Protein AF-0000000076755459 (afdb_homodimer)

InterPro domains:
  IPR001670 Alcohol dehydrogenase, iron-type/glycerol dehydrogenase GldA [PF00465] (11-149)
  IPR016205 Glycerol dehydrogenase [PIRSF000112] (6-354)
  IPR016205 Glycerol dehydrogenase [PTHR43616] (6-354)

pLDDT: mean 96.4, std 3.27, range [69.69, 98.94]

Secondary structure (DSSP, 8-state):
--GGGSEE-S-SEEEEETTGGGGHHHHHTT-SSEEEEE-HHHHHHHHHH-SS--TT--EEE--SS--HHHHHHHHHHTTT-SEEEEEESHHHHHHHHHHHHHHT-EEEEEESS-S-SGGGSSEEEEE-TTS-EEEEEE-S---SEEEEEHHHHTTS-HHHHHHHHHHHHHHHHHHHHHHTT--SPPPHHHHHHHHHHHHHHHHHHHHHHHHHHHHHHT---HHHHHHHHIIIIIHHHHHHHHGGGGS-SHHHHHHHHHTTSGGGGGS-HHHHHHHHHHHHHHHTT-HHHHHHHHHHHHHHT---SGGGGT--S-HHHHHHHHHHHHTSTTSSHHHHSTT--HHHHHHHHHHHHHHT-/--GGGSEE-S-SEEEEETTGGGGHHHHHTT-SSEEEEE-HHHHHHHHHH-SS--TT--EEE--SS--HHHHHHHHHHTTT-SEEEEEESHHHHHHHHHHHHHHT-EEEEEESS-S-SGGGSSEEEEE-TTS-EEEEEE-S---SEEEEEHHHHTTS-HHHHHHHHHHHHHHHHHHHHHHTT--SPPPHHHHHHHHHHHHHHHHHHHHHHHHHHHHHHT---HHHHHHHHIIIIIHHHHHHHHGGGGS-SHHHHHHHHHTTSGGGGGS-HHHHHHHHHHHHHHHTT-HHHHHHHHHHHHHHT---SGGGGT--S-HHHHHHHHHHHHTSTTSSHHHHSTT--HHHHHHHHHHHHHHH-

Foldseek 3Di:
DDLLPDFFAWAQAEAADALLLQCVLVVCVVFDAEEEEEADVQVVLVVVSRPDDPPPHHYHYFPQQLALVRLVVVLVVRLPGQEYEQGEAQSSLSSRLSNCLVNVHAYEYEYQELAAQNNTAQKHFHGDSVNATDDIDGGPDTHNYYRHHQLRHLPHDLLRLVNLLLQLLLQLVFLCLQCVPDDDDDDPLLVVLNVLSVVSNVLSLPQVQVLSVCSVVSHDDDSVSSNSCSSHHSSNSNCSRNRVSRDGAQLVLLLSLLSVFVLQSPRRSSLSSNCSSLLLCLLLVVLVVSLVSLVVCVSNVGDQAPVVSVRPPDPVVSLLSSLCRSQDPVHRHCSSPPPDHSVSSSVSNVSSNVSND/DDLLPDFFAWAQAEAADALLLQCVVVVCVVFDAEEEEEADVQVVLVVVSRPDDPPPHHYHYFPQQLAPVRLVVVLVVRLPGQEYEFGEAQSSLSSRLSNCLVNVHAYEYEYQELAAQNNTAQKHFHGDSVNATDDIDGGDDTHNYYRHHQLRHLPHDLLRLVNLLLQLLLQLVFLCLQCVPDDDDDDPLLVVLNVLSVVSNVLSLPQVQVLSVCSVVSHDDDSVSSNSCSSHHSSNSNCSRNRVSRDGAQLVLLLSLLSVFVLQSPRRSSLSSNCSSLLLCLLLVVLVVSLVSLVVCVSNVGDQAPVVSVRPPDPVVSLLSSLCRSQDPVHRHCSSPPPDHSVSSSVSNVSSNVSND

Organism: NCBI:txid592010

Radius of gyration: 25.79 Å; Cα contacts (8 Å, |Δi|>4): 1596; chains: 2; bounding box: 56×85×60 Å

Structure (mmCIF, N/CA/C/O backbone):
data_AF-0000000076755459-model_v1
#
loop_
_entity.id
_entity.type
_entity.pdbx_description
1 polymer '3-dehydroquinate synthase'
#
loop_
_atom_site.group_PDB
_atom_site.id
_atom_site.type_symbol
_atom_site.label_atom_id
_atom_site.label_alt_id
_atom_site.label_comp_id
_atom_site.label_asym_id
_atom_site.label_entity_id
_atom_site.label_seq_id
_atom_site.pdbx_PDB_ins_code
_atom_site.Cartn_x
_atom_site.Cartn_y
_atom_site.Cartn_z
_atom_site.occupancy
_atom_site.B_iso_or_equiv
_atom_site.auth_seq_id
_atom_site.auth_comp_id
_atom_site.auth_asym_id
_atom_site.auth_atom_id
_atom_site.pdbx_PDB_model_num
ATOM 1 N N . MET A 1 1 ? 14.492 6.688 -14.008 1 69.94 1 MET A N 1
ATOM 2 C CA . MET A 1 1 ? 13.297 7.07 -13.258 1 69.94 1 MET A CA 1
ATOM 3 C C . MET A 1 1 ? 13.656 7.973 -12.086 1 69.94 1 MET A C 1
ATOM 5 O O . MET A 1 1 ? 14.648 7.738 -11.391 1 69.94 1 MET A O 1
ATOM 9 N N . GLU A 1 2 ? 12.836 9.102 -11.945 1 77.31 2 GLU A N 1
ATOM 10 C CA . GLU A 1 2 ? 13.008 9.984 -10.797 1 77.31 2 GLU A CA 1
ATOM 11 C C . GLU A 1 2 ? 12.375 9.391 -9.539 1 77.31 2 GLU A C 1
ATOM 13 O O . GLU A 1 2 ? 11.344 8.719 -9.625 1 77.31 2 GLU A O 1
ATOM 18 N N . PHE A 1 3 ? 13.023 9.562 -8.492 1 79.12 3 PHE A N 1
ATOM 19 C CA . PHE A 1 3 ? 12.578 8.992 -7.227 1 79.12 3 PHE A CA 1
ATOM 20 C C . PHE A 1 3 ? 11.133 9.367 -6.938 1 79.12 3 PHE A C 1
ATOM 22 O O . PHE A 1 3 ? 10.383 8.578 -6.363 1 79.12 3 PHE A O 1
ATOM 29 N N . VAL A 1 4 ? 10.688 10.531 -7.41 1 80.81 4 VAL A N 1
ATOM 30 C CA . VAL A 1 4 ? 9.32 11.023 -7.23 1 80.81 4 VAL A CA 1
ATOM 31 C C . VAL A 1 4 ? 8.352 10.141 -8.008 1 80.81 4 VAL A C 1
ATOM 33 O O . VAL A 1 4 ? 7.16 10.086 -7.688 1 80.81 4 VAL A O 1
ATOM 36 N N . GLN A 1 5 ? 8.836 9.375 -8.945 1 88.62 5 GLN A N 1
ATOM 37 C CA . GLN A 1 5 ? 7.988 8.562 -9.812 1 88.62 5 GLN A CA 1
ATOM 38 C C . GLN A 1 5 ? 7.988 7.105 -9.375 1 88.62 5 GLN A C 1
ATOM 40 O O . GLN A 1 5 ? 7.27 6.277 -9.945 1 88.62 5 GLN A O 1
ATOM 45 N N . VAL A 1 6 ? 8.766 6.832 -8.375 1 94.38 6 VAL A N 1
ATOM 46 C CA . VAL A 1 6 ? 8.828 5.457 -7.887 1 94.38 6 VAL A CA 1
ATOM 47 C C . VAL A 1 6 ? 7.59 5.156 -7.047 1 94.38 6 VAL A C 1
ATOM 49 O O . VAL A 1 6 ? 7.266 5.895 -6.117 1 94.38 6 VAL A O 1
ATOM 52 N N . VAL A 1 7 ? 6.883 4.109 -7.469 1 97.5 7 VAL A N 1
ATOM 53 C CA . VAL A 1 7 ? 5.75 3.645 -6.676 1 97.5 7 VAL A CA 1
ATOM 54 C C . VAL A 1 7 ? 6.234 3.186 -5.301 1 97.5 7 VAL A C 1
ATOM 56 O O . VAL A 1 7 ? 7.207 2.434 -5.199 1 97.5 7 VAL A O 1
ATOM 59 N N . ARG A 1 8 ? 5.605 3.686 -4.25 1 96.38 8 ARG A N 1
ATOM 60 C CA . ARG A 1 8 ? 5.953 3.395 -2.863 1 96.38 8 ARG A CA 1
ATOM 61 C C . ARG A 1 8 ? 4.824 2.646 -2.16 1 96.38 8 ARG A C 1
ATOM 63 O O . ARG A 1 8 ? 3.871 2.205 -2.805 1 96.38 8 ARG A O 1
ATOM 70 N N . SER A 1 9 ? 5.051 2.49 -0.892 1 94.44 9 SER A N 1
ATOM 71 C CA . SER A 1 9 ? 4.051 1.759 -0.122 1 94.44 9 SER A CA 1
ATOM 72 C C . SER A 1 9 ? 3.783 2.434 1.22 1 94.44 9 SER A C 1
ATOM 74 O O . SER A 1 9 ? 4.434 3.424 1.562 1 94.44 9 SER A O 1
ATOM 76 N N . THR A 1 10 ? 2.75 1.978 1.862 1 97.69 10 THR A N 1
ATOM 77 C CA . THR A 1 10 ? 2.484 2.34 3.25 1 97.69 10 THR A CA 1
ATOM 78 C C . THR A 1 10 ? 3.393 1.559 4.195 1 97.69 10 THR A C 1
ATOM 80 O O . THR A 1 10 ? 4.305 0.856 3.752 1 97.69 10 THR A O 1
ATOM 83 N N . PRO A 1 11 ? 3.189 1.701 5.555 1 97.88 11 PRO A N 1
ATOM 84 C CA . PRO A 1 11 ? 4.117 1.044 6.477 1 97.88 11 PRO A CA 1
ATOM 85 C C . PRO A 1 11 ? 4.113 -0.477 6.336 1 97.88 11 PRO A C 1
ATOM 87 O O . PRO A 1 11 ? 3.07 -1.07 6.047 1 97.88 11 PRO A O 1
ATOM 90 N N . GLY A 1 12 ? 5.262 -1.08 6.594 1 97.25 12 GLY A N 1
ATOM 91 C CA . GLY A 1 12 ? 5.352 -2.531 6.562 1 97.25 12 GLY A CA 1
ATOM 92 C C . GLY A 1 12 ? 4.32 -3.209 7.445 1 97.25 12 GLY A C 1
ATOM 93 O O . GLY A 1 12 ? 3.783 -4.258 7.09 1 97.25 12 GLY A O 1
ATOM 94 N N . GLN A 1 13 ? 4.117 -2.654 8.625 1 97.69 13 GLN A N 1
ATOM 95 C CA . GLN A 1 13 ? 3.094 -3.092 9.57 1 97.69 13 GLN A CA 1
ATOM 96 C C . GLN A 1 13 ? 2.26 -1.914 10.062 1 97.69 13 GLN A C 1
ATOM 98 O O . GLN A 1 13 ? 2.805 -0.93 10.57 1 97.69 13 GLN A O 1
ATOM 103 N N . TYR A 1 14 ? 0.991 -1.943 9.867 1 98.5 14 TYR A N 1
ATOM 104 C CA . TYR A 1 14 ? 0.056 -0.949 10.383 1 98.5 14 TYR A CA 1
ATOM 105 C C . TYR A 1 14 ? -0.833 -1.548 11.461 1 98.5 14 TYR A C 1
ATOM 107 O O . TYR A 1 14 ? -1.738 -2.332 11.164 1 98.5 14 TYR A O 1
ATOM 115 N N . ILE A 1 15 ? -0.56 -1.157 12.68 1 98.25 15 ILE A N 1
ATOM 116 C CA . ILE A 1 15 ? -1.25 -1.706 13.844 1 98.25 15 ILE A CA 1
ATOM 117 C C . ILE A 1 15 ? -2.16 -0.641 14.453 1 98.25 15 ILE A C 1
ATOM 119 O O . ILE A 1 15 ? -1.685 0.284 15.117 1 98.25 15 ILE A O 1
ATOM 123 N N . SER A 1 16 ? -3.418 -0.777 14.266 1 98.25 16 SER A N 1
ATOM 124 C CA . SER A 1 16 ? -4.41 0.193 14.719 1 98.25 16 SER A CA 1
ATOM 125 C C . SER A 1 16 ? -5.473 -0.469 15.586 1 98.25 16 SER A C 1
ATOM 127 O O . SER A 1 16 ? -6.324 -1.207 15.086 1 98.25 16 SER A O 1
ATOM 129 N N . GLU A 1 17 ? -5.402 -0.276 16.844 1 97.5 17 GLU A N 1
ATOM 130 C CA . GLU A 1 17 ? -6.359 -0.838 17.797 1 97.5 17 GLU A CA 1
ATOM 131 C C . GLU A 1 17 ? -6.285 -0.12 19.141 1 97.5 17 GLU A C 1
ATOM 133 O O . GLU A 1 17 ? -5.387 0.692 19.375 1 97.5 17 GLU A O 1
ATOM 138 N N . LYS A 1 18 ? -7.332 -0.384 20.047 1 97.81 18 LYS A N 1
ATOM 139 C CA . LYS A 1 18 ? -7.25 0.067 21.438 1 97.81 18 LYS A CA 1
ATOM 140 C C . LYS A 1 18 ? -6.043 -0.541 22.141 1 97.81 18 LYS A C 1
ATOM 142 O O . LYS A 1 18 ? -5.824 -1.753 22.078 1 97.81 18 LYS A O 1
ATOM 147 N N . GLY A 1 19 ? -5.184 0.281 22.703 1 97.75 19 GLY A N 1
ATOM 148 C CA . GLY A 1 19 ? -4.031 -0.208 23.438 1 97.75 19 GLY A CA 1
ATOM 149 C C . GLY A 1 19 ? -2.916 -0.714 22.547 1 97.75 19 GLY A C 1
ATOM 150 O O . GLY A 1 19 ? -2.123 -1.564 22.953 1 97.75 19 GLY A O 1
ATOM 151 N N . ALA A 1 20 ? -2.852 -0.203 21.344 1 98.06 20 ALA A N 1
ATOM 152 C CA . ALA A 1 20 ? -1.893 -0.685 20.359 1 98.06 20 ALA A CA 1
ATOM 153 C C . ALA A 1 20 ? -0.459 -0.49 20.844 1 98.06 20 ALA A C 1
ATOM 155 O O . ALA A 1 20 ? 0.454 -1.19 20.391 1 98.06 20 ALA A O 1
ATOM 156 N N . LEU A 1 21 ? -0.168 0.386 21.75 1 98.25 21 LEU A N 1
ATOM 157 C CA . LEU A 1 21 ? 1.178 0.676 22.234 1 98.25 21 LEU A CA 1
ATOM 158 C C . LEU A 1 21 ? 1.783 -0.544 22.922 1 98.25 21 LEU A C 1
ATOM 160 O O . LEU A 1 21 ? 3.002 -0.623 23.094 1 98.25 21 LEU A O 1
ATOM 164 N N . ALA A 1 22 ? 0.957 -1.478 23.328 1 96.88 22 ALA A N 1
ATOM 165 C CA . ALA A 1 22 ? 1.434 -2.711 23.953 1 96.88 22 ALA A CA 1
ATOM 166 C C . ALA A 1 22 ? 2.328 -3.494 23 1 96.88 22 ALA A C 1
ATOM 168 O O . ALA A 1 22 ? 3.152 -4.305 23.438 1 96.88 22 ALA A O 1
ATOM 169 N N . SER A 1 23 ? 2.207 -3.254 21.688 1 96 23 SER A N 1
ATOM 170 C CA . SER A 1 23 ? 2.977 -3.998 20.688 1 96 23 SER A CA 1
ATOM 171 C C . SER A 1 23 ? 4.375 -3.41 20.516 1 96 23 SER A C 1
ATOM 173 O O . SER A 1 23 ? 5.254 -4.051 19.938 1 96 23 SER A O 1
ATOM 175 N N . LEU A 1 24 ? 4.617 -2.223 20.969 1 97.38 24 LEU A N 1
ATOM 176 C CA . LEU A 1 24 ? 5.824 -1.467 20.656 1 97.38 24 LEU A CA 1
ATOM 177 C C . LEU A 1 24 ? 7.062 -2.18 21.188 1 97.38 24 LEU A C 1
ATOM 179 O O . LEU A 1 24 ? 8.078 -2.268 20.5 1 97.38 24 LEU A O 1
ATOM 183 N N . ALA A 1 25 ? 7 -2.666 22.453 1 96 25 ALA A N 1
ATOM 184 C CA . ALA A 1 25 ? 8.141 -3.367 23.047 1 96 25 ALA A CA 1
ATOM 185 C C . ALA A 1 25 ? 8.531 -4.578 22.203 1 96 25 ALA A C 1
ATOM 187 O O . ALA A 1 25 ? 9.719 -4.832 21.984 1 96 25 ALA A O 1
ATOM 188 N N . GLY A 1 26 ? 7.52 -5.352 21.766 1 94.44 26 GLY A N 1
ATOM 189 C CA . GLY A 1 26 ? 7.773 -6.5 20.906 1 94.44 26 GLY A CA 1
ATOM 190 C C . GLY A 1 26 ? 8.406 -6.129 19.594 1 94.44 26 GLY A C 1
ATOM 191 O O . GLY A 1 26 ? 9.312 -6.82 19.109 1 94.44 26 GLY A O 1
ATOM 192 N N . ILE A 1 27 ? 7.973 -5.031 18.969 1 95.94 27 ILE A N 1
ATOM 193 C CA . ILE A 1 27 ? 8.516 -4.539 17.703 1 95.94 27 ILE A CA 1
ATOM 194 C C . ILE A 1 27 ? 9.984 -4.164 17.891 1 95.94 27 ILE A C 1
ATOM 196 O O . ILE A 1 27 ? 10.836 -4.535 17.078 1 95.94 27 ILE A O 1
ATOM 200 N N . LEU A 1 28 ? 10.32 -3.512 18.984 1 96.62 28 LEU A N 1
ATOM 201 C CA . LEU A 1 28 ? 11.648 -2.945 19.203 1 96.62 28 LEU A CA 1
ATOM 202 C C . LEU A 1 28 ? 12.656 -4.035 19.562 1 96.62 28 LEU A C 1
ATOM 204 O O . LEU A 1 28 ? 13.867 -3.811 19.484 1 96.62 28 LEU A O 1
ATOM 208 N N . LYS A 1 29 ? 12.203 -5.266 19.953 1 94.31 29 LYS A N 1
ATOM 209 C CA . LYS A 1 29 ? 13.094 -6.387 20.234 1 94.31 29 LYS A CA 1
ATOM 210 C C . LYS A 1 29 ? 13.867 -6.793 18.984 1 94.31 29 LYS A C 1
ATOM 212 O O . LYS A 1 29 ? 14.906 -7.457 19.078 1 94.31 29 LYS A O 1
ATOM 217 N N . ASN A 1 30 ? 13.375 -6.406 17.844 1 93.38 30 ASN A N 1
ATOM 218 C CA . ASN A 1 30 ? 14.016 -6.754 16.594 1 93.38 30 ASN A CA 1
ATOM 219 C C . ASN A 1 30 ? 15.203 -5.836 16.297 1 93.38 30 ASN A C 1
ATOM 221 O O . ASN A 1 30 ? 15.898 -6.023 15.297 1 93.38 30 ASN A O 1
ATOM 225 N N . PHE A 1 31 ? 15.469 -4.84 17.109 1 95.25 31 PHE A N 1
ATOM 226 C CA . PHE A 1 31 ? 16.516 -3.844 16.906 1 95.25 31 PHE A CA 1
ATOM 227 C C . PHE A 1 31 ? 17.438 -3.762 18.109 1 95.25 31 PHE A C 1
ATOM 229 O O . PHE A 1 31 ? 17.062 -4.164 19.219 1 95.25 31 PHE A O 1
ATOM 236 N N . GLU A 1 32 ? 18.625 -3.244 17.984 1 95.44 32 GLU A N 1
ATOM 237 C CA . GLU A 1 32 ? 19.641 -3.213 19.047 1 95.44 32 GLU A CA 1
ATOM 238 C C . GLU A 1 32 ? 19.75 -1.819 19.656 1 95.44 32 GLU A C 1
ATOM 240 O O . GLU A 1 32 ? 20.016 -1.679 20.844 1 95.44 32 GLU A O 1
ATOM 245 N N . ARG A 1 33 ? 19.578 -0.727 18.922 1 97.5 33 ARG A N 1
ATOM 246 C CA . ARG A 1 33 ? 19.891 0.637 19.344 1 97.5 33 ARG A CA 1
ATOM 247 C C . ARG A 1 33 ? 18.75 1.589 18.969 1 97.5 33 ARG A C 1
ATOM 249 O O . ARG A 1 33 ? 18.938 2.467 18.109 1 97.5 33 ARG A O 1
ATOM 256 N N . PRO A 1 34 ? 17.578 1.45 19.562 1 98.5 34 PRO A N 1
ATOM 257 C CA . PRO A 1 34 ? 16.453 2.357 19.312 1 98.5 34 PRO A CA 1
ATOM 258 C C . PRO A 1 34 ? 16.656 3.736 19.922 1 98.5 34 PRO A C 1
ATOM 260 O O . PRO A 1 34 ? 17.25 3.854 21 1 98.5 34 PRO A O 1
ATOM 263 N N . TYR A 1 35 ? 16.25 4.754 19.25 1 98.81 35 TYR A N 1
ATOM 264 C CA . TYR A 1 35 ? 16.125 6.125 19.75 1 98.81 35 TYR A CA 1
ATOM 265 C C . TYR A 1 35 ? 14.703 6.645 19.547 1 98.81 35 TYR A C 1
ATOM 267 O O . TYR A 1 35 ? 14.078 6.395 18.516 1 98.81 35 TYR A O 1
ATOM 275 N N . ILE A 1 36 ? 14.211 7.371 20.531 1 98.81 36 ILE A N 1
ATOM 276 C CA . ILE A 1 36 ? 12.922 8.039 20.406 1 98.81 36 ILE A CA 1
ATOM 277 C C . ILE A 1 36 ? 13.133 9.5 20.016 1 98.81 36 ILE A C 1
ATOM 279 O O . ILE A 1 36 ? 13.977 10.188 20.609 1 98.81 36 ILE A O 1
ATOM 283 N N . ILE A 1 37 ? 12.523 9.953 19.031 1 98.94 37 ILE A N 1
ATOM 284 C CA . ILE A 1 37 ? 12.398 11.375 18.719 1 98.94 37 ILE A CA 1
ATOM 285 C C . ILE A 1 37 ? 10.961 11.836 18.984 1 98.94 37 ILE A C 1
ATOM 287 O O . ILE A 1 37 ? 10.016 11.234 18.469 1 98.94 37 ILE A O 1
ATOM 291 N N . THR A 1 38 ? 10.797 12.875 19.781 1 98.81 38 THR A N 1
ATOM 292 C CA . THR A 1 38 ? 9.461 13.273 20.219 1 98.81 38 THR A CA 1
ATOM 293 C C . THR A 1 38 ? 9.445 14.742 20.641 1 98.81 38 THR A C 1
ATOM 295 O O . THR A 1 38 ? 10.469 15.422 20.594 1 98.81 38 THR A O 1
ATOM 298 N N . GLY A 1 39 ? 8.258 15.297 20.797 1 98.12 39 GLY A N 1
ATOM 299 C CA . GLY A 1 39 ? 8.031 16.562 21.469 1 98.12 39 GLY A CA 1
ATOM 300 C C . GLY A 1 39 ? 7.617 16.406 22.906 1 98.12 39 GLY A C 1
ATOM 301 O O . GLY A 1 39 ? 7.496 15.289 23.406 1 98.12 39 GLY A O 1
ATOM 302 N N . GLU A 1 40 ? 7.395 17.516 23.625 1 97.5 40 GLU A N 1
ATOM 303 C CA . GLU A 1 40 ? 7.023 17.469 25.031 1 97.5 40 GLU A CA 1
ATOM 304 C C . GLU A 1 40 ? 5.609 16.938 25.219 1 97.5 40 GLU A C 1
ATOM 306 O O . GLU A 1 40 ? 5.398 15.969 25.953 1 97.5 40 GLU A O 1
ATOM 311 N N . LYS A 1 41 ? 4.656 17.516 24.578 1 97 41 LYS A N 1
ATOM 312 C CA . LYS A 1 41 ? 3.26 17.141 24.734 1 97 41 LYS A CA 1
ATOM 313 C C . LYS A 1 41 ? 3.023 15.719 24.219 1 97 41 LYS A C 1
ATOM 315 O O . LYS A 1 41 ? 2.297 14.938 24.828 1 97 41 LYS A O 1
ATOM 320 N N . SER A 1 42 ? 3.623 15.43 23.062 1 97.88 42 SER A N 1
ATOM 321 C CA . SER A 1 42 ? 3.479 14.109 22.484 1 97.88 42 SER A CA 1
ATOM 322 C C . SER A 1 42 ? 4.062 13.031 23.391 1 97.88 42 SER A C 1
ATOM 324 O O . SER A 1 42 ? 3.477 11.961 23.547 1 97.88 42 SER A O 1
ATOM 326 N N . TYR A 1 43 ? 5.172 13.32 23.953 1 98.06 43 TYR A N 1
ATOM 327 C CA . TYR A 1 43 ? 5.812 12.344 24.844 1 98.06 43 TYR A CA 1
ATOM 328 C C . TYR A 1 43 ? 4.969 12.094 26.078 1 98.06 43 TYR A C 1
ATOM 330 O O . TYR A 1 43 ? 4.852 10.953 26.547 1 98.06 43 TYR A O 1
ATOM 338 N N . ALA A 1 44 ? 4.434 13.125 26.641 1 97.75 44 ALA A N 1
ATOM 339 C CA . ALA A 1 44 ? 3.568 12.984 27.797 1 97.75 44 ALA A CA 1
ATOM 340 C C . ALA A 1 44 ? 2.363 12.102 27.484 1 97.75 44 ALA A C 1
ATOM 342 O O . ALA A 1 44 ? 1.997 11.234 28.281 1 97.75 44 ALA A O 1
ATOM 343 N N . ALA A 1 45 ? 1.743 12.359 26.375 1 98 45 ALA A N 1
ATOM 344 C CA . ALA A 1 45 ? 0.6 11.555 25.938 1 98 45 ALA A CA 1
ATOM 345 C C . ALA A 1 45 ? 0.998 10.094 25.75 1 98 45 ALA A C 1
ATOM 347 O O . ALA A 1 45 ? 0.246 9.188 26.109 1 98 45 ALA A O 1
ATOM 348 N N . PHE A 1 46 ? 2.156 9.945 25.156 1 98.38 46 PHE A N 1
ATOM 349 C CA . PHE A 1 46 ? 2.725 8.625 24.906 1 98.38 46 PHE A CA 1
ATOM 350 C C . PHE A 1 46 ? 2.941 7.867 26.203 1 98.38 46 PHE A C 1
ATOM 352 O O . PHE A 1 46 ? 2.49 6.73 26.359 1 98.38 46 PHE A O 1
ATOM 359 N N . LEU A 1 47 ? 3.508 8.492 27.172 1 97.75 47 LEU A N 1
ATOM 360 C CA . LEU A 1 47 ? 3.814 7.859 28.453 1 97.75 47 LEU A CA 1
ATOM 361 C C . LEU A 1 47 ? 2.537 7.516 29.203 1 97.75 47 LEU A C 1
ATOM 363 O O . LEU A 1 47 ? 2.479 6.504 29.906 1 97.75 47 LEU A O 1
ATOM 367 N N . LYS A 1 48 ? 1.596 8.336 29.078 1 97.5 48 LYS A N 1
ATOM 368 C CA . LYS A 1 48 ? 0.318 8.125 29.75 1 97.5 48 LYS A CA 1
ATOM 369 C C . LYS A 1 48 ? -0.314 6.801 29.328 1 97.5 48 LYS A C 1
ATOM 371 O O . LYS A 1 48 ? -0.979 6.137 30.125 1 97.5 48 LYS A O 1
ATOM 376 N N . HIS A 1 49 ? -0.093 6.371 28.062 1 97.94 49 HIS A N 1
ATOM 377 C CA . HIS A 1 49 ? -0.8 5.215 27.531 1 97.94 49 HIS A CA 1
ATOM 378 C C . HIS A 1 49 ? 0.132 4.016 27.375 1 97.94 49 HIS A C 1
ATOM 380 O O . HIS A 1 49 ? -0.322 2.9 27.109 1 97.94 49 HIS A O 1
ATOM 386 N N . LEU A 1 50 ? 1.428 4.254 27.516 1 97.5 50 LEU A N 1
ATOM 387 C CA . LEU A 1 50 ?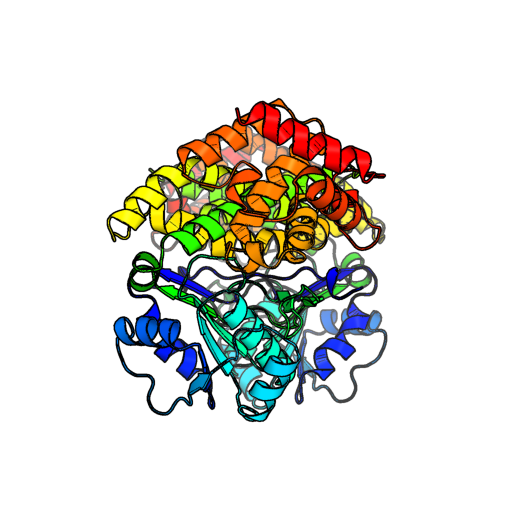 2.396 3.17 27.406 1 97.5 50 LEU A CA 1
ATOM 388 C C . LEU A 1 50 ? 2.246 2.18 28.547 1 97.5 50 LEU A C 1
ATOM 390 O O . LEU A 1 50 ? 2.361 2.557 29.719 1 97.5 50 LEU A O 1
ATOM 394 N N . PRO A 1 51 ? 1.993 0.957 28.25 1 95.56 51 PRO A N 1
ATOM 395 C CA . PRO A 1 51 ? 1.75 0.006 29.328 1 95.56 51 PRO A CA 1
ATOM 396 C C . PRO A 1 51 ? 3 -0.271 30.172 1 95.56 51 PRO A C 1
ATOM 398 O O . PRO A 1 51 ? 2.9 -0.515 31.375 1 95.56 51 PRO A O 1
ATOM 401 N N . GLN A 1 52 ? 4.18 -0.339 29.484 1 92.38 52 GLN A N 1
ATOM 402 C CA . GLN A 1 52 ? 5.457 -0.545 30.172 1 92.38 52 GLN A CA 1
ATOM 403 C C . GLN A 1 52 ? 6.527 0.395 29.625 1 92.38 52 GLN A C 1
ATOM 405 O O . GLN A 1 52 ? 6.602 0.625 28.422 1 92.38 52 GLN A O 1
ATOM 410 N N . PRO A 1 53 ? 7.25 0.847 30.578 1 90.88 53 PRO A N 1
ATOM 411 C CA . PRO A 1 53 ? 8.305 1.75 30.109 1 90.88 53 PRO A CA 1
ATOM 412 C C . PRO A 1 53 ? 9.305 1.064 29.188 1 90.88 53 PRO A C 1
ATOM 414 O O . PRO A 1 53 ? 9.578 -0.128 29.344 1 90.88 53 PRO A O 1
ATOM 417 N N . LEU A 1 54 ? 9.711 1.867 28.156 1 93.56 54 LEU A N 1
ATOM 418 C CA . LEU A 1 54 ? 10.812 1.416 27.312 1 93.56 54 LEU A CA 1
ATOM 419 C C . LEU A 1 54 ? 12.156 1.723 27.969 1 93.56 54 LEU A C 1
ATOM 421 O O . LEU A 1 54 ? 12.719 2.797 27.766 1 93.56 54 LEU A O 1
ATOM 425 N N . GLU A 1 55 ? 12.648 0.834 28.75 1 90.19 55 GLU A N 1
ATOM 426 C CA . GLU A 1 55 ? 13.844 1.057 29.547 1 90.19 55 GLU A CA 1
ATOM 427 C C . GLU A 1 55 ? 15.078 1.214 28.656 1 90.19 55 GLU A C 1
ATOM 429 O O . GLU A 1 55 ? 15.273 0.452 27.719 1 90.19 55 GLU A O 1
ATOM 434 N N . GLY A 1 56 ? 15.797 2.264 28.953 1 92.56 56 GLY A N 1
ATOM 435 C CA . GLY A 1 56 ? 17.109 2.414 28.359 1 92.56 56 GLY A CA 1
ATOM 436 C C . GLY A 1 56 ? 17.062 3.006 26.969 1 92.56 56 GLY A C 1
ATOM 437 O O . GLY A 1 56 ? 18.094 3.098 26.281 1 92.56 56 GLY A O 1
ATOM 438 N N . VAL A 1 57 ? 15.93 3.428 26.438 1 97 57 VAL A N 1
ATOM 439 C CA . VAL A 1 57 ? 15.844 4.02 25.109 1 97 57 VAL A CA 1
ATOM 440 C C . VAL A 1 57 ? 16.062 5.531 25.203 1 97 57 VAL A C 1
ATOM 442 O O . VAL A 1 57 ? 15.289 6.23 25.859 1 97 57 VAL A O 1
ATOM 445 N N . PRO A 1 58 ? 17.109 6.043 24.578 1 98.38 58 PRO A N 1
ATOM 446 C CA . PRO A 1 58 ? 17.344 7.492 24.609 1 98.38 58 PRO A CA 1
ATOM 447 C C . PRO A 1 58 ? 16.203 8.273 23.953 1 98.38 58 PRO A C 1
ATOM 449 O O . PRO A 1 58 ? 15.641 7.832 22.953 1 98.38 58 PRO A O 1
ATOM 452 N N . VAL A 1 59 ? 15.938 9.477 24.547 1 98.56 59 VAL A N 1
ATOM 453 C CA . VAL A 1 59 ? 14.867 10.336 24.062 1 98.56 59 VAL A CA 1
ATOM 454 C C . VAL A 1 59 ? 15.445 11.664 23.578 1 98.56 59 VAL A C 1
ATOM 456 O O . VAL A 1 59 ? 16.141 12.352 24.344 1 98.56 59 VAL A O 1
ATOM 459 N N . LEU A 1 60 ? 15.188 11.961 22.312 1 98.81 60 LEU A N 1
ATOM 460 C CA . LEU A 1 60 ? 15.609 13.227 21.719 1 98.81 60 LEU A CA 1
ATOM 461 C C . LEU A 1 60 ? 14.406 14.102 21.391 1 98.81 60 LEU A C 1
ATOM 463 O O . LEU A 1 60 ? 13.32 13.586 21.094 1 98.81 60 LEU A O 1
ATOM 467 N N . ARG A 1 61 ? 14.648 15.438 21.375 1 98.75 61 ARG A N 1
ATOM 468 C CA . ARG A 1 61 ? 13.586 16.406 21.094 1 98.75 61 ARG A CA 1
ATOM 469 C C . ARG A 1 61 ? 13.82 17.094 19.75 1 98.75 61 ARG A C 1
ATOM 471 O O . ARG A 1 61 ? 14.93 17.562 19.484 1 98.75 61 ARG A O 1
ATOM 478 N N . TYR A 1 62 ? 12.758 17.062 18.906 1 98.19 62 TYR A N 1
ATOM 479 C CA . TYR A 1 62 ? 12.875 17.828 17.672 1 98.19 62 TYR A CA 1
ATOM 480 C C . TYR A 1 62 ? 12.625 19.312 17.922 1 98.19 62 TYR A C 1
ATOM 482 O O . TYR A 1 62 ? 12.156 19.703 19 1 98.19 62 TYR A O 1
ATOM 490 N N . ASP A 1 63 ? 12.844 20.219 17 1 97.31 63 ASP A N 1
ATOM 491 C CA . ASP A 1 63 ? 12.758 21.656 17.234 1 97.31 63 ASP A CA 1
ATOM 492 C C . ASP A 1 63 ? 11.484 22.25 16.641 1 97.31 63 ASP A C 1
ATOM 494 O O . ASP A 1 63 ? 11.359 23.453 16.484 1 97.31 63 ASP A O 1
ATOM 498 N N . HIS A 1 64 ? 10.617 21.438 16.062 1 95.19 64 HIS A N 1
ATOM 499 C CA . HIS A 1 64 ? 9.273 21.781 15.602 1 95.19 64 HIS A CA 1
ATOM 500 C C . HIS A 1 64 ? 9.305 22.375 14.195 1 95.19 64 HIS A C 1
ATOM 502 O O . HIS A 1 64 ? 8.273 22.766 13.656 1 95.19 64 HIS A O 1
ATOM 508 N N . THR A 1 65 ? 10.43 22.328 13.523 1 94.56 65 THR A N 1
ATOM 509 C CA . THR A 1 65 ? 10.516 23.031 12.25 1 94.56 65 THR A CA 1
ATOM 510 C C . THR A 1 65 ? 10.273 22.078 11.086 1 94.56 65 THR A C 1
ATOM 512 O O . THR A 1 65 ? 9.914 22.5 9.992 1 94.56 65 THR A O 1
ATOM 515 N N . ALA A 1 66 ? 10.555 20.766 11.336 1 96.38 66 ALA A N 1
ATOM 516 C CA . ALA A 1 66 ? 10.594 19.797 10.242 1 96.38 66 ALA A CA 1
ATOM 517 C C . ALA A 1 66 ? 11.508 20.266 9.117 1 96.38 66 ALA A C 1
ATOM 519 O O . ALA A 1 66 ? 11.125 20.266 7.945 1 96.38 66 ALA A O 1
ATOM 520 N N . SER A 1 67 ? 12.68 20.688 9.422 1 98.06 67 SER A N 1
ATOM 521 C CA . SER A 1 67 ? 13.68 21.219 8.5 1 98.06 67 SER A CA 1
ATOM 522 C C . SER A 1 67 ? 14.828 20.234 8.305 1 98.06 67 SER A C 1
ATOM 524 O O . SER A 1 67 ? 15.055 19.359 9.148 1 98.06 67 SER A O 1
ATOM 526 N N . TYR A 1 68 ? 15.508 20.422 7.184 1 98.44 68 TYR A N 1
ATOM 527 C CA . TYR A 1 68 ? 16.703 19.609 6.949 1 98.44 68 TYR A CA 1
ATOM 528 C C . TYR A 1 68 ? 17.734 19.844 8.039 1 98.44 68 TYR A C 1
ATOM 530 O O . TYR A 1 68 ? 18.453 18.922 8.438 1 98.44 68 TYR A O 1
ATOM 538 N N . GLU A 1 69 ? 17.781 21.062 8.539 1 98.5 69 GLU A N 1
ATOM 539 C CA . GLU A 1 69 ? 18.719 21.422 9.602 1 98.5 69 GLU A CA 1
ATOM 540 C C . GLU A 1 69 ? 18.469 20.578 10.859 1 98.5 69 GLU A C 1
ATOM 542 O O . GLU A 1 69 ? 19.406 20.062 11.453 1 98.5 69 GLU A O 1
ATOM 547 N N . ASP A 1 70 ? 17.281 20.438 11.227 1 98.69 70 ASP A N 1
ATOM 548 C CA . ASP A 1 70 ? 16.953 19.672 12.422 1 98.69 70 ASP A CA 1
ATOM 549 C C . ASP A 1 70 ? 17.172 18.172 12.188 1 98.69 70 ASP A C 1
ATOM 551 O O . ASP A 1 70 ? 17.594 17.453 13.086 1 98.69 70 ASP A O 1
ATOM 555 N N . MET A 1 71 ? 16.828 17.672 11.023 1 98.81 71 MET A N 1
ATOM 556 C CA . MET A 1 71 ? 17.078 16.266 10.68 1 98.81 71 MET A CA 1
ATOM 557 C C . MET A 1 71 ? 18.562 15.93 10.82 1 98.81 71 MET A C 1
ATOM 559 O O . MET A 1 71 ? 18.906 14.898 11.391 1 98.81 71 MET A O 1
ATOM 563 N N . ASP A 1 72 ? 19.375 16.828 10.297 1 98.75 72 ASP A N 1
ATOM 564 C CA . ASP A 1 72 ? 20.812 16.641 10.375 1 98.75 72 ASP A CA 1
ATOM 565 C C . ASP A 1 72 ? 21.281 16.656 11.828 1 98.75 72 ASP A C 1
ATOM 567 O O . ASP A 1 72 ? 22.094 15.812 12.234 1 98.75 72 ASP A O 1
ATOM 571 N N . ARG A 1 73 ? 20.797 17.578 12.57 1 98.75 73 ARG A N 1
ATOM 572 C CA . ARG A 1 73 ? 21.156 17.703 13.984 1 98.75 73 ARG A CA 1
ATOM 573 C C . ARG A 1 73 ? 20.812 16.422 14.742 1 98.75 73 ARG A C 1
ATOM 575 O O . ARG A 1 73 ? 21.641 15.898 15.484 1 98.75 73 ARG A O 1
ATOM 582 N N . LEU A 1 74 ? 19.672 15.922 14.57 1 98.88 74 LEU A N 1
ATOM 583 C CA . LEU A 1 74 ? 19.203 14.734 15.266 1 98.88 74 LEU A CA 1
ATOM 584 C C . LEU A 1 74 ? 19.969 13.492 14.805 1 98.88 74 LEU A C 1
ATOM 586 O O . LEU A 1 74 ? 20.234 12.586 15.602 1 98.88 74 LEU A O 1
ATOM 590 N N . ALA A 1 75 ? 20.266 13.414 13.523 1 98.81 75 ALA A N 1
ATOM 591 C CA . ALA A 1 75 ? 21.047 12.305 13.008 1 98.81 75 ALA A CA 1
ATOM 592 C C . ALA A 1 75 ? 22.422 12.242 13.68 1 98.81 75 ALA A C 1
ATOM 594 O O . ALA A 1 75 ? 22.922 11.156 13.984 1 98.81 75 ALA A O 1
ATOM 595 N N . ASP A 1 76 ? 23 13.43 13.914 1 98.75 76 ASP A N 1
ATOM 596 C CA . ASP A 1 76 ? 24.297 13.492 14.602 1 98.75 76 ASP A CA 1
ATOM 597 C C . ASP A 1 76 ? 24.172 12.977 16.031 1 98.75 76 ASP A C 1
ATOM 599 O O . ASP A 1 76 ? 25.062 12.266 16.516 1 98.75 76 ASP A O 1
ATOM 603 N N . LEU A 1 77 ? 23.125 13.273 16.703 1 98.75 77 LEU A N 1
ATOM 604 C CA . LEU A 1 77 ? 22.906 12.898 18.094 1 98.75 77 LEU A CA 1
ATOM 605 C C . LEU A 1 77 ? 22.609 11.414 18.219 1 98.75 77 LEU A C 1
ATOM 607 O O . LEU A 1 77 ? 22.891 10.797 19.234 1 98.75 77 LEU A O 1
ATOM 611 N N . ALA A 1 78 ? 22.016 10.797 17.156 1 98.69 78 ALA A N 1
ATOM 612 C CA . ALA A 1 78 ? 21.594 9.391 17.172 1 98.69 78 ALA A CA 1
ATOM 613 C C . ALA A 1 78 ? 22.406 8.57 16.172 1 98.69 78 ALA A C 1
ATOM 615 O O . ALA A 1 78 ? 21.859 7.668 15.523 1 98.69 78 ALA A O 1
ATOM 616 N N . ALA A 1 79 ? 23.625 8.805 16.031 1 98.25 79 ALA A N 1
ATOM 617 C CA . ALA A 1 79 ? 24.469 8.328 14.945 1 98.25 79 ALA A CA 1
ATOM 618 C C . ALA A 1 79 ? 24.547 6.805 14.922 1 98.25 79 ALA A C 1
ATOM 620 O O . ALA A 1 79 ? 24.75 6.203 13.867 1 98.25 79 ALA A O 1
ATOM 621 N N . ASP A 1 80 ? 24.312 6.199 16.016 1 97.56 80 ASP A N 1
ATOM 622 C CA . ASP A 1 80 ? 24.453 4.75 16.062 1 97.56 80 ASP A CA 1
ATOM 623 C C . ASP A 1 80 ? 23.094 4.055 16.031 1 97.56 80 ASP A C 1
ATOM 625 O O . ASP A 1 80 ? 23.016 2.836 16.188 1 97.56 80 ASP A O 1
ATOM 629 N N . ALA A 1 81 ? 22.016 4.793 15.828 1 98.25 81 ALA A N 1
ATOM 630 C CA . ALA A 1 81 ? 20.672 4.23 15.852 1 98.25 81 ALA A CA 1
ATOM 631 C C . ALA A 1 81 ? 20.469 3.238 14.711 1 98.25 81 ALA A C 1
ATOM 633 O O . ALA A 1 81 ? 20.922 3.475 13.594 1 98.25 81 ALA A O 1
ATOM 634 N N . ASP A 1 82 ? 19.812 2.111 15.031 1 96.81 82 ASP A N 1
ATOM 635 C CA . ASP A 1 82 ? 19.406 1.208 13.961 1 96.81 82 ASP A CA 1
ATOM 636 C C . ASP A 1 82 ? 17.891 1.289 13.711 1 96.81 82 ASP A C 1
ATOM 638 O O . ASP A 1 82 ? 17.391 0.701 12.758 1 96.81 82 ASP A O 1
ATOM 642 N N . VAL A 1 83 ? 17.234 2.045 14.625 1 98.19 83 VAL A N 1
ATOM 643 C CA . VAL A 1 83 ? 15.82 2.359 14.398 1 98.19 83 VAL A CA 1
ATOM 644 C C . VAL A 1 83 ? 15.461 3.656 15.125 1 98.19 83 VAL A C 1
ATOM 646 O O . VAL A 1 83 ? 15.938 3.908 16.234 1 98.19 83 VAL A O 1
ATOM 649 N N . ILE A 1 84 ? 14.719 4.492 14.508 1 98.88 84 ILE A N 1
ATOM 650 C CA . ILE A 1 84 ? 14.164 5.703 15.102 1 98.88 84 ILE A CA 1
ATOM 651 C C . ILE A 1 84 ? 12.672 5.504 15.398 1 98.88 84 ILE A C 1
ATOM 653 O O . ILE A 1 84 ? 11.922 5.027 14.539 1 98.88 84 ILE A O 1
ATOM 657 N N . VAL A 1 85 ? 12.273 5.766 16.578 1 98.88 85 VAL A N 1
ATOM 658 C CA . VAL A 1 85 ? 10.867 5.738 16.969 1 98.88 85 VAL A CA 1
ATOM 659 C C . VAL A 1 85 ? 10.312 7.164 17 1 98.88 85 VAL A C 1
ATOM 661 O O . VAL A 1 85 ? 10.672 7.949 17.875 1 98.88 85 VAL A O 1
ATOM 664 N N . ALA A 1 86 ? 9.484 7.477 16.062 1 98.94 86 ALA A N 1
ATOM 665 C CA . ALA A 1 86 ? 8.859 8.797 15.969 1 98.94 86 ALA A CA 1
ATOM 666 C C . ALA A 1 86 ? 7.559 8.852 16.766 1 98.94 86 ALA A C 1
ATOM 668 O O . ALA A 1 86 ? 6.574 8.203 16.406 1 98.94 86 ALA A O 1
ATOM 669 N N . VAL A 1 87 ? 7.52 9.609 17.812 1 98.81 87 VAL A N 1
ATOM 670 C CA . VAL A 1 87 ? 6.332 9.758 18.641 1 98.81 87 VAL A CA 1
ATOM 671 C C . VAL A 1 87 ? 5.801 11.188 18.547 1 98.81 87 VAL A C 1
ATOM 673 O O . VAL A 1 87 ? 6.305 12.094 19.219 1 98.81 87 VAL A O 1
ATOM 676 N N . GLY A 1 88 ? 4.789 11.359 17.766 1 98.56 88 GLY A N 1
ATOM 677 C CA . GLY A 1 88 ? 4.266 12.711 17.641 1 98.56 88 GLY A CA 1
ATOM 678 C C . GLY A 1 88 ? 3.426 12.914 16.391 1 98.56 88 GLY A C 1
ATOM 679 O O . GLY A 1 88 ? 2.863 11.961 15.852 1 98.56 88 GLY A O 1
ATOM 680 N N . GLY A 1 89 ? 3.24 14.203 16.016 1 97.31 89 GLY A N 1
ATOM 681 C CA . GLY A 1 89 ? 2.406 14.562 14.883 1 97.31 89 GLY A CA 1
ATOM 682 C C . GLY A 1 89 ? 3.166 14.586 13.57 1 97.31 89 GLY A C 1
ATOM 683 O O . GLY A 1 89 ? 4.203 13.93 13.438 1 97.31 89 GLY A O 1
ATOM 684 N N . GLY A 1 90 ? 2.65 15.266 12.586 1 96.69 90 GLY A N 1
ATOM 685 C CA . GLY A 1 90 ? 3.166 15.273 11.227 1 96.69 90 GLY A CA 1
ATOM 686 C C . GLY A 1 90 ? 4.59 15.789 11.125 1 96.69 90 GLY A C 1
ATOM 687 O O . GLY A 1 90 ? 5.469 15.109 10.594 1 96.69 90 GLY A O 1
ATOM 688 N N . LYS A 1 91 ? 4.793 16.953 11.672 1 96.06 91 LYS A N 1
ATOM 689 C CA . LYS A 1 91 ? 6.117 17.562 11.586 1 96.06 91 LYS A CA 1
ATOM 690 C C . LYS A 1 91 ? 7.16 16.703 12.297 1 96.06 91 LYS A C 1
ATOM 692 O O . LYS A 1 91 ? 8.305 16.609 11.859 1 96.06 91 LYS A O 1
ATOM 697 N N . LEU A 1 92 ? 6.73 16.188 13.398 1 98.25 92 LEU A N 1
ATOM 698 C CA . LEU A 1 92 ? 7.621 15.297 14.141 1 98.25 92 LEU A CA 1
ATOM 699 C C . LEU A 1 92 ? 7.949 14.055 13.328 1 98.25 92 LEU A C 1
ATOM 701 O O . LEU A 1 92 ? 9.117 13.656 13.242 1 98.25 92 LEU A O 1
ATOM 705 N N . CYS A 1 93 ? 6.965 13.398 12.742 1 98.56 93 CYS A N 1
ATOM 706 C CA . CYS A 1 93 ? 7.176 12.211 11.93 1 98.56 93 CYS A CA 1
ATOM 707 C C . CYS A 1 93 ? 8.062 12.523 10.727 1 98.56 93 CYS A C 1
ATOM 709 O O . CYS A 1 93 ? 8.969 11.742 10.398 1 98.56 93 CYS A O 1
ATOM 711 N N . ASP A 1 94 ? 7.801 13.648 10.086 1 98.44 94 ASP A N 1
ATOM 712 C CA . ASP A 1 94 ? 8.617 14.055 8.953 1 98.44 94 ASP A CA 1
ATOM 713 C C . ASP A 1 94 ? 10.086 14.211 9.359 1 98.44 94 ASP A C 1
ATOM 715 O O . ASP A 1 94 ? 10.984 13.734 8.664 1 98.44 94 ASP A O 1
ATOM 719 N N . THR A 1 95 ? 10.289 14.836 10.484 1 98.81 95 THR A N 1
ATOM 720 C CA . THR A 1 95 ? 11.641 15.031 11 1 98.81 95 THR A CA 1
ATOM 721 C C . THR A 1 95 ? 12.312 13.695 11.289 1 98.81 95 THR A C 1
ATOM 723 O O . THR A 1 95 ? 13.469 13.477 10.922 1 98.81 95 THR A O 1
ATOM 726 N N . ALA A 1 96 ? 11.57 12.852 11.938 1 98.88 96 ALA A N 1
ATOM 727 C CA . ALA A 1 96 ? 12.109 11.547 12.328 1 98.88 96 ALA A CA 1
ATOM 728 C C . ALA A 1 96 ? 12.422 10.695 11.102 1 98.88 96 ALA A C 1
ATOM 730 O O . ALA A 1 96 ? 13.445 10.016 11.055 1 98.88 96 ALA A O 1
ATOM 731 N N . LYS A 1 97 ? 11.578 10.664 10.148 1 98.69 97 LYS A N 1
ATOM 732 C CA . LYS A 1 97 ? 11.812 9.914 8.914 1 98.69 97 LYS A CA 1
ATOM 733 C C . LYS A 1 97 ? 13.047 10.445 8.18 1 98.69 97 LYS A C 1
ATOM 735 O O . LYS A 1 97 ? 13.844 9.664 7.664 1 98.69 97 LYS A O 1
ATOM 740 N N . GLY A 1 98 ? 13.117 11.773 8.086 1 98.75 98 GLY A N 1
ATOM 741 C CA . GLY A 1 98 ? 14.305 12.367 7.492 1 98.75 98 GLY A CA 1
ATOM 742 C C . GLY A 1 98 ? 15.586 12 8.227 1 98.75 98 GLY A C 1
ATOM 743 O O . GLY A 1 98 ? 16.625 11.766 7.605 1 98.75 98 GLY A O 1
ATOM 744 N N . THR A 1 99 ? 15.492 11.984 9.57 1 98.88 99 THR A N 1
ATOM 745 C CA . THR A 1 99 ? 16.625 11.57 10.398 1 98.88 99 THR A CA 1
ATOM 746 C C . THR A 1 99 ? 17.016 10.125 10.102 1 98.88 99 THR A C 1
ATOM 748 O O . THR A 1 99 ? 18.188 9.828 9.891 1 98.88 99 THR A O 1
ATOM 751 N N . ALA A 1 100 ? 16.047 9.234 10.07 1 98.56 100 ALA A N 1
ATOM 752 C CA . ALA A 1 100 ? 16.281 7.824 9.781 1 98.56 100 ALA A CA 1
ATOM 753 C C . ALA A 1 100 ? 16.891 7.645 8.398 1 98.56 100 ALA A C 1
ATOM 755 O O . ALA A 1 100 ? 17.75 6.781 8.195 1 98.56 100 ALA A O 1
ATOM 756 N N . ASP A 1 101 ? 16.422 8.406 7.465 1 97.75 101 ASP A N 1
ATOM 757 C CA . ASP A 1 101 ? 16.938 8.336 6.102 1 97.75 101 ASP A CA 1
ATOM 758 C C . ASP A 1 101 ? 18.438 8.664 6.062 1 97.75 101 ASP A C 1
ATOM 760 O O . ASP A 1 101 ? 19.203 8.008 5.355 1 97.75 101 ASP A O 1
ATOM 764 N N . ARG A 1 102 ? 18.844 9.695 6.816 1 97.5 102 ARG A N 1
ATOM 765 C CA . ARG A 1 102 ? 20.25 10.094 6.91 1 97.5 102 ARG A CA 1
ATOM 766 C C . ARG A 1 102 ? 21.094 8.977 7.52 1 97.5 102 ARG A C 1
ATOM 768 O O . ARG A 1 102 ? 22.25 8.797 7.145 1 97.5 102 ARG A O 1
ATOM 775 N N . LEU A 1 103 ? 20.484 8.25 8.398 1 97.12 103 LEU A N 1
ATOM 776 C CA . LEU A 1 103 ? 21.203 7.215 9.141 1 97.12 103 LEU A CA 1
ATOM 777 C C . LEU A 1 103 ? 21.094 5.863 8.438 1 97.12 103 LEU A C 1
ATOM 779 O O . LEU A 1 103 ? 21.688 4.879 8.883 1 97.12 103 LEU A O 1
ATOM 783 N N . HIS A 1 104 ? 20.297 5.77 7.406 1 94.44 104 HIS A N 1
ATOM 784 C CA . HIS A 1 104 ? 20.047 4.531 6.684 1 94.44 104 HIS A CA 1
ATOM 785 C C . HIS A 1 104 ? 19.516 3.447 7.617 1 94.44 104 HIS A C 1
ATOM 787 O O . HIS A 1 104 ? 20 2.311 7.59 1 94.44 104 HIS A O 1
ATOM 793 N N . CYS A 1 105 ? 18.578 3.879 8.5 1 96 105 CYS A N 1
ATOM 794 C CA . CYS A 1 105 ? 18.016 2.92 9.445 1 96 105 CYS A CA 1
ATOM 795 C C . CYS A 1 105 ? 16.5 2.924 9.383 1 96 105 CYS A C 1
ATOM 797 O O . CYS A 1 105 ? 15.898 3.711 8.641 1 96 105 CYS A O 1
ATOM 799 N N . GLU A 1 106 ? 15.836 1.979 10.078 1 97.25 106 GLU A N 1
ATOM 800 C CA . GLU A 1 106 ? 14.391 1.833 10.086 1 97.25 106 GLU A CA 1
ATOM 801 C C . GLU A 1 106 ? 13.727 2.934 10.906 1 97.25 106 GLU A C 1
ATOM 803 O O . GLU A 1 106 ? 14.375 3.578 11.734 1 97.25 106 GLU A O 1
ATOM 808 N N . VAL A 1 107 ? 12.508 3.182 10.68 1 98.5 107 VAL A N 1
ATOM 809 C CA . VAL A 1 107 ? 11.719 4.117 11.469 1 98.5 107 VAL A CA 1
ATOM 810 C C . VAL A 1 107 ? 10.391 3.467 11.867 1 98.5 107 VAL A C 1
ATOM 812 O O . VAL A 1 107 ? 9.781 2.752 11.062 1 98.5 107 VAL A O 1
ATOM 815 N N . VAL A 1 108 ? 10.023 3.529 13.094 1 98.81 108 VAL A N 1
ATOM 816 C CA . VAL A 1 108 ? 8.711 3.178 13.633 1 98.81 108 VAL A CA 1
ATOM 817 C C . VAL A 1 108 ? 7.969 4.445 14.047 1 98.81 108 VAL A C 1
ATOM 819 O O . VAL A 1 108 ? 8.523 5.309 14.727 1 98.81 108 VAL A O 1
ATOM 822 N N . THR A 1 109 ? 6.75 4.59 13.625 1 98.88 109 THR A N 1
ATOM 823 C CA . THR A 1 109 ? 6.004 5.801 13.945 1 98.88 109 THR A CA 1
ATOM 824 C C . THR A 1 109 ? 4.875 5.496 14.93 1 98.88 109 THR A C 1
ATOM 826 O O . THR A 1 109 ? 4.238 4.445 14.844 1 98.88 109 THR A O 1
ATOM 829 N N . VAL A 1 110 ? 4.672 6.371 15.859 1 98.88 110 VAL A N 1
ATOM 830 C CA . VAL A 1 110 ? 3.59 6.379 16.844 1 98.88 110 VAL A CA 1
ATOM 831 C C . VAL A 1 110 ? 2.893 7.738 16.828 1 98.88 110 VAL A C 1
ATOM 833 O O . VAL A 1 110 ? 3.215 8.617 17.625 1 98.88 110 VAL A O 1
ATOM 836 N N . PRO A 1 111 ? 1.891 7.852 15.977 1 98.88 111 PRO A N 1
ATOM 837 C CA . PRO A 1 111 ? 1.219 9.148 15.914 1 98.88 111 PRO A CA 1
ATOM 838 C C . PRO A 1 111 ? 0.438 9.477 17.188 1 98.88 111 PRO A C 1
ATOM 840 O O . PRO A 1 111 ? -0.183 8.586 17.781 1 98.88 111 PRO A O 1
ATOM 843 N N . THR A 1 112 ? 0.504 10.742 17.578 1 98.69 112 THR A N 1
ATOM 844 C CA . THR A 1 112 ? -0.183 11.164 18.797 1 98.69 112 THR A CA 1
ATOM 845 C C . THR A 1 112 ? -1.3 12.148 18.469 1 98.69 112 THR A C 1
ATOM 847 O O . THR A 1 112 ? -2.064 12.539 19.359 1 98.69 112 THR A O 1
ATOM 850 N N . ILE A 1 113 ? -1.391 12.594 17.25 1 97.94 113 ILE A N 1
ATOM 851 C CA . ILE A 1 113 ? -2.504 13.406 16.75 1 97.94 113 ILE A CA 1
ATOM 852 C C . ILE A 1 113 ? -2.914 12.922 15.367 1 97.94 113 ILE A C 1
ATOM 854 O O . ILE A 1 113 ? -2.104 12.344 14.641 1 97.94 113 ILE A O 1
ATOM 858 N N . VAL A 1 114 ? -4.16 13.086 15.016 1 97.31 114 VAL A N 1
ATOM 859 C CA . VAL A 1 114 ? -4.688 12.641 13.727 1 97.31 114 VAL A CA 1
ATOM 860 C C . VAL A 1 114 ? -4.707 13.805 12.742 1 97.31 114 VAL A C 1
ATOM 862 O O . VAL A 1 114 ? -5.777 14.25 12.32 1 97.31 114 VAL A O 1
ATOM 865 N N . GLY A 1 115 ? -3.549 14.203 12.32 1 95.94 115 GLY A N 1
ATOM 866 C CA . GLY A 1 115 ? -3.494 15.453 11.578 1 95.94 115 GLY A CA 1
ATOM 867 C C . GLY A 1 115 ? -3.145 15.273 10.117 1 95.94 115 GLY A C 1
ATOM 868 O O . GLY A 1 115 ? -3.471 16.125 9.281 1 95.94 115 GLY A O 1
ATOM 869 N N . THR A 1 116 ? -2.404 14.242 9.812 1 94.88 116 THR A N 1
ATOM 870 C CA . THR A 1 116 ? -1.934 13.992 8.453 1 94.88 116 THR A CA 1
ATOM 871 C C . THR A 1 116 ? -1.547 12.523 8.281 1 94.88 116 THR A C 1
ATOM 873 O O . THR A 1 116 ? -1.451 11.781 9.258 1 94.88 116 THR A O 1
ATOM 876 N N . CYS A 1 117 ? -1.286 12.156 7.059 1 97.62 117 CYS A N 1
ATOM 877 C CA . CYS A 1 117 ? -0.852 10.789 6.797 1 97.62 117 CYS A CA 1
ATOM 878 C C . CYS A 1 117 ? 0.663 10.672 6.91 1 97.62 117 CYS A C 1
ATOM 880 O O . CYS A 1 117 ? 1.234 9.633 6.559 1 97.62 117 CYS A O 1
ATOM 882 N N . ALA A 1 118 ? 1.321 11.648 7.414 1 97.31 118 ALA A N 1
ATOM 883 C CA . ALA A 1 118 ? 2.779 11.703 7.5 1 97.31 118 ALA A CA 1
ATOM 884 C C . ALA A 1 118 ? 3.34 10.461 8.18 1 97.31 118 ALA A C 1
ATOM 886 O O . ALA A 1 118 ? 4.387 9.945 7.777 1 97.31 118 ALA A O 1
ATOM 887 N N . PRO A 1 119 ? 2.672 9.922 9.211 1 98.56 119 PRO A N 1
ATOM 888 C CA . PRO A 1 119 ? 3.254 8.781 9.914 1 98.56 119 PRO A CA 1
ATOM 889 C C . PRO A 1 119 ? 3.291 7.52 9.055 1 98.56 119 PRO A C 1
ATOM 891 O O . PRO A 1 119 ? 3.953 6.539 9.414 1 98.56 119 PRO A O 1
ATOM 894 N N . THR A 1 120 ? 2.566 7.512 7.926 1 98.5 120 THR A N 1
ATOM 895 C CA . THR A 1 120 ? 2.402 6.262 7.195 1 98.5 120 THR A CA 1
ATOM 896 C C . THR A 1 120 ? 2.943 6.391 5.773 1 98.5 120 THR A C 1
ATOM 898 O O . THR A 1 120 ? 2.643 5.562 4.91 1 98.5 120 THR A O 1
ATOM 901 N N . THR A 1 121 ? 3.719 7.371 5.465 1 97.12 121 THR A N 1
ATOM 902 C CA . THR A 1 121 ? 4.301 7.57 4.141 1 97.12 121 THR A CA 1
ATOM 903 C C . THR A 1 121 ? 5.812 7.746 4.238 1 97.12 121 THR A C 1
ATOM 905 O O . THR A 1 121 ? 6.336 8.117 5.293 1 97.12 121 THR A O 1
ATOM 908 N N . PRO A 1 122 ? 6.566 7.461 3.184 1 96.88 122 PRO A N 1
ATOM 909 C CA . PRO A 1 122 ? 7.992 7.801 3.148 1 96.88 122 PRO A CA 1
ATOM 910 C C . PRO A 1 122 ? 8.25 9.203 2.594 1 96.88 122 PRO A C 1
ATOM 912 O O . PRO A 1 122 ? 9.281 9.445 1.967 1 96.88 122 PRO A O 1
ATOM 915 N N . VAL A 1 123 ? 7.262 10.07 2.66 1 95.69 123 VAL A N 1
ATOM 916 C CA . VAL A 1 123 ? 7.305 11.43 2.123 1 95.69 123 VAL A CA 1
ATOM 917 C C . VAL A 1 123 ? 7.234 12.438 3.266 1 95.69 123 VAL A C 1
ATOM 919 O O . VAL A 1 123 ? 6.699 12.141 4.336 1 95.69 123 VAL A O 1
ATOM 922 N N . ALA A 1 124 ? 7.816 13.57 3.049 1 96.25 124 ALA A N 1
ATOM 923 C CA . ALA A 1 124 ? 7.805 14.602 4.082 1 96.25 124 ALA A CA 1
ATOM 924 C C . ALA A 1 124 ? 7.602 15.984 3.471 1 96.25 124 ALA A C 1
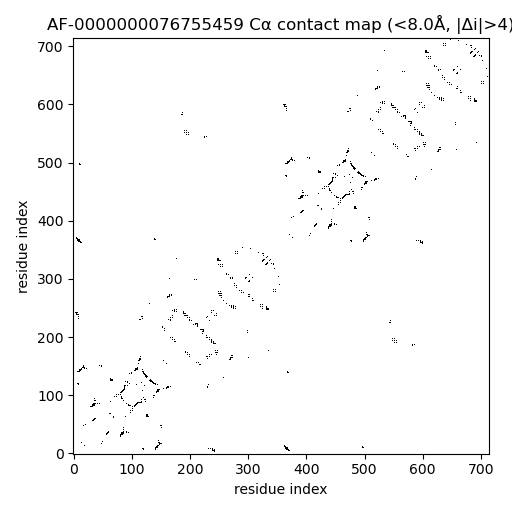ATOM 926 O O . ALA A 1 124 ? 8.125 16.281 2.395 1 96.25 124 ALA A O 1
ATOM 927 N N . ALA A 1 125 ? 6.781 16.75 4.105 1 92.88 125 ALA A N 1
ATOM 928 C CA . ALA A 1 125 ? 6.805 18.203 3.859 1 92.88 125 ALA A CA 1
ATOM 929 C C . ALA A 1 125 ? 7.926 18.875 4.648 1 92.88 125 ALA A C 1
ATOM 931 O O . ALA A 1 125 ? 7.926 18.844 5.883 1 92.88 125 ALA A O 1
ATOM 932 N N . VAL A 1 126 ? 8.805 19.453 3.977 1 95.81 126 VAL A N 1
ATOM 933 C CA . VAL A 1 126 ? 9.961 20.078 4.617 1 95.81 126 VAL A CA 1
ATOM 934 C C . VAL A 1 126 ? 9.828 21.594 4.562 1 95.81 126 VAL A C 1
ATOM 936 O O . VAL A 1 126 ? 9.422 22.156 3.543 1 95.81 126 VAL A O 1
ATOM 939 N N . TYR A 1 127 ? 10.172 22.172 5.641 1 93.31 127 TYR A N 1
ATOM 940 C CA . TYR A 1 127 ? 10.102 23.625 5.77 1 93.31 127 TYR A CA 1
ATOM 941 C C . TYR A 1 127 ? 11.469 24.203 6.066 1 93.31 127 TYR A C 1
ATOM 943 O O . TYR A 1 127 ? 12.367 23.5 6.535 1 93.31 127 TYR A O 1
ATOM 951 N N . HIS A 1 128 ? 11.531 25.516 5.73 1 94 128 HIS A N 1
ATOM 952 C CA . HIS A 1 128 ? 12.648 26.266 6.285 1 94 128 HIS A CA 1
ATOM 953 C C . HIS A 1 128 ? 12.461 26.516 7.781 1 94 128 HIS A C 1
ATOM 955 O O . HIS A 1 128 ? 11.336 26.469 8.281 1 94 128 HIS A O 1
ATOM 961 N N . PRO A 1 129 ? 13.539 26.781 8.43 1 93.69 129 PRO A N 1
ATOM 962 C CA . PRO A 1 129 ? 13.414 27.047 9.867 1 93.69 129 PRO A CA 1
ATOM 963 C C . PRO A 1 129 ? 12.453 28.188 10.188 1 93.69 129 PRO A C 1
ATOM 965 O O . PRO A 1 129 ? 11.859 28.219 11.266 1 93.69 129 PRO A O 1
ATOM 968 N N . ASN A 1 130 ? 12.148 29.062 9.211 1 90.81 130 ASN A N 1
ATOM 969 C CA . ASN A 1 130 ? 11.25 30.188 9.453 1 90.81 130 ASN A CA 1
ATOM 970 C C . ASN A 1 130 ? 9.797 29.812 9.188 1 90.81 130 ASN A C 1
ATOM 972 O O . ASN A 1 130 ? 8.898 30.656 9.289 1 90.81 130 ASN A O 1
ATOM 976 N N . GLY A 1 131 ? 9.578 28.609 8.734 1 88.19 131 GLY A N 1
ATOM 977 C CA . GLY A 1 131 ? 8.219 28.109 8.625 1 88.19 131 GLY A CA 1
ATOM 978 C C . GLY A 1 131 ? 7.68 28.172 7.203 1 88.19 131 GLY A C 1
ATOM 979 O O . GLY A 1 131 ? 6.59 27.656 6.93 1 88.19 131 GLY A O 1
ATOM 980 N N . VAL A 1 132 ? 8.391 28.719 6.344 1 88.06 132 VAL A N 1
ATOM 981 C CA . VAL A 1 132 ? 7.965 28.781 4.949 1 88.06 132 VAL A CA 1
ATOM 982 C C . VAL A 1 132 ? 8.211 27.422 4.281 1 88.06 132 VAL A C 1
ATOM 984 O O . VAL A 1 132 ? 9.258 26.797 4.492 1 88.06 132 VAL A O 1
ATOM 987 N N . PHE A 1 133 ? 7.281 26.984 3.564 1 89.38 133 PHE A N 1
ATOM 988 C CA . PHE A 1 133 ? 7.402 25.719 2.871 1 89.38 133 PHE A CA 1
ATOM 989 C C . PHE A 1 133 ? 8.648 25.688 1.992 1 89.38 133 PHE A C 1
ATOM 991 O O . PHE A 1 133 ? 8.953 26.672 1.315 1 89.38 133 PHE A O 1
ATOM 998 N N . ASN A 1 134 ? 9.422 24.562 2.062 1 92.62 134 ASN A N 1
ATOM 999 C CA . ASN A 1 134 ? 10.641 24.375 1.276 1 92.62 134 ASN A CA 1
ATOM 1000 C C . ASN A 1 134 ? 10.406 23.422 0.108 1 92.62 134 ASN A C 1
ATOM 1002 O O . ASN A 1 134 ? 10.336 23.844 -1.045 1 92.62 134 ASN A O 1
ATOM 1006 N N . ASP A 1 135 ? 10.125 22.156 0.466 1 92 135 ASP A N 1
ATOM 1007 C CA . ASP A 1 135 ? 9.891 21.172 -0.586 1 92 135 ASP A CA 1
ATOM 1008 C C . ASP A 1 135 ? 9.305 19.875 -0.013 1 92 135 ASP A C 1
ATOM 1010 O O . ASP A 1 135 ? 9.086 19.781 1.196 1 92 135 ASP A O 1
ATOM 1014 N N . VAL A 1 136 ? 8.93 19.047 -0.936 1 91.38 136 VAL A N 1
ATOM 1015 C CA . VAL A 1 136 ? 8.523 17.688 -0.583 1 91.38 136 VAL A CA 1
ATOM 1016 C C . VAL A 1 136 ? 9.727 16.75 -0.676 1 91.38 136 VAL A C 1
ATOM 1018 O O . VAL A 1 136 ? 10.383 16.688 -1.716 1 91.38 136 VAL A O 1
ATOM 1021 N N . ALA A 1 137 ? 10.039 16.062 0.402 1 95.06 137 ALA A N 1
ATOM 1022 C CA . ALA A 1 137 ? 11.125 15.086 0.4 1 95.06 137 ALA A CA 1
ATOM 1023 C C . ALA A 1 137 ? 10.586 13.664 0.233 1 95.06 137 ALA A C 1
ATOM 1025 O O . ALA A 1 137 ? 9.516 13.336 0.75 1 95.06 137 ALA A O 1
ATOM 1026 N N . TYR A 1 138 ? 11.32 12.859 -0.486 1 94.56 138 TYR A N 1
ATOM 1027 C CA . TYR A 1 138 ? 11.039 11.445 -0.678 1 94.56 138 TYR A CA 1
ATOM 1028 C C . TYR A 1 138 ? 12.156 10.586 -0.086 1 94.56 138 TYR A C 1
ATOM 1030 O O . TYR A 1 138 ? 13.312 10.688 -0.501 1 94.56 138 TYR A O 1
ATOM 1038 N N . PHE A 1 139 ? 11.789 9.766 0.846 1 95.69 139 PHE A N 1
ATOM 1039 C CA . PHE A 1 139 ? 12.781 8.953 1.538 1 95.69 139 PHE A CA 1
ATOM 1040 C C . PHE A 1 139 ? 12.781 7.523 1.014 1 95.69 139 PHE A C 1
ATOM 1042 O O . PHE A 1 139 ? 11.82 7.094 0.373 1 95.69 139 PHE A O 1
ATOM 1049 N N . LYS A 1 140 ? 13.844 6.781 1.246 1 93.31 140 LYS A N 1
ATOM 1050 C CA . LYS A 1 140 ? 14.062 5.453 0.672 1 93.31 140 LYS A CA 1
ATOM 1051 C C . LYS A 1 140 ? 13.188 4.41 1.354 1 93.31 140 LYS A C 1
ATOM 1053 O O . LYS A 1 140 ? 12.773 3.432 0.727 1 93.31 140 LYS A O 1
ATOM 1058 N N . ARG A 1 141 ? 12.945 4.652 2.648 1 94.44 141 ARG A N 1
ATOM 1059 C CA . ARG A 1 141 ? 12.242 3.633 3.418 1 94.44 141 ARG A CA 1
ATOM 1060 C C . ARG A 1 141 ? 10.852 4.117 3.832 1 94.44 141 ARG A C 1
ATOM 1062 O O . ARG A 1 141 ? 10.688 5.277 4.211 1 94.44 141 ARG A O 1
ATOM 1069 N N . THR A 1 142 ? 9.891 3.193 3.611 1 96.12 142 THR A N 1
ATOM 1070 C CA . THR A 1 142 ? 8.633 3.387 4.332 1 96.12 142 THR A CA 1
ATOM 1071 C C . THR A 1 142 ? 8.773 2.939 5.785 1 96.12 142 THR A C 1
ATOM 1073 O O . THR A 1 142 ? 9.68 2.174 6.121 1 96.12 142 THR A O 1
ATOM 1076 N N . PRO A 1 143 ? 7.902 3.457 6.645 1 98.06 143 PRO A N 1
ATOM 1077 C CA . PRO A 1 143 ? 8.039 3.039 8.039 1 98.06 143 PRO A CA 1
ATOM 1078 C C . PRO A 1 143 ? 7.973 1.524 8.211 1 98.06 143 PRO A C 1
ATOM 1080 O O . PRO A 1 143 ? 7.168 0.86 7.555 1 98.06 143 PRO A O 1
ATOM 1083 N N . TYR A 1 144 ? 8.859 0.998 9.078 1 97.62 144 TYR A N 1
ATOM 1084 C CA . TYR A 1 144 ? 8.852 -0.414 9.445 1 97.62 144 TYR A CA 1
ATOM 1085 C C . TYR A 1 144 ? 7.512 -0.818 10.039 1 97.62 144 TYR A C 1
ATOM 1087 O O . TYR A 1 144 ? 6.977 -1.882 9.719 1 97.62 144 TYR A O 1
ATOM 1095 N N . ALA A 1 145 ? 7.012 0.039 10.852 1 98.31 145 ALA A N 1
ATOM 1096 C CA . ALA A 1 145 ? 5.703 -0.13 11.477 1 98.31 145 ALA A CA 1
ATOM 1097 C C . ALA A 1 145 ? 5.102 1.219 11.867 1 98.31 145 ALA A C 1
ATOM 1099 O O . ALA A 1 145 ? 5.832 2.178 12.125 1 98.31 145 ALA A O 1
ATOM 1100 N N . CYS A 1 146 ? 3.842 1.319 11.828 1 98.81 146 CYS A N 1
ATOM 1101 C CA . CYS A 1 146 ? 3.062 2.412 12.398 1 98.81 146 CYS A CA 1
ATOM 1102 C C . CYS A 1 146 ? 2.104 1.896 13.461 1 98.81 146 CYS A C 1
ATOM 1104 O O . CYS A 1 146 ? 1.225 1.083 13.172 1 98.81 146 CYS A O 1
ATOM 1106 N N . VAL A 1 147 ? 2.314 2.348 14.703 1 98.75 147 VAL A N 1
ATOM 1107 C CA . VAL A 1 147 ? 1.51 1.905 15.836 1 98.75 147 VAL A CA 1
ATOM 1108 C C . VAL A 1 147 ? 0.477 2.977 16.188 1 98.75 147 VAL A C 1
ATOM 1110 O O . VAL A 1 147 ? 0.817 4.008 16.766 1 98.75 147 VAL A O 1
ATOM 1113 N N . VAL A 1 148 ? -0.733 2.705 15.883 1 98.75 148 VAL A N 1
ATOM 1114 C CA . VAL A 1 148 ? -1.843 3.641 16.031 1 98.75 148 VAL A CA 1
ATOM 1115 C C . VAL A 1 148 ? -2.688 3.244 17.25 1 98.75 148 VAL A C 1
ATOM 1117 O O . VAL A 1 148 ? -3.592 2.416 17.141 1 98.75 148 VAL A O 1
ATOM 1120 N N . ASP A 1 149 ? -2.387 3.865 18.359 1 98.81 149 ASP A N 1
ATOM 1121 C CA . ASP A 1 149 ? -3.135 3.59 19.578 1 98.81 149 ASP A CA 1
ATOM 1122 C C . ASP A 1 149 ? -4.383 4.465 19.672 1 98.81 149 ASP A C 1
ATOM 1124 O O . ASP A 1 149 ? -4.289 5.66 19.953 1 98.81 149 ASP A O 1
ATOM 1128 N N . LEU A 1 150 ? -5.535 3.854 19.562 1 98.75 150 LEU A N 1
ATOM 1129 C CA . LEU A 1 150 ? -6.789 4.594 19.469 1 98.75 150 LEU A CA 1
ATOM 1130 C C . LEU A 1 150 ? -7.152 5.227 20.812 1 98.75 150 LEU A C 1
ATOM 1132 O O . LEU A 1 150 ? -7.801 6.273 20.844 1 98.75 150 LEU A O 1
ATOM 1136 N N . ASP A 1 151 ? -6.723 4.586 21.922 1 98.5 151 ASP A N 1
ATOM 1137 C CA . ASP A 1 151 ? -6.961 5.172 23.234 1 98.5 151 ASP A CA 1
ATOM 1138 C C . ASP A 1 151 ? -6.18 6.473 23.406 1 98.5 151 ASP A C 1
ATOM 1140 O O . ASP A 1 151 ? -6.656 7.41 24.047 1 98.5 151 ASP A O 1
ATOM 1144 N N . LEU A 1 152 ? -5.047 6.512 22.859 1 98.5 152 LEU A N 1
ATOM 1145 C CA . LEU A 1 152 ? -4.227 7.719 22.875 1 98.5 152 LEU A CA 1
ATOM 1146 C C . LEU A 1 152 ? -4.805 8.781 21.953 1 98.5 152 LEU A C 1
ATOM 1148 O O . LEU A 1 152 ? -4.938 9.945 22.344 1 98.5 152 LEU A O 1
ATOM 1152 N N . LEU A 1 153 ? -5.223 8.438 20.781 1 98.69 153 LEU A N 1
ATOM 1153 C CA . LEU A 1 153 ? -5.605 9.375 19.734 1 98.69 153 LEU A CA 1
ATOM 1154 C C . LEU A 1 153 ? -6.965 10 20.031 1 98.69 153 LEU A C 1
ATOM 1156 O O . LEU A 1 153 ? -7.242 11.133 19.625 1 98.69 153 LEU A O 1
ATOM 1160 N N . VAL A 1 154 ? -7.789 9.273 20.766 1 98.31 154 VAL A N 1
ATOM 1161 C CA . VAL A 1 154 ? -9.117 9.805 21.047 1 98.31 154 VAL A CA 1
ATOM 1162 C C . VAL A 1 154 ? -9.008 10.992 22 1 98.31 154 VAL A C 1
ATOM 1164 O O . VAL A 1 154 ? -9.922 11.812 22.094 1 98.31 154 VAL A O 1
ATOM 1167 N N . GLU A 1 155 ? -7.84 11.117 22.656 1 97.5 155 GLU A N 1
ATOM 1168 C CA . GLU A 1 155 ? -7.602 12.227 23.578 1 97.5 155 GLU A CA 1
ATOM 1169 C C . GLU A 1 155 ? -6.938 13.406 22.875 1 97.5 155 GLU A C 1
ATOM 1171 O O . GLU A 1 155 ? -6.801 14.484 23.453 1 97.5 155 GLU A O 1
ATOM 1176 N N . SER A 1 156 ? -6.555 13.188 21.656 1 95.31 156 SER A N 1
ATOM 1177 C CA . SER A 1 156 ? -5.863 14.242 20.922 1 95.31 156 SER A CA 1
ATOM 1178 C C . SER A 1 156 ? -6.781 15.438 20.672 1 95.31 156 SER A C 1
ATOM 1180 O O . SER A 1 156 ? -8 15.273 20.578 1 95.31 156 SER A O 1
ATOM 1182 N N . PRO A 1 157 ? -6.191 16.656 20.578 1 95.69 157 PRO A N 1
ATOM 1183 C CA . PRO A 1 157 ? -7.02 17.844 20.344 1 95.69 157 PRO A CA 1
ATOM 1184 C C . PRO A 1 157 ? -7.84 17.719 19.062 1 95.69 157 PRO A C 1
ATOM 1186 O O . PRO A 1 157 ? -7.34 17.25 18.031 1 95.69 157 PRO A O 1
ATOM 1189 N N . LYS A 1 158 ? -9.039 18.219 19.156 1 96.06 158 LYS A N 1
ATOM 1190 C CA . LYS A 1 158 ? -10.016 18.125 18.078 1 96.06 158 LYS A CA 1
ATOM 1191 C C . LYS A 1 158 ? -9.508 18.812 16.812 1 96.06 158 LYS A C 1
ATOM 1193 O O . LYS A 1 158 ? -9.758 18.328 15.711 1 96.06 158 LYS A O 1
ATOM 1198 N N . ARG A 1 159 ? -8.797 19.891 17 1 95.19 159 ARG A N 1
ATOM 1199 C CA . ARG A 1 159 ? -8.359 20.688 15.852 1 95.19 159 ARG A CA 1
ATOM 1200 C C . ARG A 1 159 ? -7.477 19.875 14.922 1 95.19 159 ARG A C 1
ATOM 1202 O O . ARG A 1 159 ? -7.535 20.031 13.695 1 95.19 159 ARG A O 1
ATOM 1209 N N . TYR A 1 160 ? -6.684 18.938 15.43 1 96.31 160 TYR A N 1
ATOM 1210 C CA . TYR A 1 160 ? -5.82 18.125 14.594 1 96.31 160 TYR A CA 1
ATOM 1211 C C . TYR A 1 160 ? -6.633 17.062 13.852 1 96.31 160 TYR A C 1
ATOM 1213 O O . TYR A 1 160 ? -6.332 16.719 12.703 1 96.31 160 TYR A O 1
ATOM 1221 N N . PHE A 1 161 ? -7.625 16.562 14.594 1 97.75 161 PHE A N 1
ATOM 1222 C CA . PHE A 1 161 ? -8.508 15.578 13.969 1 97.75 161 PHE A CA 1
ATOM 1223 C C . PHE A 1 161 ? -9.266 16.203 12.797 1 97.75 161 PHE A C 1
ATOM 1225 O O . PHE A 1 161 ? -9.328 15.617 11.719 1 97.75 161 PHE A O 1
ATOM 1232 N N . GLU A 1 162 ? -9.719 17.406 13 1 96.56 162 GLU A N 1
ATOM 1233 C CA . GLU A 1 162 ? -10.383 18.156 11.93 1 96.56 162 GLU A CA 1
ATOM 1234 C C . GLU A 1 162 ? -9.43 18.422 10.766 1 96.56 162 GLU A C 1
ATOM 1236 O O . GLU A 1 162 ? -9.797 18.25 9.609 1 96.56 162 GLU A O 1
ATOM 1241 N N . GLY A 1 163 ? -8.242 18.812 11.109 1 96 163 GLY A N 1
ATOM 1242 C CA . GLY A 1 163 ? -7.238 19.047 10.086 1 96 163 GLY A CA 1
ATOM 1243 C C . GLY A 1 163 ?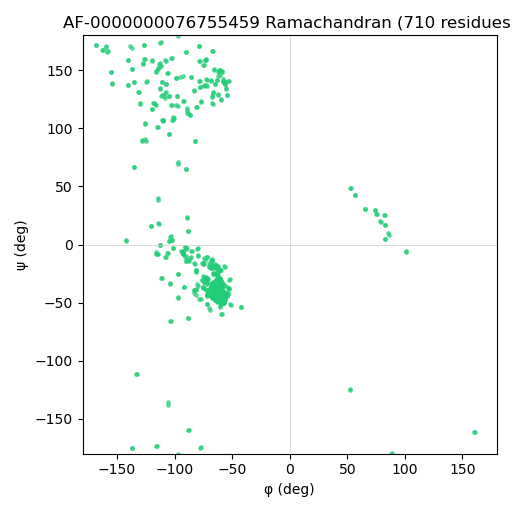 -6.938 17.812 9.258 1 96 163 GLY A C 1
ATOM 1244 O O . GLY A 1 163 ? -6.812 17.891 8.031 1 96 163 GLY A O 1
ATOM 1245 N N . GLY A 1 164 ? -6.781 16.672 9.922 1 97.81 164 GLY A N 1
ATOM 1246 C CA . GLY A 1 164 ? -6.527 15.422 9.227 1 97.81 164 GLY A CA 1
ATOM 1247 C C . GLY A 1 164 ? -7.629 15.039 8.258 1 97.81 164 GLY A C 1
ATOM 1248 O O . GLY A 1 164 ? -7.355 14.641 7.125 1 97.81 164 GLY A O 1
ATOM 1249 N N . ILE A 1 165 ? -8.859 15.172 8.703 1 98.31 165 ILE A N 1
ATOM 1250 C CA . ILE A 1 165 ? -10.016 14.867 7.867 1 98.31 165 ILE A CA 1
ATOM 1251 C C . ILE A 1 165 ? -10.023 15.789 6.648 1 98.31 165 ILE A C 1
ATOM 1253 O O . ILE A 1 165 ? -10.172 15.32 5.516 1 98.31 165 ILE A O 1
ATOM 1257 N N . CYS A 1 166 ? -9.758 17.047 6.891 1 97.12 166 CYS A N 1
ATOM 1258 C CA . CYS A 1 166 ? -9.797 18.062 5.844 1 97.12 166 CYS A CA 1
ATOM 1259 C C . CYS A 1 166 ? -8.711 17.812 4.801 1 97.12 166 CYS A C 1
ATOM 1261 O O . CYS A 1 166 ? -8.977 17.859 3.6 1 97.12 166 CYS A O 1
ATOM 1263 N N . ASP A 1 167 ? -7.59 17.5 5.23 1 96.56 167 ASP A N 1
ATOM 1264 C CA . ASP A 1 167 ? -6.484 17.203 4.324 1 96.56 167 ASP A CA 1
ATOM 1265 C C . ASP A 1 167 ? -6.785 15.969 3.48 1 96.56 167 ASP A C 1
ATOM 1267 O O . ASP A 1 167 ? -6.48 15.945 2.285 1 96.56 167 ASP A O 1
ATOM 1271 N N . THR A 1 168 ? -7.367 15.008 4.07 1 98 168 THR A N 1
ATOM 1272 C CA . THR A 1 168 ? -7.562 13.703 3.436 1 98 168 THR A CA 1
ATOM 1273 C C . THR A 1 168 ? -8.688 13.773 2.404 1 98 168 THR A C 1
ATOM 1275 O O . THR A 1 168 ? -8.609 13.125 1.357 1 98 168 THR A O 1
ATOM 1278 N N . VAL A 1 169 ? -9.719 14.547 2.691 1 97.12 169 VAL A N 1
ATOM 1279 C CA . VAL A 1 169 ? -10.828 14.656 1.754 1 97.12 169 VAL A CA 1
ATOM 1280 C C . VAL A 1 169 ? -10.328 15.219 0.425 1 97.12 169 VAL A C 1
ATOM 1282 O O . VAL A 1 169 ? -10.82 14.836 -0.641 1 97.12 169 VAL A O 1
ATOM 1285 N N . ALA A 1 170 ? -9.32 16 0.464 1 97 170 ALA A N 1
ATOM 1286 C CA . ALA A 1 170 ? -8.805 16.672 -0.725 1 97 170 ALA A CA 1
ATOM 1287 C C . ALA A 1 170 ? -8.172 15.68 -1.689 1 97 170 ALA A C 1
ATOM 1289 O O . ALA A 1 170 ? -8.023 15.969 -2.881 1 97 170 ALA A O 1
ATOM 1290 N N . LYS A 1 171 ? -7.805 14.508 -1.181 1 97.5 171 LYS A N 1
ATOM 1291 C CA . LY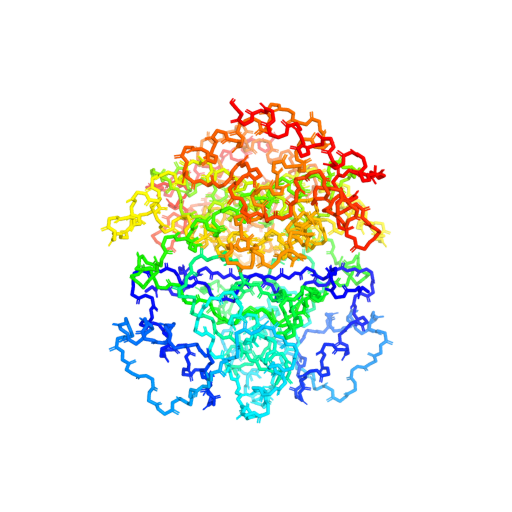S A 1 171 ? -7 13.57 -1.953 1 97.5 171 LYS A CA 1
ATOM 1292 C C . LYS A 1 171 ? -7.734 13.125 -3.217 1 97.5 171 LYS A C 1
ATOM 1294 O O . LYS A 1 171 ? -7.137 13.039 -4.289 1 97.5 171 LYS A O 1
ATOM 1299 N N . TRP A 1 172 ? -9 12.82 -3.111 1 97.94 172 TRP A N 1
ATOM 1300 C CA . TRP A 1 172 ? -9.766 12.398 -4.281 1 97.94 172 TRP A CA 1
ATOM 1301 C C . TRP A 1 172 ? -9.836 13.516 -5.32 1 97.94 172 TRP A C 1
ATOM 1303 O O . TRP A 1 172 ? -9.539 13.289 -6.496 1 97.94 172 TRP A O 1
ATOM 1313 N N . TYR A 1 173 ? -10.18 14.672 -4.871 1 97.94 173 TYR A N 1
ATOM 1314 C CA . TYR A 1 173 ? -10.43 15.781 -5.785 1 97.94 173 TYR A CA 1
ATOM 1315 C C . TYR A 1 173 ? -9.148 16.234 -6.465 1 97.94 173 TYR A C 1
ATOM 1317 O O . TYR A 1 173 ? -9.156 16.609 -7.637 1 97.94 173 TYR A O 1
ATOM 1325 N N . GLU A 1 174 ? -8.094 16.188 -5.719 1 98.06 174 GLU A N 1
ATOM 1326 C CA . GLU A 1 174 ? -6.824 16.578 -6.328 1 98.06 174 GLU A CA 1
ATOM 1327 C C . GLU A 1 174 ? -6.34 15.531 -7.32 1 98.06 174 GLU A C 1
ATOM 1329 O O . GLU A 1 174 ? -5.883 15.867 -8.414 1 98.06 174 GLU A O 1
ATOM 1334 N N . ALA A 1 175 ? -6.438 14.289 -6.957 1 97.56 175 ALA A N 1
ATOM 1335 C CA . ALA A 1 175 ? -6.02 13.227 -7.867 1 97.56 175 ALA A CA 1
ATOM 1336 C C . ALA A 1 175 ? -6.867 13.227 -9.141 1 97.56 175 ALA A C 1
ATOM 1338 O O . ALA A 1 175 ? -6.336 13.125 -10.242 1 97.56 175 ALA A O 1
ATOM 1339 N N . GLU A 1 176 ? -8.18 13.344 -8.984 1 96.94 176 GLU A N 1
ATOM 1340 C CA . GLU A 1 176 ? -9.102 13.367 -10.109 1 96.94 176 GLU A CA 1
ATOM 1341 C C . GLU A 1 176 ? -8.844 14.578 -11.008 1 96.94 176 GLU A C 1
ATOM 1343 O O . GLU A 1 176 ? -8.914 14.477 -12.234 1 96.94 176 GLU A O 1
ATOM 1348 N N . SER A 1 177 ? -8.539 15.703 -10.398 1 97.31 177 SER A N 1
ATOM 1349 C CA . SER A 1 177 ? -8.305 16.922 -11.156 1 97.31 177 SER A CA 1
ATOM 1350 C C . SER A 1 177 ? -7.086 16.781 -12.062 1 97.31 177 SER A C 1
ATOM 1352 O O . SER A 1 177 ? -7.008 17.422 -13.109 1 97.31 177 SER A O 1
ATOM 1354 N N . ILE A 1 178 ? -6.137 15.984 -11.664 1 96.62 178 ILE A N 1
ATOM 1355 C CA . ILE A 1 178 ? -4.945 15.734 -12.469 1 96.62 178 ILE A CA 1
ATOM 1356 C C . ILE A 1 178 ? -5.27 14.742 -13.578 1 96.62 178 ILE A C 1
ATOM 1358 O O . ILE A 1 178 ? -4.996 14.992 -14.75 1 96.62 178 ILE A O 1
ATOM 1362 N N . THR A 1 179 ? -5.941 13.648 -13.258 1 95.88 179 THR A N 1
ATOM 1363 C CA . THR A 1 179 ? -6.055 12.492 -14.141 1 95.88 179 THR A CA 1
ATOM 1364 C C . THR A 1 179 ? -7.152 12.711 -15.18 1 95.88 179 THR A C 1
ATOM 1366 O O . THR A 1 179 ? -7.148 12.07 -16.234 1 95.88 179 THR A O 1
ATOM 1369 N N . ARG A 1 180 ? -8.086 13.594 -14.883 1 94.5 180 ARG A N 1
ATOM 1370 C CA . ARG A 1 180 ? -9.172 13.844 -15.828 1 94.5 180 ARG A CA 1
ATOM 1371 C C . ARG A 1 180 ? -8.641 14.43 -17.125 1 94.5 180 ARG A C 1
ATOM 1373 O O . ARG A 1 180 ? -9.328 14.406 -18.156 1 94.5 180 ARG A O 1
ATOM 1380 N N . HIS A 1 181 ? -7.445 14.961 -17.125 1 91.81 181 HIS A N 1
ATOM 1381 C CA . HIS A 1 181 ? -6.852 15.586 -18.297 1 91.81 181 HIS A CA 1
ATOM 1382 C C . HIS A 1 181 ? -6.023 14.586 -19.094 1 91.81 181 HIS A C 1
ATOM 1384 O O . HIS A 1 181 ? -5.512 14.914 -20.172 1 91.81 181 HIS A O 1
ATOM 1390 N N . LEU A 1 182 ? -5.883 13.422 -18.562 1 90.56 182 LEU A N 1
ATOM 1391 C CA . LEU A 1 182 ? -5.062 12.414 -19.219 1 90.56 182 LEU A CA 1
ATOM 1392 C C . LEU A 1 182 ? -5.883 11.641 -20.25 1 90.56 182 LEU A C 1
ATOM 1394 O O . LEU A 1 182 ? -7.082 11.43 -20.062 1 90.56 182 LEU A O 1
ATOM 1398 N N . THR A 1 183 ? -5.168 11.328 -21.312 1 89.81 183 THR A N 1
ATOM 1399 C CA . THR A 1 183 ? -5.77 10.5 -22.359 1 89.81 183 THR A CA 1
ATOM 1400 C C . THR A 1 183 ? -5.207 9.078 -22.297 1 89.81 183 THR A C 1
ATOM 1402 O O . THR A 1 183 ? -4.062 8.875 -21.891 1 89.81 183 THR A O 1
ATOM 1405 N N . GLY A 1 184 ? -6.02 8.047 -22.656 1 88.44 184 GLY A N 1
ATOM 1406 C CA . GLY A 1 184 ? -5.566 6.66 -22.703 1 88.44 184 GLY A CA 1
ATOM 1407 C C . GLY A 1 184 ? -5.719 5.938 -21.375 1 88.44 184 GLY A C 1
ATOM 1408 O O . GLY A 1 184 ? -6.223 6.508 -20.406 1 88.44 184 GLY A O 1
ATOM 1409 N N . ALA A 1 185 ? -5.332 4.656 -21.297 1 91.06 185 ALA A N 1
ATOM 1410 C CA . ALA A 1 185 ? -5.441 3.854 -20.078 1 91.06 185 ALA A CA 1
ATOM 1411 C C . ALA A 1 185 ? -4.375 4.246 -19.062 1 91.06 185 ALA A C 1
ATOM 1413 O O . ALA A 1 185 ? -3.232 4.531 -19.438 1 91.06 185 ALA A O 1
ATOM 1414 N N . LEU A 1 186 ? -4.719 4.359 -17.875 1 95.25 186 LEU A N 1
ATOM 1415 C CA . LEU A 1 186 ? -3.811 4.688 -16.781 1 95.25 186 LEU A CA 1
ATOM 1416 C C . LEU A 1 186 ? -2.934 3.49 -16.422 1 95.25 186 LEU A C 1
ATOM 1418 O O . LEU A 1 186 ? -3.287 2.346 -16.719 1 95.25 186 LEU A O 1
ATOM 1422 N N . GLU A 1 187 ? -1.783 3.736 -15.875 1 96.69 187 GLU A N 1
ATOM 1423 C CA . GLU A 1 187 ? -0.97 2.67 -15.297 1 96.69 187 GLU A CA 1
ATOM 1424 C C . GLU A 1 187 ? -1.706 1.97 -14.156 1 96.69 187 GLU A C 1
ATOM 1426 O O . GLU A 1 187 ? -2.514 2.586 -13.461 1 96.69 187 GLU A O 1
ATOM 1431 N N . ALA A 1 188 ? -1.398 0.687 -13.977 1 98.5 188 ALA A N 1
ATOM 1432 C CA . ALA A 1 188 ? -2.113 -0.14 -13.008 1 98.5 188 ALA A CA 1
ATOM 1433 C C . ALA A 1 188 ? -2.035 0.461 -11.609 1 98.5 188 ALA A C 1
ATOM 1435 O O . ALA A 1 188 ? -3.045 0.554 -10.906 1 98.5 188 ALA A O 1
ATOM 1436 N N . ASN A 1 189 ? -0.819 0.874 -11.211 1 98.38 189 ASN A N 1
ATOM 1437 C CA . ASN A 1 189 ? -0.646 1.421 -9.867 1 98.38 189 ASN A CA 1
ATOM 1438 C C . ASN A 1 189 ? -1.358 2.762 -9.711 1 98.38 189 ASN A C 1
ATOM 1440 O O . ASN A 1 189 ? -1.837 3.094 -8.625 1 98.38 189 ASN A O 1
ATOM 1444 N N . VAL A 1 190 ? -1.431 3.557 -10.758 1 97.81 190 VAL A N 1
ATOM 1445 C CA . VAL A 1 190 ? -2.172 4.812 -10.734 1 97.81 190 VAL A CA 1
ATOM 1446 C C . VAL A 1 190 ? -3.658 4.531 -10.523 1 97.81 190 VAL A C 1
ATOM 1448 O O . VAL A 1 190 ? -4.32 5.207 -9.734 1 97.81 190 VAL A O 1
ATOM 1451 N N . GLU A 1 191 ? -4.219 3.486 -11.203 1 98.25 191 GLU A N 1
ATOM 1452 C CA . GLU A 1 191 ? -5.613 3.102 -11 1 98.25 191 GLU A CA 1
ATOM 1453 C C . GLU A 1 191 ? -5.867 2.707 -9.547 1 98.25 191 GLU A C 1
ATOM 1455 O O . GLU A 1 191 ? -6.91 3.039 -8.977 1 98.25 191 GLU A O 1
ATOM 1460 N N . LEU A 1 192 ? -4.914 2.021 -8.969 1 98.5 192 LEU A N 1
ATOM 1461 C CA . LEU A 1 192 ? -5.031 1.635 -7.566 1 98.5 192 LEU A CA 1
ATOM 1462 C C . LEU A 1 192 ? -5.027 2.863 -6.664 1 98.5 192 LEU A C 1
ATOM 1464 O O . LEU A 1 192 ? -5.824 2.955 -5.727 1 98.5 192 LEU A O 1
ATOM 1468 N N . GLY A 1 193 ? -4.066 3.789 -6.898 1 98.38 193 GLY A N 1
ATOM 1469 C CA . GLY A 1 193 ? -4.031 5.02 -6.125 1 98.38 193 GLY A CA 1
ATOM 1470 C C . GLY A 1 193 ? -5.316 5.816 -6.219 1 98.38 193 GLY A C 1
ATOM 1471 O O . GLY A 1 193 ? -5.789 6.363 -5.219 1 98.38 193 GLY A O 1
ATOM 1472 N N . LEU A 1 194 ? -5.895 5.883 -7.402 1 98.31 194 LEU A N 1
ATOM 1473 C CA . LEU A 1 194 ? -7.156 6.59 -7.602 1 98.31 194 LEU A CA 1
ATOM 1474 C C . LEU A 1 194 ? -8.297 5.887 -6.871 1 98.31 194 LEU A C 1
ATOM 1476 O O . LEU A 1 194 ? -9.188 6.539 -6.332 1 98.31 194 LEU A O 1
ATOM 1480 N N . ALA A 1 195 ? -8.281 4.566 -6.883 1 98.56 195 ALA A N 1
ATOM 1481 C CA . ALA A 1 195 ? -9.273 3.816 -6.113 1 98.56 195 ALA A CA 1
ATOM 1482 C C . ALA A 1 195 ? -9.148 4.121 -4.621 1 98.56 195 ALA A C 1
ATOM 1484 O O . ALA A 1 195 ? -10.164 4.25 -3.928 1 98.56 195 ALA A O 1
ATOM 1485 N N . ALA A 1 196 ? -7.934 4.203 -4.137 1 98.69 196 ALA A N 1
ATOM 1486 C CA . ALA A 1 196 ? -7.703 4.574 -2.744 1 98.69 196 ALA A CA 1
ATOM 1487 C C . ALA A 1 196 ? -8.258 5.965 -2.447 1 98.69 196 ALA A C 1
ATOM 1489 O O . ALA A 1 196 ? -8.867 6.188 -1.398 1 98.69 196 ALA A O 1
ATOM 1490 N N . ALA A 1 197 ? -8.008 6.906 -3.365 1 98.62 197 ALA A N 1
ATOM 1491 C CA . ALA A 1 197 ? -8.531 8.266 -3.205 1 98.62 197 ALA A CA 1
ATOM 1492 C C . ALA A 1 197 ? -10.055 8.258 -3.105 1 98.62 197 ALA A C 1
ATOM 1494 O O . ALA A 1 197 ? -10.633 8.969 -2.285 1 98.62 197 ALA A O 1
ATOM 1495 N N . LYS A 1 198 ? -10.68 7.492 -3.904 1 98.56 198 LYS A N 1
ATOM 1496 C CA . LYS A 1 198 ? -12.133 7.391 -3.871 1 98.56 198 LYS A CA 1
ATOM 1497 C C . LYS A 1 198 ? -12.609 6.809 -2.545 1 98.56 198 LYS A C 1
ATOM 1499 O O . LYS A 1 198 ? -13.633 7.242 -2.006 1 98.56 198 LYS A O 1
ATOM 1504 N N . VAL A 1 199 ? -11.945 5.797 -2.037 1 98.75 199 VAL A N 1
ATOM 1505 C CA . VAL A 1 199 ? -12.281 5.199 -0.747 1 98.75 199 VAL A CA 1
ATOM 1506 C C . VAL A 1 199 ? -12.203 6.262 0.348 1 98.75 199 VAL A C 1
ATOM 1508 O O . VAL A 1 199 ? -13.062 6.316 1.229 1 98.75 199 VAL A O 1
ATOM 1511 N N . THR A 1 200 ? -11.164 7.133 0.309 1 98.56 200 THR A N 1
ATOM 1512 C CA . THR A 1 200 ? -11.055 8.203 1.297 1 98.56 200 THR A CA 1
ATOM 1513 C C . THR A 1 200 ? -12.289 9.102 1.262 1 98.56 200 THR A C 1
ATOM 1515 O O . THR A 1 200 ? -12.891 9.375 2.301 1 98.56 200 THR A O 1
ATOM 1518 N N . LYS A 1 201 ? -12.641 9.555 0.078 1 98.25 201 LYS A N 1
ATOM 1519 C CA . LYS A 1 201 ? -13.805 10.43 -0.087 1 98.25 201 LYS A CA 1
ATOM 1520 C C . LYS A 1 201 ? -15.07 9.766 0.45 1 98.25 201 LYS A C 1
ATOM 1522 O O . LYS A 1 201 ? -15.812 10.375 1.225 1 98.25 201 LYS A O 1
ATOM 1527 N N . ASP A 1 202 ? -15.32 8.516 0.053 1 98.31 202 ASP A N 1
ATOM 1528 C CA . ASP A 1 202 ? -16.547 7.816 0.416 1 98.31 202 ASP A CA 1
ATOM 1529 C C . ASP A 1 202 ? -16.656 7.648 1.93 1 98.31 202 ASP A C 1
ATOM 1531 O O . ASP A 1 202 ? -17.719 7.914 2.516 1 98.31 202 ASP A O 1
ATOM 1535 N N . ILE A 1 203 ? -15.602 7.254 2.582 1 98.62 203 ILE A N 1
ATOM 1536 C CA . ILE A 1 203 ? -15.617 7.031 4.023 1 98.62 203 ILE A CA 1
ATOM 1537 C C . ILE A 1 203 ? -15.805 8.359 4.75 1 98.62 203 ILE A C 1
ATOM 1539 O O . ILE A 1 203 ? -16.625 8.469 5.66 1 98.62 203 ILE A O 1
ATOM 1543 N N . LEU A 1 204 ? -15.062 9.398 4.336 1 98.44 204 LEU A N 1
ATOM 1544 C CA . LEU A 1 204 ? -15.07 10.648 5.082 1 98.44 204 LEU A CA 1
ATOM 1545 C C . LEU A 1 204 ? -16.391 11.375 4.906 1 98.44 204 LEU A C 1
ATOM 1547 O O . LEU A 1 204 ? -16.922 11.961 5.859 1 98.44 204 LEU A O 1
ATOM 1551 N N . LEU A 1 205 ? -16.922 11.414 3.703 1 97.5 205 LEU A N 1
ATOM 1552 C CA . LEU A 1 205 ? -18.219 12.055 3.512 1 97.5 205 LEU A CA 1
ATOM 1553 C C . LEU A 1 205 ? -19.297 11.328 4.297 1 97.5 205 LEU A C 1
ATOM 1555 O O . LEU A 1 205 ? -20.25 11.945 4.77 1 97.5 205 LEU A O 1
ATOM 1559 N N . ARG A 1 206 ? -19.125 9.984 4.512 1 97.06 206 ARG A N 1
ATOM 1560 C CA . ARG A 1 206 ? -20.109 9.164 5.211 1 97.06 206 ARG A CA 1
ATOM 1561 C C . ARG A 1 206 ? -19.938 9.281 6.723 1 97.06 206 ARG A C 1
ATOM 1563 O O . ARG A 1 206 ? -20.922 9.359 7.453 1 97.06 206 ARG A O 1
ATOM 1570 N N . ASP A 1 207 ? -18.719 9.328 7.219 1 98.06 207 ASP A N 1
ATOM 1571 C CA . ASP A 1 207 ? -18.484 8.977 8.617 1 98.06 207 ASP A CA 1
ATOM 1572 C C . ASP A 1 207 ? -17.984 10.188 9.406 1 98.06 207 ASP A C 1
ATOM 1574 O O . ASP A 1 207 ? -17.922 10.141 10.641 1 98.06 207 ASP A O 1
ATOM 1578 N N . THR A 1 208 ? -17.656 11.344 8.773 1 98.25 208 THR A N 1
ATOM 1579 C CA . THR A 1 208 ? -16.969 12.453 9.438 1 98.25 208 THR A CA 1
ATOM 1580 C C . THR A 1 208 ? -17.797 12.961 10.617 1 98.25 208 THR A C 1
ATOM 1582 O O . THR A 1 208 ? -17.266 13.078 11.734 1 98.25 208 THR A O 1
ATOM 1585 N N . HIS A 1 209 ? -19.062 13.242 10.438 1 97.75 209 HIS A N 1
ATOM 1586 C CA . HIS A 1 209 ? -19.906 13.812 11.477 1 97.75 209 HIS A CA 1
ATOM 1587 C C . HIS A 1 209 ? -19.953 12.914 12.711 1 97.75 209 HIS A C 1
ATOM 1589 O O . HIS A 1 209 ? -19.75 13.375 13.828 1 97.75 209 HIS A O 1
ATOM 1595 N N . ALA A 1 210 ? -20.188 11.656 12.5 1 97.69 210 ALA A N 1
ATOM 1596 C CA . ALA A 1 210 ? -20.281 10.695 13.594 1 97.69 210 ALA A CA 1
ATOM 1597 C C . ALA A 1 210 ? -18.922 10.516 14.281 1 97.69 210 ALA A C 1
ATOM 1599 O O . ALA A 1 210 ? -18.859 10.336 15.492 1 97.69 210 ALA A O 1
ATOM 1600 N N . ALA A 1 211 ? -17.859 10.516 13.516 1 98.19 211 ALA A N 1
ATOM 1601 C CA . ALA A 1 211 ? -16.531 10.336 14.07 1 98.19 211 ALA A CA 1
ATOM 1602 C C . ALA A 1 211 ? -16.156 11.508 14.977 1 98.19 211 ALA A C 1
ATOM 1604 O O . ALA A 1 211 ? -15.547 11.312 16.031 1 98.19 211 ALA A O 1
ATOM 1605 N N . LEU A 1 212 ? -16.484 12.719 14.508 1 97.81 212 LEU A N 1
ATOM 1606 C CA . LEU A 1 212 ? -16.219 13.898 15.312 1 97.81 212 LEU A CA 1
ATOM 1607 C C . LEU A 1 212 ? -17.016 13.875 16.609 1 97.81 212 LEU A C 1
ATOM 1609 O O . LEU A 1 212 ? -16.516 14.25 17.672 1 97.81 212 LEU A O 1
ATOM 1613 N N . ALA A 1 213 ? -18.234 13.43 16.547 1 96.94 213 ALA A N 1
ATOM 1614 C CA . ALA A 1 213 ? -19.078 13.312 17.734 1 96.94 213 ALA A CA 1
ATOM 1615 C C . ALA A 1 213 ? -18.5 12.297 18.719 1 96.94 213 ALA A C 1
ATOM 1617 O O . ALA A 1 213 ? -18.484 12.523 19.922 1 96.94 213 ALA A O 1
ATOM 1618 N N . THR A 1 214 ? -18.078 11.203 18.188 1 96.38 214 THR A N 1
ATOM 1619 C CA . THR A 1 214 ? -17.453 10.164 19 1 96.38 214 THR A CA 1
ATOM 1620 C C . THR A 1 214 ? -16.188 10.672 19.672 1 96.38 214 THR A C 1
ATOM 1622 O O . THR A 1 214 ? -15.945 10.422 20.844 1 96.38 214 THR A O 1
ATOM 1625 N N . HIS A 1 215 ? -15.375 11.328 18.953 1 97.56 215 HIS A N 1
ATOM 1626 C CA . HIS A 1 215 ? -14.141 11.922 19.453 1 97.56 215 HIS A CA 1
ATOM 1627 C C . HIS A 1 215 ? -14.438 12.906 20.594 1 97.56 215 HIS A C 1
ATOM 1629 O O . HIS A 1 215 ? -13.742 12.922 21.609 1 97.56 215 HIS A O 1
ATOM 1635 N N . ALA A 1 216 ? -15.461 13.688 20.391 1 96.75 216 ALA A N 1
ATOM 1636 C CA . ALA A 1 216 ? -15.852 14.68 21.375 1 96.75 216 ALA A CA 1
ATOM 1637 C C . ALA A 1 216 ? -16.25 14.008 22.688 1 96.75 216 ALA A C 1
ATOM 1639 O O . ALA A 1 216 ? -16.047 14.57 23.766 1 96.75 216 ALA A O 1
ATOM 1640 N N . LEU A 1 217 ? -16.734 12.789 22.641 1 96.94 217 LEU A N 1
ATOM 1641 C CA . LEU A 1 217 ? -17.172 12.047 23.812 1 96.94 217 LEU A CA 1
ATOM 1642 C C . LEU A 1 217 ? -15.992 11.305 24.453 1 96.94 217 LEU A C 1
ATOM 1644 O O . LEU A 1 217 ? -16.125 10.766 25.547 1 96.94 217 LEU A O 1
ATOM 1648 N N . GLY A 1 218 ? -14.898 11.25 23.766 1 96.75 218 GLY A N 1
ATOM 1649 C CA . GLY A 1 218 ? -13.719 10.57 24.281 1 96.75 218 GLY A CA 1
ATOM 1650 C C . GLY A 1 218 ? -13.844 9.062 24.25 1 96.75 218 GLY A C 1
ATOM 1651 O O . GLY A 1 218 ? -13.305 8.367 25.125 1 96.75 218 GLY A O 1
ATOM 1652 N N . VAL A 1 219 ? -14.609 8.594 23.281 1 96.25 219 VAL A N 1
ATOM 1653 C CA . VAL A 1 219 ? -14.828 7.152 23.188 1 96.25 219 VAL A CA 1
ATOM 1654 C C . VAL A 1 219 ? -14.242 6.613 21.891 1 96.25 219 VAL A C 1
ATOM 1656 O O . VAL A 1 219 ? -14.141 7.34 20.906 1 96.25 219 VAL A O 1
ATOM 1659 N N . VAL A 1 220 ? -13.797 5.352 21.953 1 97.69 220 VAL A N 1
ATOM 1660 C CA . VAL A 1 220 ? -13.289 4.66 20.781 1 97.69 220 VAL A CA 1
ATOM 1661 C C . VAL A 1 220 ? -14.336 3.676 20.266 1 97.69 220 VAL A C 1
ATOM 1663 O O . VAL A 1 220 ? -14.797 2.809 21 1 97.69 220 VAL A O 1
ATOM 1666 N N . ASN A 1 221 ? -14.773 3.873 19.016 1 97.25 221 ASN A N 1
ATOM 1667 C CA . ASN A 1 221 ? -15.656 2.918 18.359 1 97.25 221 ASN A CA 1
ATOM 1668 C C . ASN A 1 221 ? -15.234 2.686 16.906 1 97.25 221 ASN A C 1
ATOM 1670 O O . ASN A 1 221 ? -14.195 3.184 16.469 1 97.25 221 ASN A O 1
ATOM 1674 N N . ASP A 1 222 ? -16.016 1.921 16.188 1 96.88 222 ASP A N 1
ATOM 1675 C CA . ASP A 1 222 ? -15.641 1.505 14.836 1 96.88 222 ASP A CA 1
ATOM 1676 C C . ASP A 1 222 ? -15.609 2.697 13.883 1 96.88 222 ASP A C 1
ATOM 1678 O O . ASP A 1 222 ? -14.789 2.742 12.961 1 96.88 222 ASP A O 1
ATOM 1682 N N . THR A 1 223 ? -16.516 3.594 14.055 1 97.81 223 THR A N 1
ATOM 1683 C CA . THR A 1 223 ? -16.578 4.77 13.195 1 97.81 223 THR A CA 1
ATOM 1684 C C . THR A 1 223 ? -15.344 5.645 13.375 1 97.81 223 THR A C 1
ATOM 1686 O O . THR A 1 223 ? -14.75 6.105 12.398 1 97.81 223 THR A O 1
ATOM 1689 N N . PHE A 1 224 ? -14.969 5.863 14.688 1 98.44 224 PHE A N 1
ATOM 1690 C CA . PHE A 1 224 ? -13.758 6.621 14.984 1 98.44 224 PHE A CA 1
ATOM 1691 C C . PHE A 1 224 ? -12.531 5.945 14.383 1 98.44 224 PHE A C 1
ATOM 1693 O O . PHE A 1 224 ? -11.734 6.59 13.695 1 98.44 224 PHE A O 1
ATOM 1700 N N . LYS A 1 225 ? -12.398 4.664 14.602 1 98.56 225 LYS A N 1
ATOM 1701 C CA . LYS A 1 225 ? -11.273 3.904 14.055 1 98.56 225 LYS A CA 1
ATOM 1702 C C . LYS A 1 225 ? -11.219 4.031 12.539 1 98.56 225 LYS A C 1
ATOM 1704 O O . LYS A 1 225 ? -10.133 4.184 11.969 1 98.56 225 LYS A O 1
ATOM 1709 N N . ARG A 1 226 ? -12.312 3.9 11.852 1 98.62 226 ARG A N 1
ATOM 1710 C CA . ARG A 1 226 ? -12.391 3.941 10.398 1 98.62 226 ARG A CA 1
ATOM 1711 C C . ARG A 1 226 ? -11.883 5.273 9.859 1 98.62 226 ARG A C 1
ATOM 1713 O O . ARG A 1 226 ? -11.125 5.312 8.883 1 98.62 226 ARG A O 1
ATOM 1720 N N . VAL A 1 227 ? -12.289 6.332 10.484 1 98.75 227 VAL A N 1
ATOM 1721 C CA . VAL A 1 227 ? -11.867 7.652 10.023 1 98.75 227 VAL A CA 1
ATOM 1722 C C . VAL A 1 227 ? -10.391 7.859 10.32 1 98.75 227 VAL A C 1
ATOM 1724 O O . VAL A 1 227 ? -9.648 8.383 9.484 1 98.75 227 VAL A O 1
ATOM 1727 N N . VAL A 1 228 ? -9.906 7.402 11.492 1 98.81 228 VAL A N 1
ATOM 1728 C CA . VAL A 1 228 ? -8.492 7.504 11.852 1 98.81 228 VAL A CA 1
ATOM 1729 C C . VAL A 1 228 ? -7.645 6.738 10.836 1 98.81 228 VAL A C 1
ATOM 1731 O O . VAL A 1 228 ? -6.668 7.27 10.305 1 98.81 228 VAL A O 1
ATOM 1734 N N . ASP A 1 229 ? -8.07 5.539 10.531 1 98.88 229 ASP A N 1
ATOM 1735 C CA . ASP A 1 229 ? -7.336 4.695 9.594 1 98.88 229 ASP A CA 1
ATOM 1736 C C . ASP A 1 229 ? -7.367 5.285 8.188 1 98.88 229 ASP A C 1
ATOM 1738 O O . ASP A 1 229 ? -6.406 5.137 7.43 1 98.88 229 ASP A O 1
ATOM 1742 N N . THR A 1 230 ? -8.461 5.945 7.848 1 98.81 230 THR A N 1
ATOM 1743 C CA . THR A 1 230 ? -8.562 6.617 6.559 1 98.81 230 THR A CA 1
ATOM 1744 C C . THR A 1 230 ? -7.559 7.762 6.465 1 98.81 230 THR A C 1
ATOM 1746 O O . THR A 1 230 ? -6.859 7.898 5.461 1 98.81 230 THR A O 1
ATOM 1749 N N . VAL A 1 231 ? -7.434 8.547 7.516 1 98.69 231 VAL A N 1
ATOM 1750 C CA . VAL A 1 231 ? -6.543 9.703 7.551 1 98.69 231 VAL A CA 1
ATOM 1751 C C . VAL A 1 231 ? -5.09 9.242 7.465 1 98.69 231 VAL A C 1
ATOM 1753 O O . VAL A 1 231 ? -4.266 9.891 6.809 1 98.69 231 VAL A O 1
ATOM 1756 N N . PHE A 1 232 ? -4.793 8.156 8.102 1 98.69 232 PHE A N 1
ATOM 1757 C CA . PHE A 1 232 ? -3.404 7.719 8.164 1 98.69 232 PHE A CA 1
ATOM 1758 C C . PHE A 1 232 ? -3.066 6.828 6.973 1 98.69 232 PHE A C 1
ATOM 1760 O O . PHE A 1 232 ? -2.346 7.246 6.062 1 98.69 232 PHE A O 1
ATOM 1767 N N . ASN A 1 233 ? -3.664 5.727 6.848 1 98.75 233 ASN A N 1
ATOM 1768 C CA . ASN A 1 233 ? -3.119 4.676 5.996 1 98.75 233 ASN A CA 1
ATOM 1769 C C . ASN A 1 233 ? -3.768 4.684 4.613 1 98.75 233 ASN A C 1
ATOM 1771 O O . ASN A 1 233 ? -3.086 4.496 3.604 1 98.75 233 ASN A O 1
ATOM 1775 N N . VAL A 1 234 ? -5.152 4.809 4.512 1 98.69 234 VAL A N 1
ATOM 1776 C CA . VAL A 1 234 ? -5.805 4.84 3.209 1 98.69 234 VAL A CA 1
ATOM 1777 C C . VAL A 1 234 ? -5.324 6.055 2.42 1 98.69 234 VAL A C 1
ATOM 1779 O O . VAL A 1 234 ? -5.004 5.945 1.234 1 98.69 234 VAL A O 1
ATOM 1782 N N . ALA A 1 235 ? -5.234 7.16 3.127 1 98.25 235 ALA A N 1
ATOM 1783 C CA . ALA A 1 235 ? -4.754 8.391 2.5 1 98.25 235 ALA A CA 1
ATOM 1784 C C . ALA A 1 235 ? -3.33 8.211 1.977 1 98.25 235 ALA A C 1
ATOM 1786 O O . ALA A 1 235 ? -2.998 8.695 0.893 1 98.25 235 ALA A O 1
ATOM 1787 N N . ALA A 1 236 ? -2.496 7.59 2.752 1 97.94 236 ALA A N 1
ATOM 1788 C CA . ALA A 1 236 ? -1.107 7.367 2.359 1 97.94 236 ALA A CA 1
ATOM 1789 C C . ALA A 1 236 ? -1.025 6.57 1.06 1 97.94 236 ALA A C 1
ATOM 1791 O O . ALA A 1 236 ? -0.15 6.82 0.227 1 97.94 236 ALA A O 1
ATOM 1792 N N . ALA A 1 237 ? -1.918 5.621 0.874 1 98.25 237 ALA A N 1
ATOM 1793 C CA . ALA A 1 237 ? -1.916 4.762 -0.304 1 98.25 237 ALA A CA 1
ATOM 1794 C C . ALA A 1 237 ? -2.135 5.57 -1.578 1 98.25 237 ALA A C 1
ATOM 1796 O O . ALA A 1 237 ? -1.608 5.227 -2.639 1 98.25 237 ALA A O 1
ATOM 1797 N N . VAL A 1 238 ? -2.834 6.656 -1.522 1 98.06 238 VAL A N 1
ATOM 1798 C CA . VAL A 1 238 ? -3.131 7.473 -2.695 1 98.06 238 VAL A CA 1
ATOM 1799 C C . VAL A 1 238 ? -1.83 7.945 -3.34 1 98.06 238 VAL A C 1
ATOM 1801 O O . VAL A 1 238 ? -1.52 7.57 -4.473 1 98.06 238 VAL A O 1
ATOM 1804 N N . GLY A 1 239 ? -1.063 8.656 -2.586 1 96.19 239 GLY A N 1
ATOM 1805 C CA . GLY A 1 239 ? 0.171 9.203 -3.131 1 96.19 239 GLY A CA 1
ATOM 1806 C C . GLY A 1 239 ? 1.242 8.148 -3.346 1 96.19 239 GLY A C 1
ATOM 1807 O O . GLY A 1 239 ? 2.055 8.266 -4.266 1 96.19 239 GLY A O 1
ATOM 1808 N N . CYS A 1 240 ? 1.235 7.113 -2.504 1 97.31 240 CYS A N 1
ATOM 1809 C CA . CYS A 1 240 ? 2.248 6.066 -2.621 1 97.31 240 CYS A CA 1
ATOM 1810 C C . CYS A 1 240 ? 2.074 5.281 -3.914 1 97.31 240 CYS A C 1
ATOM 1812 O O . CYS A 1 240 ? 3.049 5.012 -4.617 1 97.31 240 CYS A O 1
ATOM 1814 N N . PHE A 1 241 ? 0.864 5.012 -4.32 1 98 241 PHE A N 1
ATOM 1815 C CA . PHE A 1 241 ? 0.639 4.188 -5.5 1 98 241 PHE A CA 1
ATOM 1816 C C . PHE A 1 241 ? 0.52 5.051 -6.75 1 98 241 PHE A C 1
ATOM 1818 O O . PHE A 1 241 ? 1.028 4.688 -7.812 1 98 241 PHE A O 1
ATOM 1825 N N . ALA A 1 242 ? -0.07 6.188 -6.652 1 97.38 242 ALA A N 1
ATOM 1826 C CA . ALA A 1 242 ? -0.349 6.984 -7.844 1 97.38 242 ALA A CA 1
ATOM 1827 C C . ALA A 1 242 ? 0.8 7.945 -8.141 1 97.38 242 ALA A C 1
ATOM 1829 O O . ALA A 1 242 ? 0.821 8.586 -9.195 1 97.38 242 ALA A O 1
ATOM 1830 N N . CYS A 1 243 ? 1.759 8.102 -7.223 1 95.25 243 CYS A N 1
ATOM 1831 C CA . CYS A 1 243 ? 2.895 9 -7.391 1 95.25 243 CYS A CA 1
ATOM 1832 C C . CYS A 1 243 ? 2.43 10.398 -7.758 1 95.25 243 CYS A C 1
ATOM 1834 O O . CYS A 1 243 ? 1.57 10.977 -7.086 1 95.25 243 CYS A O 1
ATOM 1836 N N . GLU A 1 244 ? 2.885 10.953 -8.82 1 91.94 244 GLU A N 1
ATOM 1837 C CA . GLU A 1 244 ? 2.596 12.336 -9.188 1 91.94 244 GLU A CA 1
ATOM 1838 C C . GLU A 1 244 ? 1.107 12.539 -9.461 1 91.94 244 GLU A C 1
ATOM 1840 O O . GLU A 1 244 ? 0.593 13.648 -9.352 1 91.94 244 GLU A O 1
ATOM 1845 N N . TYR A 1 245 ? 0.335 11.469 -9.688 1 94.19 245 TYR A N 1
ATOM 1846 C CA . TYR A 1 245 ? -1.079 11.578 -10.023 1 94.19 245 TYR A CA 1
ATOM 1847 C C . TYR A 1 245 ? -1.947 11.555 -8.773 1 94.19 245 TYR A C 1
ATOM 1849 O O . TYR A 1 245 ? -3.146 11.836 -8.836 1 94.19 245 TYR A O 1
ATOM 1857 N N . GLY A 1 246 ? -1.342 11.164 -7.684 1 92.94 246 GLY A N 1
ATOM 1858 C CA . GLY A 1 246 ? -2.076 11.102 -6.43 1 92.94 246 GLY A CA 1
ATOM 1859 C C . GLY A 1 246 ? -1.572 12.086 -5.395 1 92.94 246 GLY A C 1
ATOM 1860 O O . GLY A 1 246 ? -1.804 11.914 -4.195 1 92.94 246 GLY A O 1
ATOM 1861 N N . ARG A 1 247 ? -0.854 13.055 -5.875 1 88.44 247 ARG A N 1
ATOM 1862 C CA . ARG A 1 247 ? -0.288 14.023 -4.941 1 88.44 247 ARG A CA 1
ATOM 1863 C C . ARG A 1 247 ? -1.044 15.344 -5 1 88.44 247 ARG A C 1
ATOM 1865 O O . ARG A 1 247 ? -2.27 15.359 -5.129 1 88.44 247 ARG A O 1
ATOM 1872 N N . MET A 1 248 ? -0.384 16.375 -5.023 1 92.31 248 MET A N 1
ATOM 1873 C CA . MET A 1 248 ? -0.964 17.688 -4.82 1 92.31 248 MET A CA 1
ATOM 1874 C C . MET A 1 248 ? -1.29 18.359 -6.156 1 92.31 248 MET A C 1
ATOM 1876 O O . MET A 1 248 ? -0.66 18.062 -7.172 1 92.31 248 MET A O 1
ATOM 1880 N N . SER A 1 249 ? -2.342 19.094 -6.207 1 96.62 249 SER A N 1
ATOM 1881 C CA . SER A 1 249 ? -2.68 19.953 -7.336 1 96.62 249 SER A CA 1
ATOM 1882 C C . SER A 1 249 ? -3.082 21.344 -6.863 1 96.62 249 SER A C 1
ATOM 1884 O O . SER A 1 249 ? -2.24 22.125 -6.41 1 96.62 249 SER A O 1
ATOM 1886 N N . GLY A 1 250 ? -4.34 21.688 -7.016 1 97.62 250 GLY A N 1
ATOM 1887 C CA . GLY A 1 250 ? -4.727 23.062 -6.754 1 97.62 250 GLY A CA 1
ATOM 1888 C C . GLY A 1 250 ? -4.934 23.359 -5.281 1 97.62 250 GLY A C 1
ATOM 1889 O O . GLY A 1 250 ? -4.605 24.453 -4.805 1 97.62 250 GLY A O 1
ATOM 1890 N N . ALA A 1 251 ? -5.5 22.453 -4.52 1 97.94 251 ALA A N 1
ATOM 1891 C CA . ALA A 1 251 ? -5.781 22.672 -3.105 1 97.94 251 ALA A CA 1
ATOM 1892 C C . ALA A 1 251 ? -4.496 22.938 -2.324 1 97.94 251 ALA A C 1
ATOM 1894 O O . ALA A 1 251 ? -4.422 23.891 -1.55 1 97.94 251 ALA A O 1
ATOM 1895 N N . HIS A 1 252 ? -3.488 22.156 -2.578 1 96.56 252 HIS A N 1
ATOM 1896 C CA . HIS A 1 252 ? -2.225 22.312 -1.868 1 96.56 252 HIS A CA 1
ATOM 1897 C C . HIS A 1 252 ? -1.477 23.562 -2.344 1 96.56 252 HIS A C 1
ATOM 1899 O O . HIS A 1 252 ? -0.755 24.188 -1.568 1 96.56 252 HIS A O 1
ATOM 1905 N N . ALA A 1 253 ? -1.666 23.859 -3.623 1 96.94 253 ALA A N 1
ATOM 1906 C CA . ALA A 1 253 ? -1.082 25.109 -4.109 1 96.94 253 ALA A CA 1
ATOM 1907 C C . ALA A 1 253 ? -1.608 26.297 -3.318 1 96.94 253 ALA A C 1
ATOM 1909 O O . ALA A 1 253 ? -0.851 27.219 -2.988 1 96.94 253 ALA A O 1
ATOM 1910 N N . VAL A 1 254 ? -2.875 26.297 -3.021 1 97.56 254 VAL A N 1
ATOM 1911 C CA . VAL A 1 254 ? -3.486 27.359 -2.234 1 97.56 254 VAL A CA 1
ATOM 1912 C C . VAL A 1 254 ? -2.973 27.297 -0.798 1 97.56 254 VAL A C 1
ATOM 1914 O O . VAL A 1 254 ? -2.658 28.328 -0.203 1 97.56 254 VAL A O 1
ATOM 1917 N N . HIS A 1 255 ? -2.902 26.109 -0.227 1 94.62 255 HIS A N 1
ATOM 1918 C CA . HIS A 1 255 ? -2.297 25.938 1.089 1 94.62 255 HIS A CA 1
ATOM 1919 C C . HIS A 1 255 ? -0.908 26.578 1.142 1 94.62 255 HIS A C 1
ATOM 1921 O O . HIS A 1 255 ? -0.599 27.328 2.064 1 94.62 255 HIS A O 1
ATOM 1927 N N . ASN A 1 256 ? -0.076 26.219 0.173 1 94.44 256 ASN A N 1
ATOM 1928 C CA . ASN A 1 256 ? 1.287 26.75 0.137 1 94.44 256 ASN A CA 1
ATOM 1929 C C . ASN A 1 256 ? 1.304 28.266 0.035 1 94.44 256 ASN A C 1
ATOM 1931 O O . ASN A 1 256 ? 2.133 28.922 0.663 1 94.44 256 ASN A O 1
ATOM 1935 N N . ALA A 1 257 ? 0.401 28.781 -0.739 1 95.44 257 ALA A N 1
ATOM 1936 C CA . ALA A 1 257 ? 0.289 30.219 -0.885 1 95.44 257 ALA A CA 1
ATOM 1937 C C . ALA A 1 257 ? -0.114 30.875 0.433 1 95.44 257 ALA A C 1
ATOM 1939 O O . ALA A 1 257 ? 0.363 31.969 0.765 1 95.44 257 ALA A O 1
ATOM 1940 N N . LEU A 1 258 ? -0.962 30.25 1.171 1 95.44 258 LEU A N 1
ATOM 1941 C CA . LEU A 1 258 ? -1.446 30.766 2.443 1 95.44 258 LEU A CA 1
ATOM 1942 C C . LEU A 1 258 ? -0.321 30.828 3.471 1 95.44 258 LEU A C 1
ATOM 1944 O O . LEU A 1 258 ? -0.375 31.625 4.41 1 95.44 258 LEU A O 1
ATOM 1948 N N . SER A 1 259 ? 0.708 30 3.291 1 90.5 259 SER A N 1
ATOM 1949 C CA . SER A 1 259 ? 1.8 29.953 4.258 1 90.5 259 SER A CA 1
ATOM 1950 C C . SER A 1 259 ? 2.607 31.234 4.254 1 90.5 259 SER A C 1
ATOM 1952 O O . SER A 1 259 ? 3.393 31.484 5.172 1 90.5 259 SER A O 1
ATOM 1954 N N . GLN A 1 260 ? 2.383 32.125 3.193 1 91.44 260 GLN A N 1
ATOM 1955 C CA . GLN A 1 260 ? 3.07 33.406 3.121 1 91.44 260 GLN A CA 1
ATOM 1956 C C . GLN A 1 260 ? 2.551 34.344 4.188 1 91.44 260 GLN A C 1
ATOM 1958 O O . GLN A 1 260 ? 3.182 35.375 4.469 1 91.44 260 GLN A O 1
ATOM 1963 N N . PHE A 1 261 ? 1.376 34.031 4.691 1 94.12 261 PHE A N 1
ATOM 1964 C CA . PHE A 1 261 ? 0.755 34.844 5.711 1 94.12 261 PHE A CA 1
ATOM 1965 C C . PHE A 1 261 ? 1.011 34.281 7.105 1 94.12 261 PHE A C 1
ATOM 1967 O O . PHE A 1 261 ? 0.522 33.219 7.441 1 94.12 261 PHE A O 1
ATOM 1974 N N . ALA A 1 262 ? 1.627 35.031 7.898 1 91 262 ALA A N 1
ATOM 1975 C CA . ALA A 1 262 ? 2.053 34.562 9.219 1 91 262 ALA A CA 1
ATOM 1976 C C . ALA A 1 262 ? 0.856 34.156 10.07 1 91 262 ALA A C 1
ATOM 1978 O O . ALA A 1 262 ? 0.947 33.219 10.867 1 91 262 ALA A O 1
ATOM 1979 N N . GLU A 1 263 ? -0.275 34.844 9.867 1 92.25 263 GLU A N 1
ATOM 1980 C CA . GLU A 1 263 ? -1.475 34.594 10.656 1 92.25 263 GLU A CA 1
ATOM 1981 C C . GLU A 1 263 ? -1.98 33.156 10.43 1 92.25 263 GLU A C 1
ATOM 1983 O O . GLU A 1 263 ? -2.623 32.594 11.305 1 92.25 263 GLU A O 1
ATOM 1988 N N . THR A 1 264 ? -1.67 32.625 9.289 1 91.5 264 THR A N 1
ATOM 1989 C CA . THR A 1 264 ? -2.223 31.328 8.945 1 91.5 264 THR A CA 1
ATOM 1990 C C . THR A 1 264 ? -1.356 30.203 9.516 1 91.5 264 THR A C 1
ATOM 1992 O O . THR A 1 264 ? -1.73 29.031 9.453 1 91.5 264 THR A O 1
ATOM 1995 N N . HIS A 1 265 ? -0.251 30.5 10.102 1 86.56 265 HIS A N 1
ATOM 1996 C CA . HIS A 1 265 ? 0.658 29.484 10.625 1 86.56 265 HIS A CA 1
ATOM 1997 C C . HIS A 1 265 ? 0.035 28.734 11.797 1 86.56 265 HIS A C 1
ATOM 1999 O O . HIS A 1 265 ? 0.446 27.609 12.117 1 86.56 265 HIS A O 1
ATOM 2005 N N . THR A 1 266 ? -0.952 29.312 12.414 1 86.62 266 THR A N 1
ATOM 2006 C CA . THR A 1 266 ? -1.616 28.688 13.547 1 86.62 266 THR A CA 1
ATOM 2007 C C . THR A 1 266 ? -2.752 27.781 13.078 1 86.62 266 THR A C 1
ATOM 2009 O O . THR A 1 266 ? -3.309 27.016 13.867 1 86.62 266 THR A O 1
ATOM 2012 N N . ILE A 1 267 ? -3.105 27.938 11.844 1 90.38 267 ILE A N 1
ATOM 2013 C CA . ILE A 1 267 ? -4.148 27.094 11.258 1 90.38 267 ILE A CA 1
ATOM 2014 C C . ILE A 1 267 ? -3.547 25.766 10.797 1 90.38 267 ILE A C 1
ATOM 2016 O O . ILE A 1 267 ? -2.488 25.75 10.164 1 90.38 267 ILE A O 1
ATOM 2020 N N . GLU A 1 268 ? -4.207 24.688 11.148 1 90.81 268 GLU A N 1
ATOM 2021 C CA . GLU A 1 268 ? -3.713 23.359 10.789 1 90.81 268 GLU A CA 1
ATOM 2022 C C . GLU A 1 268 ? -3.566 23.219 9.281 1 90.81 268 GLU A C 1
ATOM 2024 O O . GLU A 1 268 ? -4.383 23.734 8.516 1 90.81 268 GLU A O 1
ATOM 2029 N N . HIS A 1 269 ? -2.527 22.562 8.844 1 89.5 269 HIS A N 1
ATOM 2030 C CA . HIS A 1 269 ? -2.246 22.281 7.441 1 89.5 269 HIS A CA 1
ATOM 2031 C C . HIS A 1 269 ? -3.506 21.859 6.699 1 89.5 269 HIS A C 1
ATOM 2033 O O . HIS A 1 269 ? -3.879 22.469 5.695 1 89.5 269 HIS A O 1
ATOM 2039 N N . GLY A 1 270 ? -4.211 20.859 7.191 1 93.31 270 GLY A N 1
ATOM 2040 C CA . GLY A 1 270 ? -5.363 20.266 6.527 1 93.31 270 GLY A CA 1
ATOM 2041 C C . GLY A 1 270 ? -6.52 21.234 6.371 1 93.31 270 GLY A C 1
ATOM 2042 O O . GLY A 1 270 ? -7.262 21.172 5.391 1 93.31 270 GLY A O 1
ATOM 2043 N N . VAL A 1 271 ? -6.684 22.078 7.352 1 92.81 271 VAL A N 1
ATOM 2044 C CA . VAL A 1 271 ? -7.746 23.078 7.312 1 92.81 271 VAL A CA 1
ATOM 2045 C C . VAL A 1 271 ? -7.488 24.062 6.18 1 92.81 271 VAL A C 1
ATOM 2047 O O . VAL A 1 271 ? -8.406 24.453 5.457 1 92.81 271 VAL A O 1
ATOM 2050 N N . LYS A 1 272 ? -6.285 24.469 6.016 1 94.38 272 LYS A N 1
ATOM 2051 C CA . LYS A 1 272 ? -5.93 25.328 4.891 1 94.38 272 LYS A CA 1
ATOM 2052 C C . LYS A 1 272 ? -6.137 24.609 3.562 1 94.38 272 LYS A C 1
ATOM 2054 O O . LYS A 1 272 ? -6.57 25.219 2.582 1 94.38 272 LYS A O 1
ATOM 2059 N N . VAL A 1 273 ? -5.82 23.359 3.541 1 95.38 273 VAL A N 1
ATOM 2060 C CA . VAL A 1 273 ? -6.012 22.562 2.33 1 95.38 273 VAL A CA 1
ATOM 2061 C C . VAL A 1 273 ? -7.496 22.5 1.984 1 95.38 273 VAL A C 1
ATOM 2063 O O . VAL A 1 273 ? -7.871 22.562 0.811 1 95.38 273 VAL A O 1
ATOM 2066 N N . ALA A 1 274 ? -8.297 22.328 2.994 1 95.62 274 ALA A N 1
ATOM 2067 C CA . ALA A 1 274 ? -9.742 22.281 2.75 1 95.62 274 ALA A CA 1
ATOM 2068 C C . ALA A 1 274 ? -10.234 23.562 2.096 1 95.62 274 ALA A C 1
ATOM 2070 O O . ALA A 1 274 ? -11.07 23.516 1.184 1 95.62 274 ALA A O 1
ATOM 2071 N N . TYR A 1 275 ? -9.812 24.688 2.594 1 97.31 275 TYR A N 1
ATOM 2072 C CA . TYR A 1 275 ? -10.164 25.938 1.933 1 97.31 275 TYR A CA 1
ATOM 2073 C C . TYR A 1 275 ? -9.641 25.969 0.502 1 97.31 275 TYR A C 1
ATOM 2075 O O . TYR A 1 275 ? -10.344 26.391 -0.415 1 97.31 275 TYR A O 1
ATOM 2083 N N . GLY A 1 276 ? -8.422 25.547 0.363 1 98.19 276 GLY A N 1
ATOM 2084 C CA . GLY A 1 276 ? -7.836 25.453 -0.967 1 98.19 276 GLY A CA 1
ATOM 2085 C C . GLY A 1 276 ? -8.633 24.562 -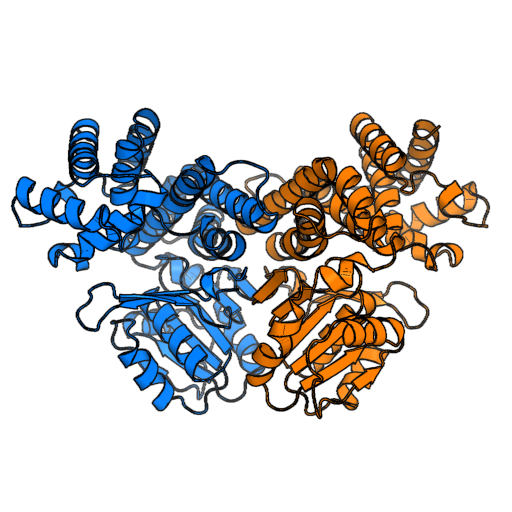1.907 1 98.19 276 GLY A C 1
ATOM 2086 O O . GLY A 1 276 ? -8.703 24.844 -3.109 1 98.19 276 GLY A O 1
ATOM 2087 N N . LEU A 1 277 ? -9.188 23.547 -1.369 1 98.25 277 LEU A N 1
ATOM 2088 C CA . LEU A 1 277 ? -10.008 22.625 -2.148 1 98.25 277 LEU A CA 1
ATOM 2089 C C . LEU A 1 277 ? -11.227 23.328 -2.723 1 98.25 277 LEU A C 1
ATOM 2091 O O . LEU A 1 277 ? -11.586 23.125 -3.885 1 98.25 277 LEU A O 1
ATOM 2095 N N . LEU A 1 278 ? -11.867 24.172 -1.9 1 98.56 278 LEU A N 1
ATOM 2096 C CA . LEU A 1 278 ? -13 24.953 -2.373 1 98.56 278 LEU A CA 1
ATOM 2097 C C . LEU A 1 278 ? -12.594 25.875 -3.521 1 98.56 278 LEU A C 1
ATOM 2099 O O . LEU A 1 278 ? -13.281 25.938 -4.539 1 98.56 278 LEU A O 1
ATOM 2103 N N . VAL A 1 279 ? -11.453 26.484 -3.369 1 98.69 279 VAL A N 1
ATOM 2104 C CA . VAL A 1 279 ? -10.945 27.406 -4.379 1 98.69 279 VAL A CA 1
ATOM 2105 C C . VAL A 1 279 ? -10.633 26.641 -5.664 1 98.69 279 VAL A C 1
ATOM 2107 O O . VAL A 1 279 ? -10.969 27.094 -6.762 1 98.69 279 VAL A O 1
ATOM 2110 N N . MET A 1 280 ? -9.977 25.5 -5.512 1 98.69 280 MET A N 1
ATOM 2111 C CA . MET A 1 280 ? -9.625 24.688 -6.668 1 98.69 280 MET A CA 1
ATOM 2112 C C . MET A 1 280 ? -10.875 24.266 -7.441 1 98.69 280 MET A C 1
ATOM 2114 O O . MET A 1 280 ? -10.922 24.391 -8.664 1 98.69 280 MET A O 1
ATOM 2118 N N . LEU A 1 281 ? -11.891 23.75 -6.73 1 98.56 281 LEU A N 1
ATOM 2119 C CA . LEU A 1 281 ? -13.109 23.281 -7.367 1 98.56 281 LEU A CA 1
ATOM 2120 C C . LEU A 1 281 ? -13.828 24.422 -8.078 1 98.56 281 LEU A C 1
ATOM 2122 O O . LEU A 1 281 ? -14.344 24.234 -9.18 1 98.56 281 LEU A O 1
ATOM 2126 N N . ALA A 1 282 ? -13.844 25.562 -7.441 1 98.56 282 ALA A N 1
ATOM 2127 C CA . ALA A 1 282 ? -14.43 26.734 -8.07 1 98.56 282 ALA A CA 1
ATOM 2128 C C . ALA A 1 282 ? -13.68 27.109 -9.352 1 98.56 282 ALA A C 1
ATOM 2130 O O . ALA A 1 282 ? -14.297 27.406 -10.375 1 98.56 282 ALA A O 1
ATOM 2131 N N . ALA A 1 283 ? -12.383 27.125 -9.273 1 98.56 283 ALA A N 1
ATOM 2132 C CA . ALA A 1 283 ? -11.562 27.469 -10.438 1 98.56 283 ALA A CA 1
ATOM 2133 C C . ALA A 1 283 ? -11.797 26.469 -11.57 1 98.56 283 ALA A C 1
ATOM 2135 O O . ALA A 1 283 ? -11.672 26.828 -12.75 1 98.56 283 ALA A O 1
ATOM 2136 N N . MET A 1 284 ? -12.125 25.266 -11.211 1 98.12 284 MET A N 1
ATOM 2137 C CA . MET A 1 284 ? -12.375 24.203 -12.188 1 98.12 284 MET A CA 1
ATOM 2138 C C . MET A 1 284 ? -13.773 24.328 -12.781 1 98.12 284 MET A C 1
ATOM 2140 O O . MET A 1 284 ? -14.133 23.594 -13.703 1 98.12 284 MET A O 1
ATOM 2144 N N . GLY A 1 285 ? -14.578 25.172 -12.258 1 97.44 285 GLY A N 1
ATOM 2145 C CA . GLY A 1 285 ? -15.945 25.359 -12.727 1 97.44 285 GLY A CA 1
ATOM 2146 C C . GLY A 1 285 ? -16.906 24.344 -12.156 1 97.44 285 GLY A C 1
ATOM 2147 O O . GLY A 1 285 ? -17.984 24.109 -12.719 1 97.44 285 GLY A O 1
ATOM 2148 N N . GLU A 1 286 ? -16.516 23.672 -11.094 1 97.62 286 GLU A N 1
ATOM 2149 C CA . GLU A 1 286 ? -17.359 22.656 -10.461 1 97.62 286 GLU A CA 1
ATOM 2150 C C . GLU A 1 286 ? -18.25 23.266 -9.383 1 97.62 286 GLU A C 1
ATOM 2152 O O . GLU A 1 286 ? -18.156 22.891 -8.211 1 97.62 286 GLU A O 1
ATOM 2157 N N . GLU A 1 287 ? -19.141 24.094 -9.742 1 96.62 287 GLU A N 1
ATOM 2158 C CA . GLU A 1 287 ? -19.953 24.891 -8.836 1 96.62 287 GLU A CA 1
ATOM 2159 C C . GLU A 1 287 ? -20.75 24.016 -7.883 1 96.62 287 GLU A C 1
ATOM 2161 O O . GLU A 1 287 ? -20.828 24.297 -6.684 1 96.62 287 GLU A O 1
ATOM 2166 N N . GLY A 1 288 ? -21.422 23.016 -8.469 1 97.62 288 GLY A N 1
ATOM 2167 C CA . GLY A 1 288 ? -22.219 22.125 -7.633 1 97.62 288 GLY A CA 1
ATOM 2168 C C . GLY A 1 288 ? -21.391 21.406 -6.574 1 97.62 288 GLY A C 1
ATOM 2169 O O . GLY A 1 288 ? -21.797 21.344 -5.41 1 97.62 288 GLY A O 1
ATOM 2170 N N . GLU A 1 289 ? -20.266 20.906 -6.977 1 97.69 289 GLU A N 1
ATOM 2171 C CA . GLU A 1 289 ? -19.391 20.219 -6.039 1 97.69 289 GLU A CA 1
ATOM 2172 C C . GLU A 1 289 ? -18.812 21.172 -5.004 1 97.69 289 GLU A C 1
ATOM 2174 O O . GLU A 1 289 ? -18.609 20.812 -3.846 1 97.69 289 GLU A O 1
ATOM 2179 N N . THR A 1 290 ? -18.484 22.406 -5.43 1 98.31 290 THR A N 1
ATOM 2180 C CA . THR A 1 290 ? -18.016 23.438 -4.504 1 98.31 290 THR A CA 1
ATOM 2181 C C . THR A 1 290 ? -19.047 23.656 -3.396 1 98.31 290 THR A C 1
ATOM 2183 O O . THR A 1 290 ? -18.688 23.688 -2.215 1 98.31 290 THR A O 1
ATOM 2186 N N . GLN A 1 291 ? -20.297 23.766 -3.781 1 98.31 291 GLN A N 1
ATOM 2187 C CA . GLN A 1 291 ? -21.344 24 -2.803 1 98.31 291 GLN A CA 1
ATOM 2188 C C . GLN A 1 291 ? -21.5 22.812 -1.859 1 98.31 291 GLN A C 1
ATOM 2190 O O . GLN A 1 291 ? -21.672 22.984 -0.652 1 98.31 291 GLN A O 1
ATOM 2195 N N . LYS A 1 292 ? -21.484 21.672 -2.459 1 97.88 292 LYS A N 1
ATOM 2196 C CA . LYS A 1 292 ? -21.578 20.453 -1.657 1 97.88 292 LYS A CA 1
ATOM 2197 C C . LYS A 1 292 ? -20.5 20.422 -0.575 1 97.88 292 LYS A C 1
ATOM 2199 O O . LYS A 1 292 ? -20.781 20.078 0.576 1 97.88 292 LYS A O 1
ATOM 2204 N N . LEU A 1 293 ? -19.25 20.781 -0.899 1 98.12 293 LEU A N 1
ATOM 2205 C CA . LEU A 1 293 ? -18.156 20.734 0.056 1 98.12 293 LEU A CA 1
ATOM 2206 C C . LEU A 1 293 ? -18.219 21.891 1.036 1 98.12 293 LEU A C 1
ATOM 2208 O O . LEU A 1 293 ? -17.812 21.766 2.191 1 98.12 293 LEU A O 1
ATOM 2212 N N . ILE A 1 294 ? -18.75 23.047 0.602 1 98.25 294 ILE A N 1
ATOM 2213 C CA . ILE A 1 294 ? -19 24.125 1.54 1 98.25 294 ILE A CA 1
ATOM 2214 C C . ILE A 1 294 ? -19.984 23.672 2.613 1 98.25 294 ILE A C 1
ATOM 2216 O O . ILE A 1 294 ? -19.75 23.875 3.807 1 98.25 294 ILE A O 1
ATOM 2220 N N . ASP A 1 295 ? -21.062 23 2.209 1 97.94 295 ASP A N 1
ATOM 2221 C CA . ASP A 1 295 ? -22.047 22.484 3.154 1 97.94 295 ASP A CA 1
ATOM 2222 C C . ASP A 1 295 ? -21.422 21.438 4.078 1 97.94 295 ASP A C 1
ATOM 2224 O O . ASP A 1 295 ? -21.719 21.406 5.273 1 97.94 295 ASP A O 1
ATOM 2228 N N . TYR A 1 296 ? -20.625 20.625 3.52 1 97.69 296 TYR A N 1
ATOM 2229 C CA . TYR A 1 296 ? -19.875 19.641 4.293 1 97.69 296 TYR A CA 1
ATOM 2230 C C . TYR A 1 296 ? -19.031 20.312 5.367 1 97.69 296 TYR A C 1
ATOM 2232 O O . TYR A 1 296 ? -19.031 19.875 6.52 1 97.69 296 TYR A O 1
ATOM 2240 N N . CYS A 1 297 ? -18.281 21.391 4.973 1 97.19 297 CYS A N 1
ATOM 2241 C CA . CYS A 1 297 ? -17.453 22.141 5.91 1 97.19 297 CYS A CA 1
ATOM 2242 C C . CYS A 1 297 ? -18.297 22.797 6.988 1 97.19 297 CYS A C 1
ATOM 2244 O O . CYS A 1 297 ? -17.984 22.719 8.172 1 97.19 297 CYS A O 1
ATOM 2246 N N . LYS A 1 298 ? -19.422 23.375 6.629 1 96.38 298 LYS A N 1
ATOM 2247 C CA . LYS A 1 298 ? -20.328 24.016 7.574 1 96.38 298 LYS A CA 1
ATOM 2248 C C . LYS A 1 298 ? -20.875 23.016 8.586 1 96.38 298 LYS A C 1
ATOM 2250 O O . LYS A 1 298 ? -20.828 23.25 9.797 1 96.38 298 LYS A O 1
ATOM 2255 N N . ASP A 1 299 ? -21.25 21.891 8.078 1 95.75 299 ASP A N 1
ATOM 2256 C CA . ASP A 1 299 ? -21.875 20.875 8.898 1 95.75 299 ASP A CA 1
ATOM 2257 C C . ASP A 1 299 ? -20.906 20.312 9.922 1 95.75 299 ASP A C 1
ATOM 2259 O O . ASP A 1 299 ? -21.312 19.844 10.992 1 95.75 299 ASP A O 1
ATOM 2263 N N . ASN A 1 300 ? -19.625 20.391 9.609 1 96.5 300 ASN A N 1
ATOM 2264 C CA . ASN A 1 300 ? -18.656 19.734 10.469 1 96.5 300 ASN A CA 1
ATOM 2265 C C . ASN A 1 300 ? -17.766 20.75 11.195 1 96.5 300 ASN A C 1
ATOM 2267 O O . ASN A 1 300 ? -16.828 20.375 11.898 1 96.5 300 ASN A O 1
ATOM 2271 N N . GLY A 1 301 ? -18.016 22.016 10.93 1 93.56 301 GLY A N 1
ATOM 2272 C CA . GLY A 1 301 ? -17.297 23.062 11.641 1 93.56 301 GLY A CA 1
ATOM 2273 C C . GLY A 1 301 ? -15.93 23.359 11.07 1 93.56 301 GLY A C 1
ATOM 2274 O O . GLY A 1 301 ? -15.023 23.781 11.789 1 93.56 301 GLY A O 1
ATOM 2275 N N . PHE A 1 302 ? -15.727 23.078 9.773 1 95.88 302 PHE A N 1
ATOM 2276 C CA . PHE A 1 302 ? -14.469 23.375 9.094 1 95.88 302 PHE A CA 1
ATOM 2277 C C . PHE A 1 302 ? -14.508 24.781 8.484 1 95.88 302 PHE A C 1
ATOM 2279 O O . PHE A 1 302 ? -15.562 25.406 8.414 1 95.88 302 PHE A O 1
ATOM 2286 N N . ILE A 1 303 ? -13.359 25.281 8.102 1 94.81 303 ILE A N 1
ATOM 2287 C CA . ILE A 1 303 ? -13.258 26.594 7.469 1 94.81 303 ILE A CA 1
ATOM 2288 C C . ILE A 1 303 ? -13.812 26.516 6.047 1 94.81 303 ILE A C 1
ATOM 2290 O O . ILE A 1 303 ? -13.531 25.578 5.312 1 94.81 303 ILE A O 1
ATOM 2294 N N . TYR A 1 304 ? -14.586 27.531 5.656 1 96.38 304 TYR A N 1
ATOM 2295 C CA . TYR A 1 304 ? -15.18 27.547 4.32 1 96.38 304 TYR A CA 1
ATOM 2296 C C . TYR A 1 304 ? -15.188 28.969 3.758 1 96.38 304 TYR A C 1
ATOM 2298 O O . TYR A 1 304 ? -15.711 29.203 2.662 1 96.38 304 TYR A O 1
ATOM 2306 N N . SER A 1 305 ? -14.578 29.969 4.566 1 95.94 305 SER A N 1
ATOM 2307 C CA . SER A 1 305 ? -14.578 31.359 4.113 1 95.94 305 SER A CA 1
ATOM 2308 C C . SER A 1 305 ? -13.242 32.031 4.422 1 95.94 305 SER A C 1
ATOM 2310 O O . SER A 1 305 ? -12.516 31.609 5.32 1 95.94 305 SER A O 1
ATOM 2312 N N . TRP A 1 306 ? -12.984 33.125 3.652 1 95.94 306 TRP A N 1
ATOM 2313 C CA . TRP A 1 306 ? -11.734 33.875 3.779 1 95.94 306 TRP A CA 1
ATOM 2314 C C . TRP A 1 306 ? -11.594 34.469 5.18 1 95.94 306 TRP A C 1
ATOM 2316 O O . TRP A 1 306 ? -10.5 34.469 5.754 1 95.94 306 TRP A O 1
ATOM 2326 N N . GLN A 1 307 ? -12.703 34.906 5.754 1 94.25 307 GLN A N 1
ATOM 2327 C CA . GLN A 1 307 ? -12.688 35.562 7.062 1 94.25 307 GLN A CA 1
ATOM 2328 C C . GLN A 1 307 ? -12.164 34.625 8.141 1 94.25 307 GLN A C 1
ATOM 2330 O O . GLN A 1 307 ? -11.492 35.062 9.078 1 94.25 307 GLN A O 1
ATOM 2335 N N . GLN A 1 308 ? -12.414 33.406 7.969 1 95.12 308 GLN A N 1
ATOM 2336 C CA . GLN A 1 308 ? -12.031 32.438 8.969 1 95.12 308 GLN A CA 1
ATOM 2337 C C . GLN A 1 308 ? -10.531 32.188 8.953 1 95.12 308 GLN A C 1
ATOM 2339 O O . GLN A 1 308 ? -9.984 31.578 9.891 1 95.12 308 GLN A O 1
ATOM 2344 N N . LEU A 1 309 ? -9.789 32.625 7.973 1 95 309 LEU A N 1
ATOM 2345 C CA . LEU A 1 309 ? -8.344 32.469 7.863 1 95 309 LEU A CA 1
ATOM 2346 C C . LEU A 1 309 ? -7.617 33.531 8.68 1 95 309 LEU A C 1
ATOM 2348 O O . LEU A 1 309 ? -6.422 33.406 8.953 1 95 309 LEU A O 1
ATOM 2352 N N . GLU A 1 310 ? -8.312 34.625 8.961 1 94.31 310 GLU A N 1
ATOM 2353 C CA . GLU A 1 310 ? -7.855 35.688 9.859 1 94.31 310 GLU A CA 1
ATOM 2354 C C . GLU A 1 310 ? -6.625 36.406 9.297 1 94.31 310 GLU A C 1
ATOM 2356 O O . GLU A 1 310 ? -5.723 36.781 10.047 1 94.31 310 GLU A O 1
ATOM 2361 N N . VAL A 1 311 ? -6.578 36.438 7.996 1 95.38 311 VAL A N 1
ATOM 2362 C CA . VAL A 1 311 ? -5.531 37.219 7.34 1 95.38 311 VAL A CA 1
ATOM 2363 C C . VAL A 1 311 ? -5.762 38.719 7.59 1 95.38 311 VAL A C 1
ATOM 2365 O O . VAL A 1 311 ? -6.863 39.219 7.383 1 95.38 311 VAL A O 1
ATOM 2368 N N . GLN A 1 312 ? -4.723 39.406 8.086 1 94.88 312 GLN A N 1
ATOM 2369 C CA . GLN A 1 312 ? -4.867 40.781 8.5 1 94.88 312 GLN A CA 1
ATOM 2370 C C . GLN A 1 312 ? -4.812 41.75 7.301 1 94.88 312 GLN A C 1
ATOM 2372 O O . GLN A 1 312 ? -5.461 42.781 7.301 1 94.88 312 GLN A O 1
ATOM 2377 N N . GLU A 1 313 ? -4.043 41.375 6.391 1 94.69 313 GLU A N 1
ATOM 2378 C CA . GLU A 1 313 ? -3.959 42.188 5.176 1 94.69 313 GLU A CA 1
ATOM 2379 C C . GLU A 1 313 ? -5.324 42.312 4.504 1 94.69 313 GLU A C 1
ATOM 2381 O O . GLU A 1 313 ? -6.168 41.438 4.625 1 94.69 313 GLU A O 1
ATOM 2386 N N . ASP A 1 314 ? -5.508 43.438 3.875 1 95.81 314 ASP A N 1
ATOM 2387 C CA . ASP A 1 314 ? -6.754 43.625 3.141 1 95.81 314 ASP A CA 1
ATOM 2388 C C . ASP A 1 314 ? -6.992 42.5 2.16 1 95.81 314 ASP A C 1
ATOM 2390 O O . ASP A 1 314 ? -6.051 42 1.518 1 95.81 314 ASP A O 1
ATOM 2394 N N . MET A 1 315 ? -8.234 42.062 2.035 1 95.88 315 MET A N 1
ATOM 2395 C CA . MET A 1 315 ? -8.57 40.844 1.311 1 95.88 315 MET A CA 1
ATOM 2396 C C . MET A 1 315 ? -8.133 40.938 -0.149 1 95.88 315 MET A C 1
ATOM 2398 O O . MET A 1 315 ? -7.566 40 -0.696 1 95.88 315 MET A O 1
ATOM 2402 N N . ALA A 1 316 ? -8.414 42.094 -0.793 1 96.81 316 ALA A N 1
ATOM 2403 C CA . ALA A 1 316 ? -8.094 42.25 -2.211 1 96.81 316 ALA A CA 1
ATOM 2404 C C . ALA A 1 316 ? -6.598 42.062 -2.453 1 96.81 316 ALA A C 1
ATOM 2406 O O . ALA A 1 316 ? -6.195 41.344 -3.373 1 96.81 316 ALA A O 1
ATOM 2407 N N . THR A 1 317 ? -5.812 42.656 -1.674 1 97.88 317 THR A N 1
ATOM 2408 C CA . THR A 1 317 ? -4.359 42.562 -1.787 1 97.88 317 THR A CA 1
ATOM 2409 C C . THR A 1 317 ? -3.881 41.156 -1.458 1 97.88 317 THR A C 1
ATOM 2411 O O . THR A 1 317 ? -3.045 40.594 -2.17 1 97.88 317 THR A O 1
ATOM 2414 N N . ALA A 1 318 ? -4.438 40.625 -0.365 1 97.69 318 ALA A N 1
ATOM 2415 C CA . ALA A 1 318 ? -4.031 39.281 0.082 1 97.69 318 ALA A CA 1
ATOM 2416 C C . ALA A 1 318 ? -4.395 38.219 -0.955 1 97.69 318 ALA A C 1
ATOM 2418 O O . ALA A 1 318 ? -3.598 37.344 -1.232 1 97.69 318 ALA A O 1
ATOM 2419 N N . VAL A 1 319 ? -5.59 38.344 -1.487 1 98.12 319 VAL A N 1
ATOM 2420 C CA . VAL A 1 319 ? -6.066 37.406 -2.48 1 98.12 319 VAL A CA 1
ATOM 2421 C C . VAL A 1 319 ? -5.211 37.5 -3.742 1 98.12 319 VAL A C 1
ATOM 2423 O O . VAL A 1 319 ? -4.91 36.469 -4.371 1 98.12 319 VAL A O 1
ATOM 2426 N N . ALA A 1 320 ? -4.848 38.688 -4.121 1 98 320 ALA A N 1
ATOM 2427 C CA . ALA A 1 320 ? -3.971 38.875 -5.277 1 98 320 ALA A CA 1
ATOM 2428 C C . ALA A 1 320 ? -2.627 38.188 -5.047 1 98 320 ALA A C 1
ATOM 2430 O O . ALA A 1 320 ? -2.102 37.531 -5.945 1 98 320 ALA A O 1
ATOM 2431 N N . LYS A 1 321 ? -2.078 38.375 -3.871 1 97.5 321 LYS A N 1
ATOM 2432 C CA . LYS A 1 321 ? -0.815 37.75 -3.508 1 97.5 321 LYS A CA 1
ATOM 2433 C C . LYS A 1 321 ? -0.94 36.219 -3.543 1 97.5 321 LYS A C 1
ATOM 2435 O O . LYS A 1 321 ? -0.062 35.531 -4.066 1 97.5 321 LYS A O 1
ATOM 2440 N N . LEU A 1 322 ? -2.004 35.75 -2.953 1 97.88 322 LEU A N 1
ATOM 2441 C CA . LEU A 1 322 ? -2.279 34.312 -2.939 1 97.88 322 LEU A CA 1
ATOM 2442 C C . LEU A 1 322 ? -2.365 33.781 -4.359 1 97.88 322 LEU A C 1
ATOM 2444 O O . LEU A 1 322 ? -1.76 32.75 -4.668 1 97.88 322 LEU A O 1
ATOM 2448 N N . ALA A 1 323 ? -3.119 34.406 -5.148 1 98.5 323 ALA A N 1
ATOM 2449 C CA . ALA A 1 323 ? -3.357 33.969 -6.523 1 98.5 323 ALA A CA 1
ATOM 2450 C C . ALA A 1 323 ? -2.061 33.969 -7.324 1 98.5 323 ALA A C 1
ATOM 2452 O O . ALA A 1 323 ? -1.814 33.031 -8.094 1 98.5 323 ALA A O 1
ATOM 2453 N N . ASP A 1 324 ? -1.231 35 -7.164 1 98.19 324 ASP A N 1
ATOM 2454 C CA . ASP A 1 324 ? 0.051 35.062 -7.855 1 98.19 324 ASP A CA 1
ATOM 2455 C C . ASP A 1 324 ? 0.938 33.875 -7.492 1 98.19 324 ASP A C 1
ATOM 2457 O O . ASP A 1 324 ? 1.573 33.281 -8.367 1 98.19 324 ASP A O 1
ATOM 2461 N N . PHE A 1 325 ? 0.906 33.562 -6.266 1 97 325 PHE A N 1
ATOM 2462 C CA . PHE A 1 325 ? 1.723 32.469 -5.781 1 97 325 PHE A CA 1
ATOM 2463 C C . PHE A 1 325 ? 1.173 31.125 -6.27 1 97 325 PHE A C 1
ATOM 2465 O O . PHE A 1 325 ? 1.903 30.328 -6.855 1 97 325 PHE A O 1
ATOM 2472 N N . ALA A 1 326 ? -0.097 30.891 -6.062 1 97.69 326 ALA A N 1
ATOM 2473 C CA . ALA A 1 326 ? -0.727 29.594 -6.344 1 97.69 326 ALA A CA 1
ATOM 2474 C C . ALA A 1 326 ? -0.699 29.281 -7.836 1 97.69 326 ALA A C 1
ATOM 2476 O O . ALA A 1 326 ? -0.591 28.125 -8.234 1 97.69 326 ALA A O 1
ATOM 2477 N N . ALA A 1 327 ? -0.797 30.312 -8.656 1 97.94 327 ALA A N 1
ATOM 2478 C CA . ALA A 1 327 ? -0.857 30.125 -10.102 1 97.94 327 ALA A CA 1
ATOM 2479 C C . ALA A 1 327 ? 0.539 30.156 -10.719 1 97.94 327 ALA A C 1
ATOM 2481 O O . ALA A 1 327 ? 0.692 30.016 -11.93 1 97.94 327 ALA A O 1
ATOM 2482 N N . SER A 1 328 ? 1.559 30.375 -9.914 1 96.5 328 SER A N 1
ATOM 2483 C CA . SER A 1 328 ? 2.912 30.484 -10.445 1 96.5 328 SER A CA 1
ATOM 2484 C C . SER A 1 328 ? 3.381 29.141 -11.023 1 96.5 328 SER A C 1
ATOM 2486 O O . SER A 1 328 ? 2.811 28.094 -10.727 1 96.5 328 SER A O 1
ATOM 2488 N N . ASP A 1 329 ? 4.504 29.141 -11.812 1 93.44 329 ASP A N 1
ATOM 2489 C CA . ASP A 1 329 ? 5.035 27.969 -12.492 1 93.44 329 ASP A CA 1
ATOM 2490 C C . ASP A 1 329 ? 5.664 27 -11.492 1 93.44 329 ASP A C 1
ATOM 2492 O O . ASP A 1 329 ? 5.898 25.828 -11.82 1 93.44 329 ASP A O 1
ATOM 2496 N N . LYS A 1 330 ? 5.82 27.469 -10.297 1 91.62 330 LYS A N 1
ATOM 2497 C CA . LYS A 1 330 ? 6.48 26.641 -9.289 1 91.62 330 LYS A CA 1
ATOM 2498 C C . LYS A 1 330 ? 5.465 25.859 -8.469 1 91.62 330 LYS A C 1
ATOM 2500 O O . LYS A 1 330 ? 5.836 25 -7.66 1 91.62 330 LYS A O 1
ATOM 2505 N N . GLU A 1 331 ? 4.199 26.172 -8.719 1 93.94 331 GLU A N 1
ATOM 2506 C CA . GLU A 1 331 ? 3.16 25.531 -7.918 1 93.94 331 GLU A CA 1
ATOM 2507 C C . GLU A 1 331 ? 2.324 24.578 -8.758 1 93.94 331 GLU A C 1
ATOM 2509 O O . GLU A 1 331 ? 2.432 24.562 -9.984 1 93.94 331 GLU A O 1
ATOM 2514 N N . THR A 1 332 ? 1.446 23.891 -8.047 1 95.88 332 THR A N 1
ATOM 2515 C CA . THR A 1 332 ? 0.819 22.719 -8.664 1 95.88 332 THR A CA 1
ATOM 2516 C C . THR A 1 332 ? -0.601 23.047 -9.117 1 95.88 332 THR A C 1
ATOM 2518 O O . THR A 1 332 ? -1.305 22.188 -9.641 1 95.88 332 THR A O 1
ATOM 2521 N N . PHE A 1 333 ? -1.063 24.281 -9 1 97.94 333 PHE A N 1
ATOM 2522 C CA . PHE A 1 333 ? -2.438 24.609 -9.359 1 97.94 333 PHE A CA 1
ATOM 2523 C C . PHE A 1 333 ? -2.699 24.281 -10.828 1 97.94 333 PHE A C 1
ATOM 2525 O O . PHE A 1 333 ? -3.803 23.875 -11.188 1 97.94 333 PHE A O 1
ATOM 2532 N N . LYS A 1 334 ? -1.702 24.406 -11.68 1 96.81 334 LYS A N 1
ATOM 2533 C CA . LYS A 1 334 ? -1.783 24.188 -13.117 1 96.81 334 LYS A CA 1
ATOM 2534 C C . LYS A 1 334 ? -2.133 22.734 -13.43 1 96.81 334 LYS A C 1
ATOM 2536 O O . LYS A 1 334 ? -2.609 22.422 -14.523 1 96.81 334 LYS A O 1
ATOM 2541 N N . LEU A 1 335 ? -1.906 21.859 -12.492 1 96.25 335 LEU A N 1
ATOM 2542 C CA . LEU A 1 335 ? -2.252 20.453 -12.703 1 96.25 335 LEU A CA 1
ATOM 2543 C C . LEU A 1 335 ? -3.766 20.266 -12.68 1 96.25 335 LEU A C 1
ATOM 254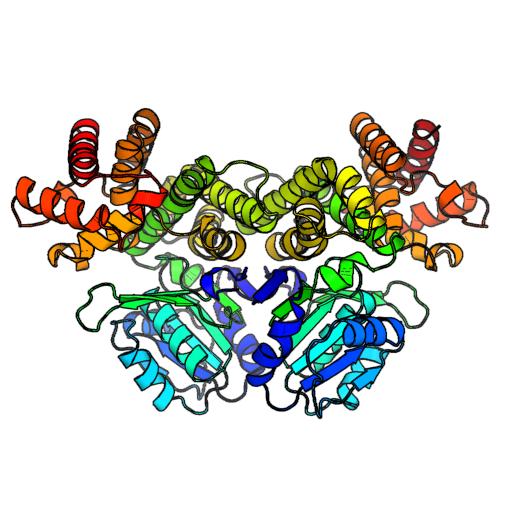5 O O . LEU A 1 335 ? -4.293 19.391 -13.375 1 96.25 335 LEU A O 1
ATOM 2549 N N . ALA A 1 336 ? -4.449 21.047 -11.883 1 97.5 336 ALA A N 1
ATOM 2550 C CA . ALA A 1 336 ? -5.91 20.984 -11.828 1 97.5 336 ALA A CA 1
ATOM 2551 C C . ALA A 1 336 ? -6.531 21.812 -12.953 1 97.5 336 ALA A C 1
ATOM 2553 O O . ALA A 1 336 ? -7.523 21.391 -13.555 1 97.5 336 ALA A O 1
ATOM 2554 N N . VAL A 1 337 ? -5.973 22.953 -13.18 1 97.69 337 VAL A N 1
ATOM 2555 C CA . VAL A 1 337 ? -6.426 23.859 -14.219 1 97.69 337 VAL A CA 1
ATOM 2556 C C . VAL A 1 337 ? -5.262 24.219 -15.141 1 97.69 337 VAL A C 1
ATOM 2558 O O . VAL A 1 337 ? -4.598 25.25 -14.938 1 97.69 337 VAL A O 1
ATOM 2561 N N . PRO A 1 338 ? -5.086 23.422 -16.203 1 96.38 338 PRO A N 1
ATOM 2562 C CA . PRO A 1 338 ? -3.996 23.734 -17.141 1 96.38 338 PRO A CA 1
ATOM 2563 C C . PRO A 1 338 ? -4.059 25.156 -17.672 1 96.38 338 PRO A C 1
ATOM 2565 O O . PRO A 1 338 ? -5.105 25.594 -18.156 1 96.38 338 PRO A O 1
ATOM 2568 N N . GLY A 1 339 ? -3.012 25.875 -17.594 1 96.06 339 GLY A N 1
ATOM 2569 C CA . GLY A 1 339 ? -2.965 27.266 -18.047 1 96.06 339 GLY A CA 1
ATOM 2570 C C . GLY A 1 339 ? -3.586 28.234 -17.062 1 96.06 339 GLY A C 1
ATOM 2571 O O . GLY A 1 339 ? -3.924 29.359 -17.438 1 96.06 339 GLY A O 1
ATOM 2572 N N . VAL A 1 340 ? -3.723 27.875 -15.844 1 97.88 340 VAL A N 1
ATOM 2573 C CA . VAL A 1 340 ? -4.367 28.688 -14.828 1 97.88 340 VAL A CA 1
ATOM 2574 C C . VAL A 1 340 ? -3.662 30.047 -14.734 1 97.88 340 VAL A C 1
ATOM 2576 O O . VAL A 1 340 ? -2.436 30.109 -14.828 1 97.88 340 VAL A O 1
ATOM 2579 N N . THR A 1 341 ? -4.441 31.125 -14.57 1 98.12 341 THR A N 1
ATOM 2580 C CA . THR A 1 341 ? -3.926 32.469 -14.375 1 98.12 341 THR A CA 1
ATOM 2581 C C . THR A 1 341 ? -4.25 32.969 -12.969 1 98.12 341 THR A C 1
ATOM 2583 O O . THR A 1 341 ? -5.164 32.469 -12.32 1 98.12 341 THR A O 1
ATOM 2586 N N . PRO A 1 342 ? -3.414 33.938 -12.516 1 98.44 342 PRO A N 1
ATOM 2587 C CA . PRO A 1 342 ? -3.746 34.531 -11.219 1 98.44 342 PRO A CA 1
ATOM 2588 C C . PRO A 1 342 ? -5.176 35.062 -11.164 1 98.44 342 PRO A C 1
ATOM 2590 O O . PRO A 1 342 ? -5.848 34.938 -10.133 1 98.44 342 PRO A O 1
ATOM 2593 N N . GLU A 1 343 ? -5.645 35.625 -12.242 1 98.31 343 GLU A N 1
ATOM 2594 C CA . GLU A 1 343 ? -6.996 36.188 -12.289 1 98.31 343 GLU A CA 1
ATOM 2595 C C . GLU A 1 343 ? -8.047 35.094 -12.078 1 98.31 343 GLU A C 1
ATOM 2597 O O . GLU A 1 343 ? -9.062 35.344 -11.43 1 98.31 343 GLU A O 1
ATOM 2602 N N . GLN A 1 344 ? -7.816 33.969 -12.594 1 98.31 344 GLN A N 1
ATOM 2603 C CA . GLN A 1 344 ? -8.742 32.844 -12.43 1 98.31 344 GLN A CA 1
ATOM 2604 C C . GLN A 1 344 ? -8.805 32.406 -10.977 1 98.31 344 GLN A C 1
ATOM 2606 O O . GLN A 1 344 ? -9.875 32.062 -10.469 1 98.31 344 GLN A O 1
ATOM 2611 N N . VAL A 1 345 ? -7.637 32.312 -10.344 1 98.69 345 VAL A N 1
ATOM 2612 C CA . VAL A 1 345 ? -7.586 31.922 -8.938 1 98.69 345 VAL A CA 1
ATOM 2613 C C . VAL A 1 345 ? -8.289 32.969 -8.078 1 98.69 345 VAL A C 1
ATOM 2615 O O . VAL A 1 345 ? -9.039 32.625 -7.16 1 98.69 345 VAL A O 1
ATOM 2618 N N . GLN A 1 346 ? -8.047 34.281 -8.398 1 98.56 346 GLN A N 1
ATOM 2619 C CA . GLN A 1 346 ? -8.742 35.344 -7.688 1 98.56 346 GLN A CA 1
ATOM 2620 C C . GLN A 1 346 ? -10.25 35.219 -7.812 1 98.56 346 GLN A C 1
ATOM 2622 O O . GLN A 1 346 ? -10.977 35.281 -6.816 1 98.56 346 GLN A O 1
ATOM 2627 N N . ALA A 1 347 ? -10.688 35.062 -9.023 1 98.44 347 ALA A N 1
ATOM 2628 C CA . ALA A 1 347 ? -12.117 34.906 -9.281 1 98.44 347 ALA A CA 1
ATOM 2629 C C . ALA A 1 347 ? -12.695 33.719 -8.5 1 98.44 347 ALA A C 1
ATOM 2631 O O . ALA A 1 347 ? -13.828 33.781 -8.023 1 98.44 347 ALA A O 1
ATOM 2632 N N . ALA A 1 348 ? -11.961 32.625 -8.453 1 98.62 348 ALA A N 1
ATOM 2633 C CA . ALA A 1 348 ? -12.398 31.438 -7.734 1 98.62 348 ALA A CA 1
ATOM 2634 C C . ALA A 1 348 ? -12.562 31.719 -6.246 1 98.62 348 ALA A C 1
ATOM 2636 O O . ALA A 1 348 ? -13.516 31.25 -5.621 1 98.62 348 ALA A O 1
ATOM 2637 N N . VAL A 1 349 ? -11.594 32.469 -5.664 1 98.5 349 VAL A N 1
ATOM 2638 C CA . VAL A 1 349 ? -11.703 32.812 -4.254 1 98.5 349 VAL A CA 1
ATOM 2639 C C . VAL A 1 349 ? -13 33.594 -4.027 1 98.5 349 VAL A C 1
ATOM 2641 O O . VAL A 1 349 ? -13.758 33.312 -3.098 1 98.5 349 VAL A O 1
ATOM 2644 N N . TYR A 1 350 ? -13.25 34.531 -4.855 1 98.25 350 TYR A N 1
ATOM 2645 C CA . TYR A 1 350 ? -14.438 35.375 -4.691 1 98.25 350 TYR A CA 1
ATOM 2646 C C . TYR A 1 350 ? -15.703 34.562 -4.938 1 98.25 350 TYR A C 1
ATOM 2648 O O . TYR A 1 350 ? -16.734 34.812 -4.312 1 98.25 350 TYR A O 1
ATOM 2656 N N . GLN A 1 351 ? -15.641 33.625 -5.82 1 98.12 351 GLN A N 1
ATOM 2657 C CA . GLN A 1 351 ? -16.781 32.75 -6.027 1 98.12 351 GLN A CA 1
ATOM 2658 C C . GLN A 1 351 ? -17.078 31.938 -4.777 1 98.12 351 GLN A C 1
ATOM 2660 O O . GLN A 1 351 ? -18.234 31.766 -4.402 1 98.12 351 GLN A O 1
ATOM 2665 N N . VAL A 1 352 ? -16.016 31.328 -4.203 1 98.38 352 VAL A N 1
ATOM 2666 C CA . VAL A 1 352 ? -16.188 30.562 -2.965 1 98.38 352 VAL A CA 1
ATOM 2667 C C . VAL A 1 352 ? -16.828 31.453 -1.901 1 98.38 352 VAL A C 1
ATOM 2669 O O . VAL A 1 352 ? -17.75 31.016 -1.207 1 98.38 352 VAL A O 1
ATOM 2672 N N . GLU A 1 353 ? -16.406 32.719 -1.795 1 97.75 353 GLU A N 1
ATOM 2673 C CA . GLU A 1 353 ? -16.953 33.656 -0.806 1 97.75 353 GLU A CA 1
ATOM 2674 C C . GLU A 1 353 ? -18.422 33.938 -1.085 1 97.75 353 GLU A C 1
ATOM 2676 O O . GLU A 1 353 ? -19.219 34.094 -0.156 1 97.75 353 GLU A O 1
ATOM 2681 N N . ALA A 1 354 ? -18.734 34.031 -2.254 1 97.44 354 ALA A N 1
ATOM 2682 C CA . ALA A 1 354 ? -20.125 34.281 -2.637 1 97.44 354 ALA A CA 1
ATOM 2683 C C . ALA A 1 354 ? -21.016 33.094 -2.309 1 97.44 354 ALA A C 1
ATOM 2685 O O . ALA A 1 354 ? -22.141 33.281 -1.847 1 97.44 354 ALA A O 1
ATOM 2686 N N . GLN A 1 355 ? -20.531 31.859 -2.588 1 97 355 GLN A N 1
ATOM 2687 C CA . GLN A 1 355 ? -21.312 30.656 -2.344 1 97 355 GLN A CA 1
ATOM 2688 C C . GLN A 1 355 ? -21.422 30.359 -0.85 1 97 355 GLN A C 1
ATOM 2690 O O . GLN A 1 355 ? -22.391 29.734 -0.411 1 97 355 GLN A O 1
ATOM 2695 N N . ALA A 1 356 ? -20.469 30.766 -0.156 1 95.31 356 ALA A N 1
ATOM 2696 C CA . ALA A 1 356 ? -20.406 30.469 1.271 1 95.31 356 ALA A CA 1
ATOM 2697 C C . ALA A 1 356 ? -21.406 31.328 2.053 1 95.31 356 ALA A C 1
ATOM 2699 O O . ALA A 1 356 ? -21.656 31.078 3.229 1 95.31 356 ALA A O 1
ATOM 2700 N N . LYS A 1 357 ? -21.953 32.406 1.533 1 89.75 357 LYS A N 1
ATOM 2701 C CA . LYS A 1 357 ? -22.938 33.281 2.176 1 89.75 357 LYS A CA 1
ATOM 2702 C C . LYS A 1 357 ? -24.297 32.562 2.287 1 89.75 357 LYS A C 1
ATOM 2704 O O . LYS A 1 357 ? -24.688 31.828 1.388 1 89.75 357 LYS A O 1
ATOM 2709 N N . MET B 1 1 ? -3.494 -8.914 18.922 1 69.69 1 MET B N 1
ATOM 2710 C CA . MET B 1 1 ? -3.697 -9.07 17.484 1 69.69 1 MET B CA 1
ATOM 2711 C C . MET B 1 1 ? -2.771 -10.148 16.906 1 69.69 1 MET B C 1
ATOM 2713 O O . MET B 1 1 ? -1.6 -10.219 17.281 1 69.69 1 MET B O 1
ATOM 2717 N N . GLU B 1 2 ? -3.398 -11.055 16.047 1 77.12 2 GLU B N 1
ATOM 2718 C CA . GLU B 1 2 ? -2.602 -12.062 15.352 1 77.12 2 GLU B CA 1
ATOM 2719 C C . GLU B 1 2 ? -1.89 -11.469 14.141 1 77.12 2 GLU B C 1
ATOM 2721 O O . GLU B 1 2 ? -2.424 -10.578 13.477 1 77.12 2 GLU B O 1
ATOM 2726 N N . PHE B 1 3 ? -0.725 -11.883 13.961 1 79.19 3 PHE B N 1
ATOM 2727 C CA . PHE B 1 3 ? 0.106 -11.344 12.891 1 79.19 3 PHE B CA 1
ATOM 2728 C C . PHE B 1 3 ? -0.624 -11.406 11.555 1 79.19 3 PHE B C 1
ATOM 2730 O O . PHE B 1 3 ? -0.457 -10.531 10.703 1 79.19 3 PHE B O 1
ATOM 2737 N N . VAL B 1 4 ? -1.529 -12.391 11.375 1 80.69 4 VAL B N 1
ATOM 2738 C CA . VAL B 1 4 ? -2.316 -12.578 10.164 1 80.69 4 VAL B CA 1
ATOM 2739 C C . VAL B 1 4 ? -3.299 -11.422 10 1 80.69 4 VAL B C 1
ATOM 2741 O O . VAL B 1 4 ? -3.756 -11.133 8.891 1 80.69 4 VAL B O 1
ATOM 2744 N N . GLN B 1 5 ? -3.559 -10.688 11.062 1 88.5 5 GLN B N 1
ATOM 2745 C CA . GLN B 1 5 ? -4.551 -9.617 11.047 1 88.5 5 GLN B CA 1
ATOM 2746 C C . GLN B 1 5 ? -3.887 -8.25 10.93 1 88.5 5 GLN B C 1
ATOM 2748 O O . GLN B 1 5 ? -4.566 -7.23 10.836 1 88.5 5 GLN B O 1
ATOM 2753 N N . VAL B 1 6 ? -2.594 -8.266 10.922 1 94.5 6 VAL B N 1
ATOM 2754 C CA . VAL B 1 6 ? -1.87 -7.004 10.805 1 94.5 6 VAL B CA 1
ATOM 2755 C C . VAL B 1 6 ? -1.906 -6.52 9.352 1 94.5 6 VAL B C 1
ATOM 2757 O O . VAL B 1 6 ? -1.562 -7.27 8.438 1 94.5 6 VAL B O 1
ATOM 2760 N N . VAL B 1 7 ? -2.42 -5.32 9.188 1 97.5 7 VAL B N 1
ATOM 2761 C CA . VAL B 1 7 ? -2.389 -4.699 7.867 1 97.5 7 VAL B CA 1
ATOM 2762 C C . VAL B 1 7 ? -0.941 -4.5 7.422 1 97.5 7 VAL B C 1
ATOM 2764 O O . VAL B 1 7 ? -0.116 -3.992 8.188 1 97.5 7 VAL B O 1
ATOM 2767 N N . ARG B 1 8 ? -0.619 -4.945 6.23 1 96.44 8 ARG B N 1
ATOM 2768 C CA . ARG B 1 8 ? 0.717 -4.875 5.648 1 96.44 8 ARG B CA 1
ATOM 2769 C C . ARG B 1 8 ? 0.726 -3.99 4.406 1 96.44 8 ARG B C 1
ATOM 2771 O O . ARG B 1 8 ? -0.257 -3.303 4.121 1 96.44 8 ARG B O 1
ATOM 2778 N N . SER B 1 9 ? 1.869 -4.012 3.789 1 94.5 9 SER B N 1
ATOM 2779 C CA . SER B 1 9 ? 1.994 -3.176 2.602 1 94.5 9 SER B CA 1
ATOM 2780 C C . SER B 1 9 ? 2.74 -3.902 1.488 1 94.5 9 SER B C 1
ATOM 2782 O O . SER B 1 9 ? 3.178 -5.043 1.668 1 94.5 9 SER B O 1
ATOM 2784 N N . THR B 1 10 ? 2.729 -3.305 0.341 1 97.69 10 THR B N 1
ATOM 2785 C CA . THR B 1 10 ? 3.561 -3.746 -0.774 1 97.69 10 THR B CA 1
ATOM 2786 C C . THR B 1 10 ? 5.004 -3.289 -0.585 1 97.69 10 THR B C 1
ATOM 2788 O O . THR B 1 10 ? 5.359 -2.752 0.467 1 97.69 10 THR B O 1
ATOM 2791 N N . PRO B 1 11 ? 5.902 -3.535 -1.603 1 97.88 11 PRO B N 1
ATOM 2792 C CA . PRO B 1 11 ? 7.316 -3.205 -1.397 1 97.88 11 PRO B CA 1
ATOM 2793 C C . PRO B 1 11 ? 7.543 -1.715 -1.155 1 97.88 11 PRO B C 1
ATOM 2795 O O . PRO B 1 11 ? 6.832 -0.878 -1.715 1 97.88 11 PRO B O 1
ATOM 2798 N N . GLY B 1 12 ? 8.562 -1.409 -0.377 1 97.25 12 GLY B N 1
ATOM 2799 C CA . GLY B 1 12 ? 8.922 -0.018 -0.141 1 97.25 12 GLY B CA 1
ATOM 2800 C C . GLY B 1 12 ? 9.125 0.77 -1.42 1 97.25 12 GLY B C 1
ATOM 2801 O O . GLY B 1 12 ? 8.758 1.944 -1.499 1 97.25 12 GLY B O 1
ATOM 2802 N N . GLN B 1 13 ? 9.789 0.151 -2.377 1 97.69 13 GLN B N 1
ATOM 2803 C CA . GLN B 1 13 ? 10 0.704 -3.713 1 97.69 13 GLN B CA 1
ATOM 2804 C C . GLN B 1 13 ? 9.617 -0.307 -4.789 1 97.69 13 GLN B C 1
ATOM 2806 O O . GLN B 1 13 ? 10.125 -1.433 -4.797 1 97.69 13 GLN B O 1
ATOM 2811 N N . TYR B 1 14 ? 8.703 0.019 -5.633 1 98.5 14 TYR B N 1
ATOM 2812 C CA . TYR B 1 14 ? 8.32 -0.793 -6.781 1 98.5 14 TYR B CA 1
ATOM 2813 C C . TYR B 1 14 ? 8.75 -0.133 -8.086 1 98.5 14 TYR B C 1
ATOM 2815 O O . TYR B 1 14 ? 8.164 0.863 -8.508 1 98.5 14 TYR B O 1
ATOM 2823 N N . ILE B 1 15 ? 9.773 -0.706 -8.68 1 98.25 15 ILE B N 1
ATOM 2824 C CA . ILE B 1 15 ? 10.367 -0.147 -9.883 1 98.25 15 ILE B CA 1
ATOM 2825 C C . ILE B 1 15 ? 10.055 -1.045 -11.078 1 98.25 15 ILE B C 1
ATOM 2827 O O . ILE B 1 15 ? 10.641 -2.121 -11.227 1 98.25 15 ILE B O 1
ATOM 2831 N N . SER B 1 16 ? 9.188 -0.612 -11.922 1 98.25 16 SER B N 1
ATOM 2832 C CA . SER B 1 16 ? 8.727 -1.383 -13.078 1 98.25 16 SER B CA 1
ATOM 2833 C C . SER B 1 16 ? 8.898 -0.6 -14.375 1 98.25 16 SER B C 1
ATOM 2835 O O . SER B 1 16 ? 8.172 0.359 -14.625 1 98.25 16 SER B O 1
ATOM 2837 N N . GLU B 1 17 ? 9.875 -0.939 -15.133 1 97.5 17 GLU B N 1
ATOM 2838 C CA . GLU B 1 17 ? 10.156 -0.285 -16.406 1 97.5 17 GLU B CA 1
ATOM 2839 C C . GLU B 1 17 ? 11.07 -1.141 -17.266 1 97.5 17 GLU B C 1
ATOM 2841 O O . GLU B 1 17 ? 11.609 -2.15 -16.812 1 97.5 17 GLU B O 1
ATOM 2846 N N . LYS B 1 18 ? 11.195 -0.754 -18.609 1 97.81 18 LYS B N 1
ATOM 2847 C CA . LYS B 1 18 ? 12.211 -1.354 -19.469 1 97.81 18 LYS B CA 1
ATOM 2848 C C . LYS B 1 18 ? 13.609 -1.105 -18.922 1 97.81 18 LYS B C 1
ATOM 2850 O O . LYS B 1 18 ? 13.961 0.027 -18.578 1 97.81 18 LYS B O 1
ATOM 2855 N N . GLY B 1 19 ? 14.383 -2.15 -18.719 1 97.75 19 GLY B N 1
ATOM 2856 C CA . GLY B 1 19 ? 15.75 -2.008 -18.25 1 97.75 19 GLY B CA 1
ATOM 2857 C C . GLY B 1 19 ? 15.844 -1.666 -16.781 1 97.75 19 GLY B C 1
ATOM 2858 O O . GLY B 1 19 ? 16.812 -1.054 -16.328 1 97.75 19 GLY B O 1
ATOM 2859 N N . ALA B 1 20 ? 14.844 -2.045 -16.016 1 98.06 20 ALA B N 1
ATOM 2860 C CA . ALA B 1 20 ? 14.758 -1.682 -14.602 1 98.06 20 ALA B CA 1
ATOM 2861 C C . ALA B 1 20 ? 15.953 -2.238 -13.82 1 98.06 20 ALA B C 1
ATOM 2863 O O . ALA B 1 20 ? 16.312 -1.713 -12.766 1 98.06 20 ALA B O 1
ATOM 2864 N N . LEU B 1 21 ? 16.641 -3.248 -14.266 1 98.25 21 LEU B N 1
ATOM 2865 C CA . LEU B 1 21 ? 17.75 -3.877 -13.57 1 98.25 21 LEU B CA 1
ATOM 2866 C C . LEU B 1 21 ? 18.906 -2.898 -13.406 1 98.25 21 LEU B C 1
ATOM 2868 O O . LEU B 1 21 ? 19.797 -3.111 -12.57 1 98.25 21 LEU B O 1
ATOM 2872 N N . ALA B 1 22 ? 18.938 -1.861 -14.203 1 96.88 22 ALA B N 1
ATOM 2873 C CA . ALA B 1 22 ? 19.969 -0.835 -14.094 1 96.88 22 ALA B CA 1
ATOM 2874 C C . ALA B 1 22 ? 19.938 -0.174 -12.719 1 96.88 22 ALA B C 1
ATOM 2876 O O . ALA B 1 22 ? 20.953 0.384 -12.273 1 96.88 22 ALA B O 1
ATOM 2877 N N . SER B 1 23 ? 18.797 -0.235 -12.008 1 96 23 SER B N 1
ATOM 2878 C CA . SER B 1 23 ? 18.656 0.42 -10.711 1 96 23 SER B CA 1
ATOM 2879 C C . SER B 1 23 ? 19.25 -0.438 -9.594 1 96 23 SER B C 1
ATOM 2881 O O . SER B 1 23 ? 19.469 0.048 -8.477 1 96 23 SER B O 1
ATOM 2883 N N . LEU B 1 24 ? 19.484 -1.693 -9.812 1 97.31 24 LEU B N 1
ATOM 2884 C CA . LEU B 1 24 ? 19.812 -2.66 -8.773 1 97.31 24 LEU B CA 1
ATOM 2885 C C . LEU B 1 24 ? 21.109 -2.293 -8.078 1 97.31 24 LEU B C 1
ATOM 2887 O O . LEU B 1 24 ? 21.219 -2.357 -6.852 1 97.31 24 LEU B O 1
ATOM 2891 N N . ALA B 1 25 ? 22.141 -1.938 -8.875 1 96 25 ALA B N 1
ATOM 2892 C CA . ALA B 1 25 ? 23.438 -1.564 -8.289 1 96 25 ALA B CA 1
ATOM 2893 C C . ALA B 1 25 ? 23.281 -0.389 -7.332 1 96 25 ALA B C 1
ATOM 2895 O O . ALA B 1 25 ? 23.891 -0.375 -6.258 1 96 25 ALA B O 1
ATOM 2896 N N . GLY B 1 26 ? 22.516 0.624 -7.762 1 94.44 26 GLY B N 1
ATOM 2897 C CA . GLY B 1 26 ? 22.266 1.771 -6.906 1 94.44 26 GLY B CA 1
ATOM 2898 C C . GLY B 1 26 ? 21.547 1.411 -5.621 1 94.44 26 GLY B C 1
ATOM 2899 O O . GLY B 1 26 ? 21.875 1.933 -4.555 1 94.44 26 GLY B O 1
ATOM 2900 N N . ILE B 1 27 ? 20.562 0.508 -5.676 1 95.94 27 ILE B N 1
ATOM 2901 C CA . ILE B 1 27 ? 19.812 0.045 -4.512 1 95.94 27 ILE B CA 1
ATOM 2902 C C . ILE B 1 27 ? 20.766 -0.662 -3.541 1 95.94 27 ILE B C 1
ATOM 2904 O O . ILE B 1 27 ? 20.734 -0.401 -2.336 1 95.94 27 ILE B O 1
ATOM 2908 N N . LEU B 1 28 ? 21.656 -1.48 -4.039 1 96.62 28 LEU B N 1
ATOM 2909 C CA . LEU B 1 28 ? 22.5 -2.344 -3.211 1 96.62 28 LEU B CA 1
ATOM 2910 C C . LEU B 1 28 ? 23.609 -1.545 -2.549 1 96.62 28 LEU B C 1
ATOM 2912 O O . LEU B 1 28 ? 24.25 -2.018 -1.6 1 96.62 28 LEU B O 1
ATOM 2916 N N . LYS B 1 29 ? 23.922 -0.301 -3.02 1 94.38 29 LYS B N 1
ATOM 2917 C CA . LYS B 1 29 ? 24.922 0.566 -2.393 1 94.38 29 LYS B CA 1
ATOM 2918 C C . LYS B 1 29 ? 24.516 0.922 -0.964 1 94.38 29 LYS B C 1
ATOM 2920 O O . LYS B 1 29 ? 25.359 1.325 -0.159 1 94.38 29 LYS B O 1
ATOM 2925 N N . ASN B 1 30 ? 23.266 0.774 -0.682 1 93.44 30 ASN B N 1
ATOM 2926 C CA . ASN B 1 30 ? 22.75 1.104 0.647 1 93.44 30 ASN B CA 1
ATOM 2927 C C . ASN B 1 30 ? 23.031 -0.015 1.646 1 93.44 30 ASN B C 1
ATOM 2929 O O . ASN B 1 30 ? 22.734 0.116 2.834 1 93.44 30 ASN B O 1
ATOM 2933 N N . PHE B 1 31 ? 23.609 -1.127 1.227 1 95.31 31 PHE B N 1
ATOM 2934 C CA . PHE B 1 31 ? 23.844 -2.301 2.059 1 95.31 31 PHE B CA 1
ATOM 2935 C C . PHE B 1 31 ? 25.312 -2.713 1.994 1 95.31 31 PHE B C 1
ATOM 2937 O O . PHE B 1 31 ? 26.031 -2.359 1.052 1 95.31 31 PHE B O 1
ATOM 2944 N N . GLU B 1 32 ? 25.828 -3.463 2.947 1 95.5 32 GLU B N 1
ATOM 2945 C CA . GLU B 1 32 ? 27.234 -3.83 3.051 1 95.5 32 GLU B CA 1
ATOM 2946 C C . GLU B 1 32 ? 27.469 -5.273 2.615 1 95.5 32 GLU B C 1
ATOM 2948 O O . GLU B 1 32 ? 28.5 -5.598 2.047 1 95.5 32 GLU B O 1
ATOM 2953 N N . ARG B 1 33 ? 26.547 -6.211 2.828 1 97.5 33 ARG B N 1
ATOM 2954 C CA . ARG B 1 33 ? 26.75 -7.645 2.652 1 97.5 33 ARG B CA 1
ATOM 2955 C C . ARG B 1 33 ? 25.578 -8.281 1.922 1 97.5 33 ARG B C 1
ATOM 2957 O O . ARG B 1 33 ? 24.844 -9.078 2.502 1 97.5 33 ARG B O 1
ATOM 2964 N N . PRO B 1 34 ? 25.359 -7.961 0.659 1 98.5 34 PRO B N 1
ATOM 2965 C CA . PRO B 1 34 ? 24.281 -8.562 -0.14 1 98.5 34 PRO B CA 1
ATOM 2966 C C . PRO B 1 34 ? 24.578 -10.016 -0.517 1 98.5 34 PRO B C 1
ATOM 2968 O O . PRO B 1 34 ? 25.734 -10.375 -0.738 1 98.5 34 PRO B O 1
ATOM 2971 N N . TYR B 1 35 ? 23.594 -10.836 -0.52 1 98.81 35 TYR B N 1
ATOM 2972 C CA . TYR B 1 35 ? 23.594 -12.188 -1.066 1 98.81 35 TYR B CA 1
ATOM 2973 C C . TYR B 1 35 ? 22.469 -12.359 -2.094 1 98.81 35 TYR B C 1
ATOM 2975 O O . TYR B 1 35 ? 21.359 -11.867 -1.896 1 98.81 35 TYR B O 1
ATOM 2983 N N . ILE B 1 36 ? 22.781 -13.062 -3.168 1 98.81 36 ILE B N 1
ATOM 2984 C CA . ILE B 1 36 ? 21.766 -13.414 -4.148 1 98.81 36 ILE B CA 1
ATOM 2985 C C . ILE B 1 36 ? 21.266 -14.836 -3.896 1 98.81 36 ILE B C 1
ATOM 2987 O O . ILE B 1 36 ? 22.078 -15.75 -3.689 1 98.81 36 ILE B O 1
ATOM 2991 N N . ILE B 1 37 ? 20.047 -15.039 -3.797 1 98.94 37 ILE B N 1
ATOM 2992 C CA . ILE B 1 37 ? 19.422 -16.359 -3.852 1 98.94 37 ILE B CA 1
ATOM 2993 C C . ILE B 1 37 ? 18.656 -16.5 -5.168 1 98.94 37 ILE B C 1
ATOM 2995 O O . ILE B 1 37 ? 17.828 -15.664 -5.512 1 98.94 37 ILE B O 1
ATOM 2999 N N . THR B 1 38 ? 18.938 -17.578 -5.902 1 98.81 38 THR B N 1
ATOM 3000 C CA . THR B 1 38 ? 18.391 -17.703 -7.246 1 98.81 38 THR B CA 1
ATOM 3001 C C . THR B 1 38 ? 18.391 -19.172 -7.68 1 98.81 38 THR B C 1
ATOM 3003 O O . THR B 1 38 ? 18.812 -20.047 -6.93 1 98.81 38 THR B O 1
ATOM 3006 N N . GLY B 1 39 ? 17.672 -19.469 -8.742 1 98.12 39 GLY B N 1
ATOM 3007 C CA . GLY B 1 39 ? 17.766 -20.719 -9.469 1 98.12 39 GLY B CA 1
ATOM 3008 C C . GLY B 1 39 ? 18.672 -20.625 -10.688 1 98.12 39 GLY B C 1
ATOM 3009 O O . GLY B 1 39 ? 19.219 -19.562 -10.984 1 98.12 39 GLY B O 1
ATOM 3010 N N . GLU B 1 40 ? 18.828 -21.719 -11.43 1 97.44 40 GLU B N 1
ATOM 3011 C CA . GLU B 1 40 ? 19.688 -21.766 -12.609 1 97.44 40 GLU B CA 1
ATOM 3012 C C . GLU B 1 40 ? 19.109 -20.938 -13.75 1 97.44 40 GLU B C 1
ATOM 3014 O O . GLU B 1 40 ? 19.766 -20.031 -14.273 1 97.44 40 GLU B O 1
ATOM 3019 N N . LYS B 1 41 ? 17.906 -21.234 -14.148 1 96.94 41 LYS B N 1
ATOM 3020 C CA . LYS B 1 41 ? 17.281 -20.562 -15.281 1 96.94 41 LYS B CA 1
ATOM 3021 C C . LYS B 1 41 ? 17.047 -19.078 -14.984 1 96.94 41 LYS B C 1
ATOM 3023 O O . LYS B 1 41 ? 17.25 -18.219 -15.844 1 96.94 41 LYS B O 1
ATOM 3028 N N . SER B 1 42 ? 16.578 -18.812 -13.758 1 97.88 42 SER B N 1
ATOM 3029 C CA . SER B 1 42 ? 16.344 -17.438 -13.359 1 97.88 42 SER B CA 1
ATOM 3030 C C . SER B 1 42 ? 17.625 -16.625 -13.367 1 97.88 42 SER B C 1
ATOM 3032 O O . SER B 1 42 ? 17.641 -15.469 -13.812 1 97.88 42 SER B O 1
ATOM 3034 N N . TYR B 1 43 ? 18.672 -17.203 -12.906 1 98.06 43 TYR B N 1
ATOM 3035 C CA . TYR B 1 43 ? 19.953 -16.484 -12.867 1 98.06 43 TYR B CA 1
ATOM 3036 C C . TYR B 1 43 ? 20.453 -16.188 -14.273 1 98.06 43 TYR B C 1
ATOM 3038 O O . TYR B 1 43 ? 20.984 -15.109 -14.531 1 98.06 43 TYR B O 1
ATOM 3046 N N . ALA B 1 44 ? 20.328 -17.141 -15.141 1 97.75 44 ALA B N 1
ATOM 3047 C CA . ALA B 1 44 ? 20.75 -16.938 -16.531 1 97.75 44 ALA B CA 1
ATOM 3048 C C . ALA B 1 44 ? 19.969 -15.781 -17.172 1 97.75 44 ALA B C 1
ATOM 3050 O O . ALA B 1 44 ? 20.562 -14.938 -17.859 1 97.75 44 ALA B O 1
ATOM 3051 N N . ALA B 1 45 ? 18.672 -15.773 -16.969 1 98 45 ALA B N 1
ATOM 3052 C CA . ALA B 1 45 ? 17.844 -14.695 -17.5 1 98 45 ALA B CA 1
ATOM 3053 C C . ALA B 1 45 ? 18.25 -13.344 -16.906 1 98 45 ALA B C 1
ATOM 3055 O O . ALA B 1 45 ? 18.281 -12.336 -17.625 1 98 45 ALA B O 1
ATOM 3056 N N . PHE B 1 46 ? 18.531 -13.391 -15.625 1 98.38 46 PHE B N 1
ATOM 3057 C CA . PHE B 1 46 ? 18.969 -12.211 -14.891 1 98.38 46 PHE B CA 1
ATOM 3058 C C . PHE B 1 46 ? 20.266 -11.672 -15.469 1 98.38 46 PHE B C 1
ATOM 3060 O O . PHE B 1 46 ? 20.359 -10.484 -15.789 1 98.38 46 PHE B O 1
ATOM 3067 N N . LEU B 1 47 ? 21.203 -12.492 -15.711 1 97.75 47 LEU B N 1
ATOM 3068 C CA . LEU B 1 47 ? 22.516 -12.086 -16.219 1 97.75 47 LEU B CA 1
ATOM 3069 C C . LEU B 1 47 ? 22.406 -11.555 -17.641 1 97.75 47 LEU B C 1
ATOM 3071 O O . LEU B 1 47 ? 23.141 -10.641 -18.016 1 97.75 47 LEU B O 1
ATOM 3075 N N . LYS B 1 48 ? 21.562 -12.117 -18.359 1 97.5 48 LYS B N 1
ATOM 3076 C CA . LYS B 1 48 ? 21.359 -11.703 -19.75 1 97.5 48 LYS B CA 1
ATOM 3077 C C . LYS B 1 48 ? 20.953 -10.234 -19.828 1 97.5 48 LYS B C 1
ATOM 3079 O O . LYS B 1 48 ? 21.312 -9.531 -20.766 1 97.5 48 LYS B O 1
ATOM 3084 N N . HIS B 1 49 ? 20.203 -9.75 -18.828 1 97.88 49 HIS B N 1
ATOM 3085 C CA . HIS B 1 49 ? 19.625 -8.414 -18.906 1 97.88 49 HIS B CA 1
ATOM 3086 C C . HIS B 1 49 ? 20.328 -7.441 -17.969 1 97.88 49 HIS B C 1
ATOM 3088 O O . HIS B 1 49 ? 20.109 -6.23 -18.031 1 97.88 49 HIS B O 1
ATOM 3094 N N . LEU B 1 50 ? 21.172 -7.969 -17.078 1 97.5 50 LEU B N 1
ATOM 3095 C CA . LEU B 1 50 ? 21.891 -7.121 -16.141 1 97.5 50 LEU B CA 1
ATOM 3096 C C . LEU B 1 50 ? 22.906 -6.25 -16.875 1 97.5 50 LEU B C 1
ATOM 3098 O O . LEU B 1 50 ? 23.797 -6.766 -17.578 1 97.5 50 LEU B O 1
ATOM 3102 N N . PRO B 1 51 ? 22.797 -4.973 -16.75 1 95.62 51 PRO B N 1
ATOM 3103 C CA . PRO B 1 51 ? 23.688 -4.113 -17.531 1 95.62 51 PRO B CA 1
ATOM 3104 C C . PRO B 1 51 ? 25.141 -4.207 -17.062 1 95.62 51 PRO B C 1
ATOM 3106 O O . PRO B 1 51 ? 26.062 -4.074 -17.875 1 95.62 51 PRO B O 1
ATOM 3109 N N . GLN B 1 52 ? 25.344 -4.332 -15.719 1 92.44 52 GLN B N 1
ATOM 3110 C CA . GLN B 1 52 ? 26.672 -4.488 -15.141 1 92.44 52 GLN B CA 1
ATOM 3111 C C . GLN B 1 52 ? 26.688 -5.578 -14.078 1 92.44 52 GLN B C 1
ATOM 3113 O O . GLN B 1 52 ? 25.766 -5.688 -13.281 1 92.44 52 GLN B O 1
ATOM 3118 N N . PRO B 1 53 ? 27.766 -6.273 -14.164 1 90.88 53 PRO B N 1
ATOM 3119 C CA . PRO B 1 53 ? 27.844 -7.336 -13.156 1 90.88 53 PRO B CA 1
ATOM 3120 C C . PRO B 1 53 ? 27.875 -6.789 -11.727 1 90.88 53 PRO B C 1
ATOM 3122 O O . PRO B 1 53 ? 28.422 -5.711 -11.484 1 90.88 53 PRO B O 1
ATOM 3125 N N . LEU B 1 54 ? 27.156 -7.547 -10.859 1 93.62 54 LEU B N 1
ATOM 3126 C CA . LEU B 1 54 ? 27.266 -7.262 -9.438 1 93.62 54 LEU B CA 1
ATOM 3127 C C . LEU B 1 54 ? 28.516 -7.926 -8.844 1 93.62 54 LEU B C 1
ATOM 3129 O O . LEU B 1 54 ? 28.438 -9.062 -8.367 1 93.62 54 LEU B O 1
ATOM 3133 N N . GLU B 1 55 ? 29.594 -7.262 -8.867 1 90.25 55 GLU B N 1
ATOM 3134 C CA . GLU B 1 55 ? 30.891 -7.828 -8.477 1 90.25 55 GLU B CA 1
ATOM 3135 C C . GLU B 1 55 ? 30.906 -8.148 -6.98 1 90.25 55 GLU B C 1
ATOM 3137 O O . GLU B 1 55 ? 30.469 -7.352 -6.16 1 90.25 55 GLU B O 1
ATOM 3142 N N . GLY B 1 56 ? 31.344 -9.359 -6.711 1 92.62 56 GLY B N 1
ATOM 3143 C CA . GLY B 1 56 ? 31.641 -9.727 -5.336 1 92.62 56 GLY B CA 1
ATOM 3144 C C . GLY B 1 56 ? 30.406 -10.141 -4.555 1 92.62 56 GLY B C 1
ATOM 3145 O O . GLY B 1 56 ? 30.484 -10.398 -3.35 1 92.62 56 GLY B O 1
ATOM 3146 N N . VAL B 1 57 ? 29.219 -10.242 -5.145 1 97 57 VAL B N 1
ATOM 3147 C CA . VAL B 1 57 ? 28.016 -10.656 -4.438 1 97 57 VAL B CA 1
ATOM 3148 C C . VAL B 1 57 ? 27.875 -12.172 -4.492 1 97 57 VAL B C 1
ATOM 3150 O O . VAL B 1 57 ? 27.766 -12.75 -5.578 1 97 57 VAL B O 1
ATOM 3153 N N . PRO B 1 58 ? 27.938 -12.844 -3.342 1 98.38 58 PRO B N 1
ATOM 3154 C CA . PRO B 1 58 ? 27.766 -14.297 -3.352 1 98.38 58 PRO B CA 1
ATOM 3155 C C . PRO B 1 58 ? 26.406 -14.734 -3.895 1 98.38 58 PRO B C 1
ATOM 3157 O O . PRO B 1 58 ? 25.406 -14.07 -3.65 1 98.38 58 PRO B O 1
ATOM 3160 N N . VAL B 1 59 ? 26.438 -15.906 -4.59 1 98.56 59 VAL B N 1
ATOM 3161 C CA . VAL B 1 59 ? 25.234 -16.453 -5.195 1 98.56 59 VAL B CA 1
ATOM 3162 C C . VAL B 1 59 ? 24.922 -17.812 -4.594 1 98.56 59 VAL B C 1
ATOM 3164 O O . VAL B 1 59 ? 25.766 -18.719 -4.613 1 98.56 59 VAL B O 1
ATOM 3167 N N . LEU B 1 60 ? 23.734 -17.906 -4.027 1 98.81 60 LEU B N 1
ATOM 3168 C CA . LEU B 1 60 ? 23.25 -19.172 -3.461 1 98.81 60 LEU B CA 1
ATOM 3169 C C . LEU B 1 60 ? 22.078 -19.719 -4.27 1 98.81 60 LEU B C 1
ATOM 3171 O O . LEU B 1 60 ? 21.312 -18.938 -4.871 1 98.81 60 LEU B O 1
ATOM 3175 N N . ARG B 1 61 ? 21.922 -21.062 -4.223 1 98.75 61 ARG B N 1
ATOM 3176 C CA . ARG B 1 61 ? 20.844 -21.734 -4.957 1 98.75 61 ARG B CA 1
ATOM 3177 C C . ARG B 1 61 ? 19.812 -22.312 -4.004 1 98.75 61 ARG B C 1
ATOM 3179 O O . ARG B 1 61 ? 20.156 -23 -3.033 1 98.75 61 ARG B O 1
ATOM 3186 N N . TYR B 1 62 ? 18.516 -21.969 -4.277 1 98.25 62 TYR B N 1
ATOM 3187 C CA . TYR B 1 62 ? 17.469 -22.609 -3.492 1 98.25 62 TYR B CA 1
ATOM 3188 C C . TYR B 1 62 ? 17.188 -24.016 -4.004 1 98.25 62 TYR B C 1
ATOM 3190 O O . TYR B 1 62 ? 17.656 -24.391 -5.082 1 98.25 62 TYR B O 1
ATOM 3198 N N . ASP B 1 63 ? 16.422 -24.844 -3.346 1 97.31 63 ASP B N 1
ATOM 3199 C CA . ASP B 1 63 ? 16.25 -26.25 -3.719 1 97.31 63 ASP B CA 1
ATOM 3200 C C . ASP B 1 63 ? 14.891 -26.469 -4.383 1 97.31 63 ASP B C 1
ATOM 3202 O O . ASP B 1 63 ? 14.43 -27.609 -4.512 1 97.31 63 ASP B O 1
ATOM 3206 N N . HIS B 1 64 ? 14.102 -25.438 -4.598 1 95.12 64 HIS B N 1
ATOM 3207 C CA . HIS B 1 64 ? 12.867 -25.438 -5.379 1 95.12 64 HIS B CA 1
ATOM 3208 C C . HIS B 1 64 ? 11.672 -25.859 -4.531 1 95.12 64 HIS B C 1
ATOM 3210 O O . HIS B 1 64 ? 10.555 -25.969 -5.035 1 95.12 64 HIS B O 1
ATOM 3216 N N . THR B 1 65 ? 11.844 -26 -3.246 1 94.56 65 THR B N 1
ATOM 3217 C CA . THR B 1 65 ? 10.758 -26.562 -2.451 1 94.56 65 THR B CA 1
ATOM 3218 C C . THR B 1 65 ? 9.93 -25.453 -1.806 1 94.56 65 THR B C 1
ATOM 3220 O O . THR B 1 65 ? 8.773 -25.672 -1.437 1 94.56 65 THR B O 1
ATOM 3223 N N . ALA B 1 66 ? 10.578 -24.281 -1.599 1 96.31 66 ALA B N 1
ATOM 3224 C CA . ALA B 1 66 ? 9.977 -23.234 -0.782 1 96.31 66 ALA B CA 1
ATOM 3225 C C . ALA B 1 66 ? 9.555 -23.766 0.583 1 96.31 66 ALA B C 1
ATOM 3227 O O . ALA B 1 66 ? 8.422 -23.547 1.023 1 96.31 66 ALA B O 1
ATOM 3228 N N . SER B 1 67 ? 10.406 -24.469 1.249 1 98.06 67 SER B N 1
ATOM 3229 C CA . SER B 1 67 ? 10.172 -25.094 2.545 1 98.06 67 SER B CA 1
ATOM 3230 C C . SER B 1 67 ? 10.93 -24.375 3.654 1 98.06 67 SER B C 1
ATOM 3232 O O . SER B 1 67 ? 11.906 -23.672 3.389 1 98.06 67 SER B O 1
ATOM 3234 N N . TYR B 1 68 ? 10.438 -24.594 4.859 1 98.44 68 TYR B N 1
ATOM 3235 C CA . TYR B 1 68 ? 11.156 -24.047 6.012 1 98.44 68 TYR B CA 1
ATOM 3236 C C . TYR B 1 68 ? 12.57 -24.609 6.094 1 98.44 68 TYR B C 1
ATOM 3238 O O . TYR B 1 68 ? 13.5 -23.906 6.488 1 98.44 68 TYR B O 1
ATOM 3246 N N . GLU B 1 69 ? 12.719 -25.859 5.691 1 98.5 69 GLU B N 1
ATOM 3247 C CA . GLU B 1 69 ? 14.023 -26.516 5.699 1 98.5 69 GLU B CA 1
ATOM 3248 C C . GLU B 1 69 ? 15.016 -25.781 4.805 1 98.5 69 GLU B C 1
ATOM 3250 O O . GLU B 1 69 ? 16.156 -25.547 5.203 1 98.5 69 GLU B O 1
ATOM 3255 N N . ASP B 1 70 ? 14.609 -25.422 3.672 1 98.69 70 ASP B N 1
ATOM 3256 C CA . ASP B 1 70 ? 15.508 -24.734 2.752 1 98.69 70 ASP B CA 1
ATOM 3257 C C . ASP B 1 70 ? 15.773 -23.297 3.221 1 98.69 70 ASP B C 1
ATOM 3259 O O . ASP B 1 70 ? 16.875 -22.781 3.062 1 98.69 70 ASP B O 1
ATOM 3263 N N . MET B 1 71 ? 14.789 -22.609 3.74 1 98.81 71 MET B N 1
ATOM 3264 C CA . MET B 1 71 ? 14.977 -21.266 4.297 1 98.81 71 MET B CA 1
ATOM 3265 C C . MET B 1 71 ? 16.047 -21.281 5.383 1 98.81 71 MET B C 1
ATOM 3267 O O . MET B 1 71 ? 16.922 -20.406 5.398 1 98.81 71 MET B O 1
ATOM 3271 N N . ASP B 1 72 ? 15.938 -22.266 6.246 1 98.75 72 ASP B N 1
ATOM 3272 C CA . ASP B 1 72 ? 16.906 -22.406 7.324 1 98.75 72 ASP B CA 1
ATOM 3273 C C . ASP B 1 72 ? 18.312 -22.688 6.77 1 98.75 72 ASP B C 1
ATOM 3275 O O . ASP B 1 72 ? 19.281 -22.094 7.223 1 98.75 72 ASP B O 1
ATOM 3279 N N . ARG B 1 73 ? 18.375 -23.562 5.836 1 98.75 73 ARG B N 1
ATOM 3280 C CA . ARG B 1 73 ? 19.656 -23.906 5.211 1 98.75 73 ARG B CA 1
ATOM 3281 C C . ARG B 1 73 ? 20.312 -22.672 4.602 1 98.75 73 ARG B C 1
ATOM 3283 O O . ARG B 1 73 ? 21.5 -22.422 4.82 1 98.75 73 ARG B O 1
ATOM 3290 N N . LEU B 1 74 ? 19.609 -21.922 3.885 1 98.88 74 LEU B N 1
ATOM 3291 C CA . LEU B 1 74 ? 20.125 -20.734 3.209 1 98.88 74 LEU B CA 1
ATOM 3292 C C . LEU B 1 74 ? 20.484 -19.656 4.215 1 98.88 74 LEU B C 1
ATOM 3294 O O . LEU B 1 74 ? 21.453 -18.906 4.016 1 98.88 74 LEU B O 1
ATOM 3298 N N . ALA B 1 75 ? 19.703 -19.5 5.262 1 98.81 75 ALA B N 1
ATOM 3299 C CA . ALA B 1 75 ? 20.016 -18.547 6.316 1 98.81 75 ALA B CA 1
ATOM 3300 C C . ALA B 1 75 ? 21.375 -18.859 6.949 1 98.81 75 ALA B C 1
ATOM 3302 O O . ALA B 1 75 ? 22.141 -17.953 7.258 1 98.81 75 ALA B O 1
ATOM 3303 N N . ASP B 1 76 ? 21.641 -20.156 7.125 1 98.75 76 ASP B N 1
ATOM 3304 C CA . ASP B 1 76 ? 22.938 -20.578 7.672 1 98.75 76 ASP B CA 1
ATOM 3305 C C . ASP B 1 76 ? 24.078 -20.203 6.734 1 98.75 76 ASP B C 1
ATOM 3307 O O . ASP B 1 76 ? 25.141 -19.75 7.188 1 98.75 76 ASP B O 1
ATOM 3311 N N . LEU B 1 77 ? 23.891 -20.328 5.48 1 98.75 77 LEU B N 1
ATOM 3312 C CA . LEU B 1 77 ? 24.906 -20.062 4.477 1 98.75 77 LEU B CA 1
ATOM 3313 C C . LEU B 1 77 ? 25.141 -18.562 4.324 1 98.75 77 LEU B C 1
ATOM 3315 O O . LEU B 1 77 ? 26.25 -18.141 3.963 1 98.75 77 LEU B O 1
ATOM 3319 N N . ALA B 1 78 ? 24.109 -17.734 4.594 1 98.69 78 ALA B N 1
ATOM 3320 C CA . ALA B 1 78 ? 24.188 -16.281 4.414 1 98.69 78 ALA B CA 1
ATOM 3321 C C . ALA B 1 78 ? 24.078 -15.562 5.754 1 98.69 78 ALA B C 1
ATOM 3323 O O . ALA B 1 78 ? 23.453 -14.5 5.844 1 98.69 78 ALA B O 1
ATOM 3324 N N . ALA B 1 79 ? 24.672 -16.047 6.75 1 98.25 79 ALA B N 1
ATOM 3325 C CA . ALA B 1 79 ? 24.438 -15.656 8.141 1 98.25 79 ALA B CA 1
ATOM 3326 C C . ALA B 1 79 ? 24.797 -14.188 8.367 1 98.25 79 ALA B C 1
ATOM 3328 O O . ALA B 1 79 ? 24.25 -13.539 9.258 1 98.25 79 ALA B O 1
ATOM 3329 N N . ASP B 1 80 ? 25.625 -13.656 7.562 1 97.5 80 ASP B N 1
ATOM 3330 C CA . ASP B 1 80 ? 26.078 -12.289 7.797 1 97.5 80 ASP B CA 1
ATOM 3331 C C . ASP B 1 80 ? 25.391 -11.312 6.848 1 97.5 80 ASP B C 1
ATOM 3333 O O . ASP B 1 80 ? 25.719 -10.125 6.812 1 97.5 80 ASP B O 1
ATOM 3337 N N . ALA B 1 81 ? 24.422 -11.773 6.062 1 98.31 81 ALA B N 1
ATOM 3338 C CA . ALA B 1 81 ? 23.766 -10.938 5.07 1 98.31 81 ALA B CA 1
ATOM 3339 C C . ALA B 1 81 ? 22.984 -9.812 5.742 1 98.31 81 ALA B C 1
ATOM 3341 O O . ALA B 1 81 ? 22.328 -10.023 6.773 1 98.31 81 ALA B O 1
ATOM 3342 N N . ASP B 1 82 ? 23.078 -8.594 5.148 1 96.88 82 ASP B N 1
ATOM 3343 C CA . ASP B 1 82 ? 22.203 -7.516 5.609 1 96.88 82 ASP B CA 1
ATOM 3344 C C . ASP B 1 82 ? 21.094 -7.234 4.598 1 96.88 82 ASP B C 1
ATOM 3346 O O . ASP B 1 82 ? 20.188 -6.453 4.871 1 96.88 82 ASP B O 1
ATOM 3350 N N . VAL B 1 83 ? 21.234 -7.922 3.434 1 98.19 83 VAL B N 1
ATOM 3351 C CA . VAL B 1 83 ? 20.141 -7.895 2.459 1 98.19 83 VAL B CA 1
ATOM 3352 C C . VAL B 1 83 ? 20.203 -9.148 1.592 1 98.19 83 VAL B C 1
ATOM 3354 O O . VAL B 1 83 ? 21.281 -9.609 1.223 1 98.19 83 VAL B O 1
ATOM 3357 N N . ILE B 1 84 ? 19.094 -9.727 1.313 1 98.88 84 ILE B N 1
ATOM 3358 C CA . ILE B 1 84 ? 18.953 -10.844 0.386 1 98.88 84 ILE B CA 1
ATOM 3359 C C . ILE B 1 84 ? 18.328 -10.359 -0.918 1 98.88 84 ILE B C 1
ATOM 3361 O O . ILE B 1 84 ? 17.328 -9.641 -0.904 1 98.88 84 ILE B O 1
ATOM 3365 N N . VAL B 1 85 ? 18.938 -10.656 -2.002 1 98.88 85 VAL B N 1
ATOM 3366 C CA . VAL B 1 85 ? 18.391 -10.359 -3.322 1 98.88 85 VAL B CA 1
ATOM 3367 C C . VAL B 1 85 ? 17.781 -11.625 -3.92 1 98.88 85 VAL B C 1
ATOM 3369 O O . VAL B 1 85 ? 18.5 -12.562 -4.277 1 98.88 85 VAL B O 1
ATOM 3372 N N . ALA B 1 86 ? 16.5 -11.641 -4.004 1 98.94 86 ALA B N 1
ATOM 3373 C CA . ALA B 1 86 ? 15.758 -12.773 -4.559 1 98.94 86 ALA B CA 1
ATOM 3374 C C . ALA B 1 86 ? 15.578 -12.625 -6.066 1 98.94 86 ALA B C 1
ATOM 3376 O O . ALA B 1 86 ? 14.844 -11.742 -6.527 1 98.94 86 ALA B O 1
ATOM 3377 N N . VAL B 1 87 ? 16.188 -13.477 -6.836 1 98.81 87 VAL B N 1
ATOM 3378 C CA . VAL B 1 87 ? 16.078 -13.445 -8.289 1 98.81 87 VAL B CA 1
ATOM 3379 C C . VAL B 1 87 ? 15.375 -14.703 -8.789 1 98.81 87 VAL B C 1
ATOM 3381 O O . VAL B 1 87 ? 15.992 -15.766 -8.914 1 98.81 87 VAL B O 1
ATOM 3384 N N . GLY B 1 88 ? 14.117 -14.562 -9.094 1 98.56 88 GLY B N 1
ATOM 3385 C CA . GLY B 1 88 ? 13.414 -15.742 -9.562 1 98.56 88 GLY B CA 1
ATOM 3386 C C . GLY B 1 88 ? 11.906 -15.625 -9.445 1 98.56 88 GLY B C 1
ATOM 3387 O O . GLY B 1 88 ? 11.367 -14.516 -9.43 1 98.56 88 GLY B O 1
ATOM 3388 N N . GLY B 1 89 ? 11.227 -16.797 -9.492 1 97.31 89 GLY B N 1
ATOM 3389 C CA . GLY B 1 89 ? 9.773 -16.844 -9.453 1 97.31 89 GLY B CA 1
ATOM 3390 C C . GLY B 1 89 ? 9.211 -16.891 -8.047 1 97.31 89 GLY B C 1
ATOM 3391 O O . GLY B 1 89 ? 9.875 -16.469 -7.094 1 97.31 89 GLY B O 1
ATOM 3392 N N . GLY B 1 90 ? 8 -17.328 -7.883 1 96.62 90 GLY B N 1
ATOM 3393 C CA . GLY B 1 90 ? 7.262 -17.312 -6.629 1 96.62 90 GLY B CA 1
ATOM 3394 C C . GLY B 1 90 ? 7.93 -18.109 -5.531 1 96.62 90 GLY B C 1
ATOM 3395 O O . GLY B 1 90 ? 8.203 -17.594 -4.449 1 96.62 90 GLY B O 1
ATOM 3396 N N . LYS B 1 91 ? 8.211 -19.344 -5.844 1 95.94 91 LYS B N 1
ATOM 3397 C CA . LYS B 1 91 ? 8.812 -20.219 -4.836 1 95.94 91 LYS B CA 1
ATOM 3398 C C . LYS B 1 91 ? 10.172 -19.688 -4.395 1 95.94 91 LYS B C 1
ATOM 3400 O O . LYS B 1 91 ? 10.539 -19.812 -3.223 1 95.94 91 LYS B O 1
ATOM 3405 N N . LEU B 1 92 ? 10.875 -19.219 -5.355 1 98.25 92 LEU B N 1
ATOM 3406 C CA . LEU B 1 92 ? 12.18 -18.625 -5.051 1 98.25 92 LEU B CA 1
ATOM 3407 C C . LEU B 1 92 ? 12.023 -17.406 -4.152 1 98.25 92 LEU B C 1
ATOM 3409 O O . LEU B 1 92 ? 12.742 -17.266 -3.16 1 98.25 92 LEU B O 1
ATOM 3413 N N . CYS B 1 93 ? 11.125 -16.484 -4.473 1 98.56 93 CYS B N 1
ATOM 3414 C CA . CYS B 1 93 ? 10.883 -15.297 -3.672 1 98.56 93 CYS B CA 1
ATOM 3415 C C . CYS B 1 93 ? 10.43 -15.664 -2.266 1 98.56 93 CYS B C 1
ATOM 3417 O O . CYS B 1 93 ? 10.883 -15.07 -1.285 1 98.56 93 CYS B O 1
ATOM 3419 N N . ASP B 1 94 ? 9.531 -16.625 -2.18 1 98.44 94 ASP B N 1
ATOM 3420 C CA . ASP B 1 94 ? 9.062 -17.078 -0.876 1 98.44 94 ASP B CA 1
ATOM 3421 C C . ASP B 1 94 ? 10.219 -17.594 -0.025 1 98.44 94 ASP B C 1
ATOM 3423 O O . ASP B 1 94 ? 10.328 -17.266 1.155 1 98.44 94 ASP B O 1
ATOM 3427 N N . THR B 1 95 ? 11.07 -18.375 -0.639 1 98.81 95 THR B N 1
ATOM 3428 C CA . THR B 1 95 ? 12.234 -18.906 0.055 1 98.81 95 THR B CA 1
ATOM 3429 C C . THR B 1 95 ? 13.156 -17.797 0.523 1 98.81 95 THR B C 1
ATOM 3431 O O . THR B 1 95 ? 13.609 -17.797 1.668 1 98.81 95 THR B O 1
ATOM 3434 N N . ALA B 1 96 ? 13.383 -16.875 -0.365 1 98.88 96 ALA B N 1
ATOM 3435 C CA . ALA B 1 96 ? 14.297 -15.781 -0.059 1 98.88 96 ALA B CA 1
ATOM 3436 C C . ALA B 1 96 ? 13.727 -14.891 1.041 1 98.88 96 ALA B C 1
ATOM 3438 O O . ALA B 1 96 ? 14.461 -14.445 1.933 1 98.88 96 ALA B O 1
ATOM 3439 N N . LYS B 1 97 ? 12.492 -14.57 0.998 1 98.69 97 LYS B N 1
ATOM 3440 C CA . LYS B 1 97 ? 11.852 -13.766 2.035 1 98.69 97 LYS B CA 1
ATOM 3441 C C . LYS B 1 97 ? 11.906 -14.469 3.389 1 98.69 97 LYS B C 1
ATOM 3443 O O . LYS B 1 97 ? 12.164 -13.836 4.414 1 98.69 97 LYS B O 1
ATOM 3448 N N . GLY B 1 98 ? 11.586 -15.758 3.357 1 98.69 98 GLY B N 1
ATOM 3449 C CA . GLY B 1 98 ? 11.719 -16.531 4.582 1 98.69 98 GLY B CA 1
ATOM 3450 C C . GLY B 1 98 ? 13.125 -16.547 5.141 1 98.69 98 GLY B C 1
ATOM 3451 O O . GLY B 1 98 ? 13.32 -16.469 6.355 1 98.69 98 GLY B O 1
ATOM 3452 N N . THR B 1 99 ? 14.117 -16.656 4.234 1 98.88 99 THR B N 1
ATOM 3453 C CA . THR B 1 99 ? 15.523 -16.578 4.625 1 98.88 99 THR B CA 1
ATOM 3454 C C . THR B 1 99 ? 15.844 -15.234 5.262 1 98.88 99 THR B C 1
ATOM 3456 O O . THR B 1 99 ? 16.438 -15.18 6.336 1 98.88 99 THR B O 1
ATOM 3459 N N . ALA B 1 100 ? 15.43 -14.156 4.637 1 98.56 100 ALA B N 1
ATOM 3460 C CA . ALA B 1 100 ? 15.656 -12.812 5.148 1 98.56 100 ALA B CA 1
ATOM 3461 C C . ALA B 1 100 ? 15 -12.625 6.516 1 98.56 100 ALA B C 1
ATOM 3463 O O . ALA B 1 100 ? 15.547 -11.953 7.391 1 98.56 100 ALA B O 1
ATOM 3464 N N . ASP B 1 101 ? 13.836 -13.156 6.652 1 97.69 101 ASP B N 1
ATOM 3465 C CA . ASP B 1 101 ? 13.109 -13.062 7.918 1 97.69 101 ASP B CA 1
ATOM 3466 C C . ASP B 1 101 ? 13.898 -13.703 9.055 1 97.69 101 ASP B C 1
ATOM 3468 O O . ASP B 1 101 ? 13.961 -13.156 10.164 1 97.69 101 ASP B O 1
ATOM 3472 N N . ARG B 1 102 ? 14.5 -14.867 8.789 1 97.44 102 ARG B N 1
ATOM 3473 C CA . ARG B 1 102 ? 15.328 -15.57 9.766 1 97.44 102 ARG B CA 1
ATOM 3474 C C . ARG B 1 102 ? 16.547 -14.734 10.156 1 97.44 10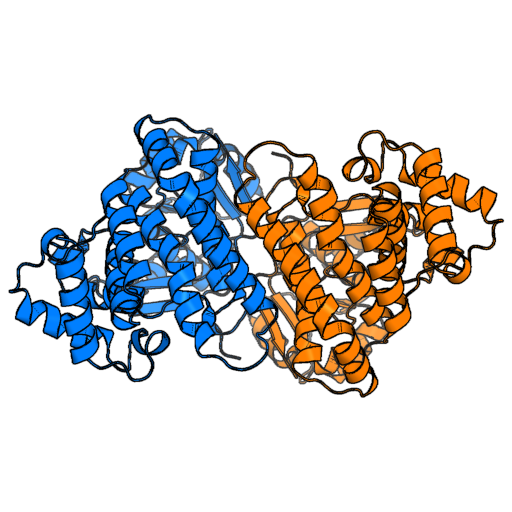2 ARG B C 1
ATOM 3476 O O . ARG B 1 102 ? 17 -14.773 11.305 1 97.44 102 ARG B O 1
ATOM 3483 N N . LEU B 1 103 ? 17.016 -14 9.219 1 97.06 103 LEU B N 1
ATOM 3484 C CA . LEU B 1 103 ? 18.25 -13.234 9.406 1 97.06 103 LEU B CA 1
ATOM 3485 C C . LEU B 1 103 ? 17.938 -11.828 9.906 1 97.06 103 LEU B C 1
ATOM 3487 O O . LEU B 1 103 ? 18.859 -11.047 10.188 1 97.06 103 LEU B O 1
ATOM 3491 N N . HIS B 1 104 ? 16.688 -11.453 9.961 1 94.31 104 HIS B N 1
ATOM 3492 C CA . HIS B 1 104 ? 16.25 -10.109 10.352 1 94.31 104 HIS B CA 1
ATOM 3493 C C . HIS B 1 104 ? 16.891 -9.047 9.469 1 94.31 104 HIS B C 1
ATOM 3495 O O . HIS B 1 104 ? 17.406 -8.047 9.977 1 94.31 104 HIS B O 1
ATOM 3501 N N . CYS B 1 105 ? 16.922 -9.359 8.141 1 95.94 105 CYS B N 1
ATOM 3502 C CA . CYS B 1 105 ? 17.516 -8.406 7.215 1 95.94 105 CYS B CA 1
ATOM 3503 C C . CYS B 1 105 ? 16.562 -8.07 6.078 1 95.94 105 CYS B C 1
ATOM 3505 O O . CYS B 1 105 ? 15.461 -8.625 6.004 1 95.94 105 CYS B O 1
ATOM 3507 N N . GLU B 1 106 ? 16.906 -7.082 5.238 1 97.25 106 GLU B N 1
ATOM 3508 C CA . GLU B 1 106 ? 16.078 -6.625 4.133 1 97.25 106 GLU B CA 1
ATOM 3509 C C . GLU B 1 106 ? 16.078 -7.633 2.99 1 97.25 106 GLU B C 1
ATOM 3511 O O . GLU B 1 106 ? 16.953 -8.484 2.902 1 97.25 106 GLU B O 1
ATOM 3516 N N . VAL B 1 107 ? 15.109 -7.578 2.174 1 98.5 107 VAL B N 1
ATOM 3517 C CA . VAL B 1 107 ? 15.039 -8.398 0.965 1 98.5 107 VAL B CA 1
ATOM 3518 C C . VAL B 1 107 ? 14.688 -7.516 -0.232 1 98.5 107 VAL B C 1
ATOM 3520 O O . VAL B 1 107 ? 13.859 -6.605 -0.121 1 98.5 107 VAL B O 1
ATOM 3523 N N . VAL B 1 108 ? 15.398 -7.621 -1.292 1 98.81 108 VAL B N 1
ATOM 3524 C CA . VAL B 1 108 ? 15.102 -7.051 -2.602 1 98.81 108 VAL B CA 1
ATOM 3525 C C . VAL B 1 108 ? 14.688 -8.156 -3.568 1 98.81 108 VAL B C 1
ATOM 3527 O O . VAL B 1 108 ? 15.359 -9.195 -3.656 1 98.81 108 VAL B O 1
ATOM 3530 N N . THR B 1 109 ? 13.609 -7.98 -4.266 1 98.88 109 THR B N 1
ATOM 3531 C CA . THR B 1 109 ? 13.141 -9.023 -5.168 1 98.88 109 THR B CA 1
ATOM 3532 C C . THR B 1 109 ? 13.289 -8.586 -6.621 1 98.88 109 THR B C 1
ATOM 3534 O O . THR B 1 109 ? 13.078 -7.418 -6.949 1 98.88 109 THR B O 1
ATOM 3537 N N . VAL B 1 110 ? 13.688 -9.492 -7.457 1 98.88 110 VAL B N 1
ATOM 3538 C CA . VAL B 1 110 ? 13.789 -9.367 -8.906 1 98.88 110 VAL B CA 1
ATOM 3539 C C . VAL B 1 110 ? 13.062 -10.531 -9.578 1 98.88 110 VAL B C 1
ATOM 3541 O O . VAL B 1 110 ? 13.68 -11.539 -9.93 1 98.88 110 VAL B O 1
ATOM 3544 N N . PRO B 1 111 ? 11.789 -10.328 -9.836 1 98.88 111 PRO B N 1
ATOM 3545 C CA . PRO B 1 111 ? 11.047 -11.43 -10.445 1 98.88 111 PRO B CA 1
ATOM 3546 C C . PRO B 1 111 ? 11.484 -11.711 -11.883 1 98.88 111 PRO B C 1
ATOM 3548 O O . PRO B 1 111 ? 11.758 -10.773 -12.641 1 98.88 111 PRO B O 1
ATOM 3551 N N . THR B 1 112 ? 11.531 -13 -12.211 1 98.69 112 THR B N 1
ATOM 3552 C CA . THR B 1 112 ? 11.969 -13.383 -13.555 1 98.69 112 THR B CA 1
ATOM 3553 C C . THR B 1 112 ? 10.836 -14.062 -14.312 1 98.69 112 THR B C 1
ATOM 3555 O O . THR B 1 112 ? 10.969 -14.367 -15.5 1 98.69 112 THR B O 1
ATOM 3558 N N . ILE B 1 113 ? 9.742 -14.352 -13.664 1 97.94 113 ILE B N 1
ATOM 3559 C CA . ILE B 1 113 ? 8.516 -14.836 -14.289 1 97.94 113 ILE B CA 1
ATOM 3560 C C . ILE B 1 113 ? 7.309 -14.125 -13.68 1 97.94 113 ILE B C 1
ATOM 3562 O O . ILE B 1 113 ? 7.363 -13.672 -12.531 1 97.94 113 ILE B O 1
ATOM 3566 N N . VAL B 1 114 ? 6.254 -13.969 -14.43 1 97.31 114 VAL B N 1
ATOM 3567 C CA . VAL B 1 114 ? 5.051 -13.281 -13.984 1 97.31 114 VAL B CA 1
ATOM 3568 C C . VAL B 1 114 ? 4.02 -14.297 -13.492 1 97.31 114 VAL B C 1
ATOM 3570 O O . VAL B 1 114 ? 2.945 -14.438 -14.086 1 97.31 114 VAL B O 1
ATOM 3573 N N . GLY B 1 115 ? 4.312 -14.906 -12.391 1 95.94 115 GLY B N 1
ATOM 3574 C CA . GLY B 1 115 ? 3.5 -16.047 -12.016 1 95.94 115 GLY B CA 1
ATOM 3575 C C . GLY B 1 115 ? 2.627 -15.805 -10.805 1 95.94 115 GLY B C 1
ATOM 3576 O O . GLY B 1 115 ? 1.605 -16.469 -10.617 1 95.94 115 GLY B O 1
ATOM 3577 N N . THR B 1 116 ? 3.066 -14.938 -9.938 1 94.88 116 THR B N 1
ATOM 3578 C CA . THR B 1 116 ? 2.369 -14.656 -8.688 1 94.88 116 THR B CA 1
ATOM 3579 C C . THR B 1 116 ? 2.787 -13.305 -8.125 1 94.88 116 THR B C 1
ATOM 3581 O O . THR B 1 116 ? 3.76 -12.703 -8.594 1 94.88 116 THR B O 1
ATOM 3584 N N . CYS B 1 117 ? 2.078 -12.867 -7.113 1 97.62 117 CYS B N 1
ATOM 3585 C CA . CYS B 1 117 ? 2.441 -11.609 -6.469 1 97.62 117 CYS B CA 1
ATOM 3586 C C . CYS B 1 117 ? 3.457 -11.844 -5.355 1 97.62 117 CYS B C 1
ATOM 3588 O O . CYS B 1 117 ? 3.754 -10.93 -4.582 1 97.62 117 CYS B O 1
ATOM 3590 N N . ALA B 1 118 ? 4.023 -12.984 -5.27 1 97.25 118 ALA B N 1
ATOM 3591 C CA . ALA B 1 118 ? 4.949 -13.375 -4.207 1 97.25 118 ALA B CA 1
ATOM 3592 C C . ALA B 1 118 ? 6.082 -12.359 -4.066 1 97.25 118 ALA B C 1
ATOM 3594 O O . ALA B 1 118 ? 6.508 -12.047 -2.953 1 97.25 118 ALA B O 1
ATOM 3595 N N . PRO B 1 119 ? 6.598 -11.812 -5.176 1 98.56 119 PRO B N 1
ATOM 3596 C CA . PRO B 1 119 ? 7.738 -10.898 -5.047 1 98.56 119 PRO B CA 1
ATOM 3597 C C . PRO B 1 119 ? 7.371 -9.594 -4.34 1 98.56 119 PRO B C 1
ATOM 3599 O O . PRO B 1 119 ? 8.258 -8.836 -3.947 1 98.56 119 PRO B O 1
ATOM 3602 N N . THR B 1 120 ? 6.07 -9.305 -4.195 1 98.5 120 THR B N 1
ATOM 3603 C CA . THR B 1 120 ? 5.684 -7.98 -3.729 1 98.5 120 THR B CA 1
ATOM 3604 C C . THR B 1 120 ? 4.883 -8.07 -2.434 1 98.5 120 THR B C 1
ATOM 3606 O O . THR B 1 120 ? 4.215 -7.117 -2.037 1 98.5 120 THR B O 1
ATOM 3609 N N . THR B 1 121 ? 4.902 -9.164 -1.751 1 97.12 121 THR B N 1
ATOM 3610 C CA . THR B 1 121 ? 4.188 -9.352 -0.493 1 97.12 121 THR B CA 1
ATOM 3611 C C . THR B 1 121 ? 5.129 -9.859 0.596 1 97.12 121 THR B C 1
ATOM 3613 O O . THR B 1 121 ? 6.172 -10.438 0.297 1 97.12 121 THR B O 1
ATOM 3616 N N . PRO B 1 122 ? 4.824 -9.625 1.863 1 96.88 122 PRO B N 1
ATOM 3617 C CA . PRO B 1 122 ? 5.574 -10.266 2.947 1 96.88 122 PRO B CA 1
ATOM 3618 C C . PRO B 1 122 ? 4.996 -11.617 3.35 1 96.88 122 PRO B C 1
ATOM 3620 O O . PRO B 1 122 ? 5.07 -12 4.52 1 96.88 122 PRO B O 1
ATOM 3623 N N . VAL B 1 123 ? 4.277 -12.266 2.461 1 95.69 123 VAL B N 1
ATOM 3624 C CA . VAL B 1 123 ? 3.596 -13.531 2.693 1 95.69 123 VAL B CA 1
ATOM 3625 C C . VAL B 1 123 ? 4.215 -14.617 1.816 1 95.69 123 VAL B C 1
ATOM 3627 O O . VAL B 1 123 ? 4.789 -14.328 0.765 1 95.69 123 VAL B O 1
ATOM 3630 N N . ALA B 1 124 ? 4.148 -15.82 2.279 1 96.19 124 ALA B N 1
ATOM 3631 C CA . ALA B 1 124 ? 4.707 -16.922 1.513 1 96.19 124 ALA B CA 1
ATOM 3632 C C . ALA B 1 124 ? 3.811 -18.156 1.596 1 96.19 124 ALA B C 1
ATOM 3634 O O . ALA B 1 124 ? 3.236 -18.453 2.648 1 96.19 124 ALA B O 1
ATOM 3635 N N . ALA B 1 125 ? 3.633 -18.797 0.479 1 92.69 125 ALA B N 1
ATOM 3636 C CA . ALA B 1 125 ? 3.143 -20.172 0.503 1 92.69 125 ALA B CA 1
ATOM 3637 C C . ALA B 1 125 ? 4.273 -21.156 0.792 1 92.69 125 ALA B C 1
ATOM 3639 O O . ALA B 1 125 ? 5.227 -21.266 0.012 1 92.69 125 ALA B O 1
ATOM 3640 N N . VAL B 1 126 ? 4.16 -21.844 1.831 1 95.62 126 VAL B N 1
ATOM 3641 C CA . VAL B 1 126 ? 5.215 -22.766 2.252 1 95.62 126 VAL B CA 1
ATOM 3642 C C . VAL B 1 126 ? 4.762 -24.203 2.027 1 95.62 126 VAL B C 1
ATOM 3644 O O . VAL B 1 126 ? 3.611 -24.547 2.301 1 95.62 126 VAL B O 1
ATOM 3647 N N . TYR B 1 127 ? 5.676 -24.938 1.548 1 93.06 127 TYR B N 1
ATOM 3648 C CA . TYR B 1 127 ? 5.414 -26.344 1.258 1 93.06 127 TYR B CA 1
ATOM 3649 C C . TYR B 1 127 ? 6.336 -27.25 2.062 1 93.06 127 TYR B C 1
ATOM 3651 O O . TYR B 1 127 ? 7.387 -26.812 2.535 1 93.06 127 TYR B O 1
ATOM 3659 N N . HIS B 1 128 ? 5.824 -28.5 2.182 1 93.75 128 HIS B N 1
ATOM 3660 C CA . HIS B 1 128 ? 6.758 -29.531 2.611 1 93.75 128 HIS B CA 1
ATOM 3661 C C . HIS B 1 128 ? 7.738 -29.891 1.499 1 93.75 128 HIS B C 1
ATOM 3663 O O . HIS B 1 128 ? 7.457 -29.656 0.321 1 93.75 128 HIS B O 1
ATOM 3669 N N . PRO B 1 129 ? 8.828 -30.469 1.891 1 93.56 129 PRO B N 1
ATOM 3670 C CA . PRO B 1 129 ? 9.797 -30.844 0.86 1 93.56 129 PRO B CA 1
ATOM 3671 C C . PRO B 1 129 ? 9.211 -31.766 -0.196 1 93.56 129 PRO B C 1
ATOM 3673 O O . PRO B 1 129 ? 9.68 -31.781 -1.338 1 93.56 129 PRO B O 1
ATOM 3676 N N . ASN B 1 130 ? 8.078 -32.438 0.087 1 90.56 130 ASN B N 1
ATOM 3677 C CA . ASN B 1 130 ? 7.469 -33.375 -0.869 1 90.56 130 ASN B CA 1
ATOM 3678 C C . ASN B 1 130 ? 6.477 -32.656 -1.781 1 90.56 130 ASN B C 1
ATOM 3680 O O . ASN B 1 130 ? 5.832 -33.281 -2.617 1 90.56 130 ASN B O 1
ATOM 3684 N N . GLY B 1 131 ? 6.266 -31.391 -1.54 1 88.06 131 GLY B N 1
ATOM 3685 C CA . GLY B 1 131 ? 5.469 -30.609 -2.465 1 88.06 131 GLY B CA 1
ATOM 3686 C C . GLY B 1 131 ? 4.047 -30.391 -1.988 1 88.06 131 GLY B C 1
ATOM 3687 O O . GLY B 1 131 ? 3.293 -29.625 -2.598 1 88.06 131 GLY B O 1
ATOM 3688 N N . VAL B 1 132 ? 3.688 -30.984 -0.96 1 87.56 132 VAL B N 1
ATOM 3689 C CA . VAL B 1 132 ? 2.35 -30.797 -0.412 1 87.56 132 VAL B CA 1
ATOM 3690 C C . VAL B 1 132 ? 2.287 -29.469 0.342 1 87.56 132 VAL B C 1
ATOM 3692 O O . VAL B 1 132 ? 3.211 -29.125 1.08 1 87.56 132 VAL B O 1
ATOM 3695 N N . PHE B 1 133 ? 1.273 -28.766 0.128 1 89 133 PHE B N 1
ATOM 3696 C CA . PHE B 1 133 ? 1.097 -27.484 0.795 1 89 133 PHE B CA 1
ATOM 3697 C C . PHE B 1 133 ? 1.173 -27.641 2.309 1 89 133 PHE B C 1
ATOM 3699 O O . PHE B 1 133 ? 0.615 -28.594 2.867 1 89 133 PHE B O 1
ATOM 3706 N N . ASN B 1 134 ? 1.951 -26.719 2.982 1 92.5 134 ASN B N 1
ATOM 3707 C CA . ASN B 1 134 ? 2.119 -26.719 4.43 1 92.5 134 ASN B CA 1
ATOM 3708 C C . ASN B 1 134 ? 1.287 -25.625 5.09 1 92.5 134 ASN B C 1
ATOM 3710 O O . ASN B 1 134 ? 0.256 -25.906 5.703 1 92.5 134 ASN B O 1
ATOM 3714 N N . ASP B 1 135 ? 1.667 -24.375 4.781 1 91.81 135 ASP B N 1
ATOM 3715 C CA . ASP B 1 135 ? 0.932 -23.25 5.367 1 91.81 135 ASP B CA 1
ATOM 3716 C C . ASP B 1 135 ? 1.307 -21.938 4.691 1 91.81 135 ASP B C 1
ATOM 3718 O O . ASP B 1 135 ? 2.137 -21.922 3.781 1 91.81 135 ASP B O 1
ATOM 3722 N N . VAL B 1 136 ? 0.55 -20.969 5.066 1 91.19 136 VAL B N 1
ATOM 3723 C CA . VAL B 1 136 ? 0.878 -19.594 4.676 1 91.19 136 VAL B CA 1
ATOM 3724 C C . VAL B 1 136 ? 1.733 -18.938 5.758 1 91.19 136 VAL B C 1
ATOM 3726 O O . VAL B 1 136 ? 1.344 -18.906 6.93 1 91.19 136 VAL B O 1
ATOM 3729 N N . ALA B 1 137 ? 2.9 -18.453 5.395 1 94.94 137 ALA B N 1
ATOM 3730 C CA . ALA B 1 137 ? 3.766 -17.734 6.332 1 94.94 137 ALA B CA 1
ATOM 3731 C C . ALA B 1 137 ? 3.621 -16.234 6.172 1 94.94 137 ALA B C 1
ATOM 3733 O O . ALA B 1 137 ? 3.436 -15.727 5.062 1 94.94 137 ALA B O 1
ATOM 3734 N N . TYR B 1 138 ? 3.689 -15.531 7.273 1 94.62 138 TYR B N 1
ATOM 3735 C CA . TYR B 1 138 ? 3.678 -14.07 7.328 1 94.62 138 TYR B CA 1
ATOM 3736 C C . TYR B 1 138 ? 4.984 -13.539 7.902 1 94.62 138 TYR B C 1
ATOM 3738 O O . TYR B 1 138 ? 5.344 -13.852 9.039 1 94.62 138 TYR B O 1
ATOM 3746 N N . PHE B 1 139 ? 5.652 -12.742 7.125 1 95.69 139 PHE B N 1
ATOM 3747 C CA . PHE B 1 139 ? 6.961 -12.25 7.539 1 95.69 139 PHE B CA 1
ATOM 3748 C C . PHE B 1 139 ? 6.867 -10.805 8.023 1 95.69 139 PHE B C 1
ATOM 3750 O O . PHE B 1 139 ? 5.891 -10.109 7.727 1 95.69 139 PHE B O 1
ATOM 3757 N N . LYS B 1 140 ? 7.844 -10.344 8.773 1 93.25 140 LYS B N 1
ATOM 3758 C CA . LYS B 1 140 ? 7.824 -9.047 9.438 1 93.25 140 LYS B CA 1
ATOM 3759 C C . LYS B 1 140 ? 8.055 -7.91 8.445 1 93.25 140 LYS B C 1
ATOM 3761 O O . LYS B 1 140 ? 7.547 -6.801 8.633 1 93.25 140 LYS B O 1
ATOM 3766 N N . ARG B 1 141 ? 8.852 -8.227 7.418 1 94.44 141 ARG B N 1
ATOM 3767 C CA . ARG B 1 141 ? 9.25 -7.164 6.496 1 94.44 141 ARG B CA 1
ATOM 3768 C C . ARG B 1 141 ? 8.625 -7.379 5.117 1 94.44 141 ARG B C 1
ATOM 3770 O O . ARG B 1 141 ? 8.562 -8.508 4.629 1 94.44 141 ARG B O 1
ATOM 3777 N N . THR B 1 142 ? 8.094 -6.258 4.605 1 96.12 142 THR B N 1
ATOM 3778 C CA . THR B 1 142 ? 7.855 -6.25 3.164 1 96.12 142 THR B CA 1
ATOM 3779 C C . THR B 1 142 ? 9.156 -6 2.404 1 96.12 142 THR B C 1
ATOM 3781 O O . THR B 1 142 ? 10.125 -5.492 2.969 1 96.12 142 THR B O 1
ATOM 3784 N N . PRO B 1 143 ? 9.188 -6.395 1.146 1 98.06 143 PRO B N 1
ATOM 3785 C CA . PRO B 1 143 ? 10.438 -6.172 0.417 1 98.06 143 PRO B CA 1
ATOM 3786 C C . PRO B 1 143 ? 10.867 -4.707 0.413 1 98.06 143 PRO B C 1
ATOM 3788 O O . PRO B 1 143 ? 10.023 -3.814 0.279 1 98.06 143 PRO B O 1
ATOM 3791 N N . TYR B 1 144 ? 12.164 -4.484 0.603 1 97.62 144 TYR B N 1
ATOM 3792 C CA . TYR B 1 144 ? 12.758 -3.156 0.517 1 97.62 144 TYR B CA 1
ATOM 3793 C C . TYR B 1 144 ? 12.5 -2.531 -0.849 1 97.62 144 TYR B C 1
ATOM 3795 O O . TYR B 1 144 ? 12.172 -1.348 -0.945 1 97.62 144 TYR B O 1
ATOM 3803 N N . ALA B 1 145 ? 12.641 -3.34 -1.834 1 98.31 145 ALA B N 1
ATOM 3804 C CA . ALA B 1 145 ? 12.367 -2.955 -3.217 1 98.31 145 ALA B CA 1
ATOM 3805 C C . ALA B 1 145 ? 12.016 -4.172 -4.066 1 98.31 145 ALA B C 1
ATOM 3807 O O . ALA B 1 145 ? 12.445 -5.289 -3.771 1 98.31 145 ALA B O 1
ATOM 3808 N N . CYS B 1 146 ? 11.203 -3.982 -5.016 1 98.81 146 CYS B N 1
ATOM 3809 C CA . CYS B 1 146 ? 10.938 -4.934 -6.09 1 98.81 146 CYS B CA 1
ATOM 3810 C C . CYS B 1 146 ? 11.289 -4.336 -7.445 1 98.81 146 CYS B C 1
ATOM 3812 O O . CYS B 1 146 ? 10.719 -3.324 -7.855 1 98.81 146 CYS B O 1
ATOM 3814 N N . VAL B 1 147 ? 12.273 -4.949 -8.109 1 98.75 147 VAL B N 1
ATOM 3815 C CA . VAL B 1 147 ? 12.758 -4.461 -9.398 1 98.75 147 VAL B CA 1
ATOM 3816 C C . VAL B 1 147 ? 12.172 -5.312 -10.523 1 98.75 147 VAL B C 1
ATOM 3818 O O . VAL B 1 147 ? 12.594 -6.449 -10.734 1 98.75 147 VAL B O 1
ATOM 3821 N N . VAL B 1 148 ? 11.266 -4.754 -11.234 1 98.75 148 VAL B N 1
ATOM 3822 C CA . VAL B 1 148 ? 10.516 -5.434 -12.289 1 98.75 148 VAL B CA 1
ATOM 3823 C C . VAL B 1 148 ? 11.031 -4.992 -13.656 1 98.75 148 VAL B C 1
ATOM 3825 O O . VAL B 1 148 ? 10.586 -3.973 -14.195 1 98.75 148 VAL B O 1
ATOM 3828 N N . ASP B 1 149 ? 11.93 -5.773 -14.195 1 98.75 149 ASP B N 1
ATOM 3829 C CA . ASP B 1 149 ? 12.484 -5.473 -15.508 1 98.75 149 ASP B CA 1
ATOM 3830 C C . ASP B 1 149 ? 11.609 -6.055 -16.625 1 98.75 149 ASP B C 1
ATOM 3832 O O . ASP B 1 149 ? 11.617 -7.266 -16.859 1 98.75 149 ASP B O 1
ATOM 3836 N N . LEU B 1 150 ? 10.969 -5.195 -17.375 1 98.75 150 LEU B N 1
ATOM 3837 C CA . LEU B 1 150 ? 9.977 -5.629 -18.359 1 98.75 150 LEU B CA 1
ATOM 3838 C C . LEU B 1 150 ? 10.648 -6.301 -19.547 1 98.75 150 LEU B C 1
ATOM 3840 O O . LEU B 1 150 ? 10.062 -7.18 -20.172 1 98.75 150 LEU B O 1
ATOM 3844 N N . ASP B 1 151 ? 11.898 -5.895 -19.844 1 98.5 151 ASP B N 1
ATOM 3845 C CA . ASP B 1 151 ? 12.633 -6.551 -20.922 1 98.5 151 ASP B CA 1
ATOM 3846 C C . ASP B 1 151 ? 12.945 -8 -20.562 1 98.5 151 ASP B C 1
ATOM 3848 O O . ASP B 1 151 ? 12.938 -8.875 -21.438 1 98.5 151 ASP B O 1
ATOM 3852 N N . LEU B 1 152 ? 13.203 -8.234 -19.359 1 98.5 152 LEU B N 1
ATOM 3853 C CA . LEU B 1 152 ? 13.445 -9.586 -18.875 1 98.5 152 LEU B CA 1
ATOM 3854 C C . LEU B 1 152 ? 12.156 -10.391 -18.844 1 98.5 152 LEU B C 1
ATOM 3856 O O . LEU B 1 152 ? 12.117 -11.531 -19.312 1 98.5 152 LEU B O 1
ATOM 3860 N N . LEU B 1 153 ? 11.078 -9.844 -18.391 1 98.69 153 LEU B N 1
ATOM 3861 C CA . LEU B 1 153 ? 9.828 -10.555 -18.125 1 98.69 153 LEU B CA 1
ATOM 3862 C C . LEU B 1 153 ? 9.109 -10.891 -19.422 1 98.69 153 LEU B C 1
ATOM 3864 O O . LEU B 1 153 ? 8.375 -11.875 -19.5 1 98.69 153 LEU B O 1
ATOM 3868 N N . VAL B 1 154 ? 9.328 -10.07 -20.438 1 98.31 154 VAL B N 1
ATOM 3869 C CA . VAL B 1 154 ? 8.641 -10.32 -21.688 1 98.31 154 VAL B CA 1
ATOM 3870 C C . VAL B 1 154 ? 9.172 -11.602 -22.344 1 98.31 154 VAL B C 1
ATOM 3872 O O . VAL B 1 154 ? 8.516 -12.195 -23.188 1 98.31 154 VAL B O 1
ATOM 3875 N N . GLU B 1 155 ? 10.359 -12.055 -21.875 1 97.5 155 GLU B N 1
ATOM 3876 C CA . GLU B 1 155 ? 10.961 -13.273 -22.391 1 97.5 155 GLU B CA 1
ATOM 3877 C C . GLU B 1 155 ? 10.555 -14.484 -21.562 1 97.5 155 GLU B C 1
ATOM 3879 O O . GLU B 1 155 ? 10.844 -15.625 -21.938 1 97.5 155 GLU B O 1
ATOM 3884 N N . SER B 1 156 ? 9.891 -14.234 -20.469 1 95.38 156 SER B N 1
ATOM 3885 C CA . SER B 1 156 ? 9.508 -15.336 -19.594 1 95.38 156 SER B CA 1
ATOM 3886 C C . SER B 1 156 ? 8.5 -16.266 -20.266 1 95.38 156 SER B C 1
ATOM 3888 O O . SER B 1 156 ? 7.727 -15.828 -21.125 1 95.38 156 SER B O 1
ATOM 3890 N N . PRO B 1 157 ? 8.531 -17.562 -19.891 1 95.69 157 PRO B N 1
ATOM 3891 C CA . PRO B 1 157 ? 7.582 -18.5 -20.5 1 95.69 157 PRO B CA 1
ATOM 3892 C C . PRO B 1 157 ? 6.129 -18.078 -20.312 1 95.69 157 PRO B C 1
ATOM 3894 O O . PRO B 1 157 ? 5.75 -17.625 -19.219 1 95.69 157 PRO B O 1
ATOM 3897 N N . LYS B 1 158 ? 5.383 -18.297 -21.359 1 96.12 158 LYS B N 1
ATOM 3898 C CA . LYS B 1 158 ? 3.982 -17.891 -21.422 1 96.12 158 LYS B CA 1
ATOM 3899 C C . LYS B 1 158 ? 3.168 -18.531 -20.297 1 96.12 158 LYS B C 1
ATOM 3901 O O . LYS B 1 158 ? 2.27 -17.891 -19.734 1 96.12 158 LYS B O 1
ATOM 3906 N N . ARG B 1 159 ? 3.492 -19.75 -19.984 1 95.25 159 ARG B N 1
ATOM 3907 C CA . ARG B 1 159 ? 2.699 -20.5 -19.016 1 95.25 159 ARG B CA 1
ATOM 3908 C C . ARG B 1 159 ? 2.693 -19.812 -17.656 1 95.25 159 ARG B C 1
ATOM 3910 O O . ARG B 1 159 ? 1.687 -19.828 -16.938 1 95.25 159 ARG B O 1
ATOM 3917 N N . TYR B 1 160 ? 3.766 -19.141 -17.266 1 96.25 160 TYR B N 1
ATOM 3918 C CA . TYR B 1 160 ? 3.822 -18.438 -15.984 1 96.25 160 TYR B CA 1
ATOM 3919 C C . TYR B 1 160 ? 3.008 -17.156 -16.031 1 96.25 160 TYR B C 1
ATOM 3921 O O . TYR B 1 160 ? 2.375 -16.781 -15.039 1 96.25 160 TYR B O 1
ATOM 3929 N N . PHE B 1 161 ? 3.084 -16.531 -17.203 1 97.75 161 PHE B N 1
ATOM 3930 C CA . PHE B 1 161 ? 2.289 -15.32 -17.391 1 97.75 161 PHE B CA 1
ATOM 3931 C C . PHE B 1 161 ? 0.8 -15.625 -17.297 1 97.75 161 PHE B C 1
ATOM 3933 O O . PHE B 1 161 ? 0.059 -14.93 -16.594 1 97.75 161 PHE B O 1
ATOM 3940 N N . GLU B 1 162 ? 0.409 -16.719 -17.891 1 96.69 162 GLU B N 1
ATOM 3941 C CA . GLU B 1 162 ? -0.972 -17.188 -17.797 1 96.69 162 GLU B CA 1
ATOM 3942 C C . GLU B 1 162 ? -1.351 -17.531 -16.359 1 96.69 162 GLU B C 1
ATOM 3944 O O . GLU B 1 162 ? -2.428 -17.156 -15.891 1 96.69 162 GLU B O 1
ATOM 3949 N N . GLY B 1 163 ? -0.464 -18.203 -15.711 1 96.06 163 GLY B N 1
ATOM 3950 C CA . GLY B 1 163 ? -0.698 -18.547 -14.312 1 96.06 163 GLY B CA 1
ATOM 3951 C C . GLY B 1 163 ? -0.879 -17.328 -13.43 1 96.06 163 GLY B C 1
ATOM 3952 O O . GLY B 1 163 ? -1.768 -17.297 -12.578 1 96.06 163 GLY B O 1
ATOM 3953 N N . GLY B 1 164 ? -0.025 -16.344 -13.609 1 97.81 164 GLY B N 1
ATOM 3954 C CA . GLY B 1 164 ? -0.125 -15.102 -12.844 1 97.81 164 GLY B CA 1
ATOM 3955 C C . GLY B 1 164 ? -1.449 -14.391 -13.039 1 97.81 164 GLY B C 1
ATOM 3956 O O . GLY B 1 164 ? -2.066 -13.938 -12.07 1 97.81 164 GLY B O 1
ATOM 3957 N N . ILE B 1 165 ? -1.876 -14.289 -14.281 1 98.31 165 ILE B N 1
ATOM 3958 C CA . ILE B 1 165 ? -3.145 -13.648 -14.609 1 98.31 165 ILE B CA 1
ATOM 3959 C C . ILE B 1 165 ? -4.293 -14.406 -13.945 1 98.31 165 ILE B C 1
ATOM 3961 O O . ILE B 1 165 ? -5.148 -13.805 -13.297 1 98.31 165 ILE B O 1
ATOM 3965 N N . CYS B 1 166 ? -4.219 -15.711 -14.023 1 97.12 166 CYS B N 1
ATOM 3966 C CA . CYS B 1 166 ? -5.273 -16.562 -13.508 1 97.12 166 CYS B CA 1
ATOM 3967 C C . CYS B 1 166 ? -5.371 -16.453 -11.992 1 97.12 166 CYS B C 1
ATOM 3969 O O . CYS B 1 166 ? -6.465 -16.328 -11.438 1 97.12 166 CYS B O 1
ATOM 3971 N N . ASP B 1 167 ? -4.305 -16.469 -11.359 1 96.5 167 ASP B N 1
ATOM 3972 C CA . ASP B 1 167 ? -4.273 -16.328 -9.906 1 96.5 167 ASP B CA 1
ATOM 3973 C C . ASP B 1 167 ? -4.828 -14.969 -9.477 1 96.5 167 ASP B C 1
ATOM 3975 O O . ASP B 1 167 ? -5.559 -14.883 -8.484 1 96.5 167 ASP B O 1
ATOM 3979 N N . THR B 1 168 ? -4.512 -13.969 -10.195 1 98 168 THR B N 1
ATOM 3980 C CA . THR B 1 168 ? -4.832 -12.594 -9.805 1 98 168 THR B CA 1
ATOM 3981 C C . THR B 1 168 ? -6.312 -12.305 -10.023 1 98 168 THR B C 1
ATOM 3983 O O . THR B 1 168 ? -6.93 -11.578 -9.242 1 98 168 THR B O 1
ATOM 3986 N N . VAL B 1 169 ? -6.883 -12.852 -11.078 1 97.06 169 VAL B N 1
ATOM 3987 C CA . VAL B 1 169 ? -8.297 -12.609 -11.359 1 97.06 169 VAL B CA 1
ATOM 3988 C C . VAL B 1 169 ? -9.141 -13.125 -10.195 1 97.06 169 VAL B C 1
ATOM 3990 O O . VAL B 1 169 ? -10.172 -12.539 -9.859 1 97.06 169 VAL B O 1
ATOM 3993 N N . ALA B 1 170 ? -8.672 -14.117 -9.531 1 96.94 170 ALA B N 1
ATOM 3994 C CA . ALA B 1 170 ? -9.43 -14.75 -8.453 1 96.94 170 ALA B CA 1
ATOM 3995 C C . ALA B 1 170 ? -9.57 -13.82 -7.254 1 96.94 170 ALA B C 1
ATOM 3997 O O . ALA B 1 170 ? -10.453 -14 -6.418 1 96.94 170 ALA B O 1
ATOM 3998 N N . LYS B 1 171 ? -8.695 -12.82 -7.172 1 97.5 171 LYS B N 1
ATOM 3999 C CA . LYS B 1 171 ? -8.594 -12.008 -5.965 1 97.5 171 LYS B CA 1
ATOM 4000 C C . LYS B 1 171 ? -9.906 -11.281 -5.684 1 97.5 171 LYS B C 1
ATOM 4002 O O . LYS B 1 171 ? -10.359 -11.219 -4.535 1 97.5 171 LYS B O 1
ATOM 4007 N N . TRP B 1 172 ? -10.523 -10.711 -6.688 1 97.94 172 TRP B N 1
ATOM 4008 C CA . TRP B 1 172 ? -11.781 -10.008 -6.496 1 97.94 172 TRP B CA 1
ATOM 4009 C C . TRP B 1 172 ? -12.867 -10.969 -6.012 1 97.94 172 TRP B C 1
ATOM 4011 O O . TRP B 1 172 ? -13.547 -10.695 -5.02 1 97.94 172 TRP B O 1
ATOM 4021 N N . TYR B 1 173 ? -12.984 -12.055 -6.68 1 97.94 173 TYR B N 1
ATOM 4022 C CA . TYR B 1 173 ? -14.094 -12.977 -6.426 1 97.94 173 TYR B CA 1
ATOM 4023 C C . TYR B 1 173 ? -13.945 -13.633 -5.059 1 97.94 173 TYR B C 1
ATOM 4025 O O . TYR B 1 173 ? -14.938 -13.875 -4.367 1 97.94 173 TYR B O 1
ATOM 4033 N N . GLU B 1 174 ? -12.734 -13.914 -4.711 1 98.06 174 GLU B N 1
ATOM 4034 C CA . GLU B 1 174 ? -12.531 -14.508 -3.395 1 98.06 174 GLU B CA 1
ATOM 4035 C C . GLU B 1 174 ? -12.766 -13.492 -2.283 1 98.06 174 GLU B C 1
ATOM 4037 O O . GLU B 1 174 ? -13.406 -13.797 -1.276 1 98.06 174 GLU B O 1
ATOM 4042 N N . ALA B 1 175 ? -12.273 -12.297 -2.449 1 97.5 175 ALA B N 1
ATOM 4043 C CA . ALA B 1 175 ? -12.492 -11.266 -1.438 1 97.5 175 ALA B CA 1
ATOM 4044 C C . ALA B 1 175 ? -13.969 -10.945 -1.287 1 97.5 175 ALA B C 1
ATOM 4046 O O . ALA B 1 175 ? -14.484 -10.844 -0.168 1 97.5 175 ALA B O 1
ATOM 4047 N N . GLU B 1 176 ? -14.664 -10.781 -2.412 1 96.88 176 GLU B N 1
ATOM 4048 C CA . GLU B 1 176 ? -16.094 -10.477 -2.408 1 96.88 176 GLU B CA 1
ATOM 4049 C C . GLU B 1 176 ? -16.906 -11.609 -1.777 1 96.88 176 GLU B C 1
ATOM 4051 O O . GLU B 1 176 ? -17.859 -11.359 -1.044 1 96.88 176 GLU B O 1
ATOM 4056 N N . SER B 1 177 ? -16.484 -12.828 -2.049 1 97.31 177 SER B N 1
ATOM 4057 C CA . SER B 1 177 ? -17.203 -13.984 -1.518 1 97.31 177 SER B CA 1
ATOM 4058 C C . SER B 1 177 ? -17.141 -14.023 0.005 1 97.31 177 SER B C 1
ATOM 4060 O O . SER B 1 177 ? -18.031 -14.562 0.656 1 97.31 177 SER B O 1
ATOM 4062 N N . ILE B 1 178 ? -16.078 -13.516 0.563 1 96.56 178 ILE B N 1
ATOM 4063 C CA . ILE B 1 178 ? -15.93 -13.453 2.012 1 96.56 178 ILE B CA 1
ATOM 4064 C C . ILE B 1 178 ? -16.766 -12.305 2.568 1 96.56 178 ILE B C 1
ATOM 4066 O O . ILE B 1 178 ? -17.562 -12.492 3.492 1 96.56 178 ILE B O 1
ATOM 4070 N N . THR B 1 179 ? -16.688 -11.125 1.972 1 95.81 179 THR B N 1
ATOM 4071 C CA . THR B 1 179 ? -17.172 -9.883 2.564 1 95.81 179 THR B CA 1
ATOM 4072 C C . THR B 1 179 ? -18.688 -9.75 2.357 1 95.81 179 THR B C 1
ATOM 4074 O O . THR B 1 179 ? -19.359 -9.023 3.098 1 95.81 179 THR B O 1
ATOM 4077 N N . ARG B 1 180 ? -19.203 -10.43 1.349 1 94.5 180 ARG B N 1
ATOM 4078 C CA . ARG B 1 180 ? -20.641 -10.344 1.088 1 94.5 180 ARG B CA 1
ATOM 4079 C C . ARG B 1 180 ? -21.453 -10.891 2.262 1 94.5 180 ARG B C 1
ATOM 4081 O O . ARG B 1 180 ? -22.641 -10.609 2.383 1 94.5 180 ARG B O 1
ATOM 4088 N N . HIS B 1 181 ? -20.828 -11.664 3.119 1 91.88 181 HIS B N 1
ATOM 4089 C CA . HIS B 1 181 ? -21.516 -12.281 4.25 1 91.88 181 HIS B CA 1
ATOM 4090 C C . HIS B 1 181 ? -21.422 -11.406 5.496 1 91.88 181 HIS B C 1
ATOM 4092 O O . HIS B 1 181 ? -22 -11.734 6.535 1 91.88 181 HIS B O 1
ATOM 4098 N N . LEU B 1 182 ? -20.672 -10.375 5.387 1 90.56 182 LEU B N 1
ATOM 4099 C CA . LEU B 1 182 ? -20.469 -9.5 6.543 1 90.56 182 LEU B CA 1
ATOM 4100 C C . LEU B 1 182 ? -21.578 -8.461 6.637 1 90.56 182 LEU B C 1
ATOM 4102 O O . LEU B 1 182 ? -22.109 -8.023 5.617 1 90.56 182 LEU B O 1
ATOM 4106 N N . THR B 1 183 ? -21.891 -8.195 7.898 1 89.69 183 THR B N 1
ATOM 4107 C CA . THR B 1 183 ? -22.859 -7.145 8.172 1 89.69 183 THR B CA 1
ATOM 4108 C C . THR B 1 183 ? -22.172 -5.902 8.727 1 89.69 183 THR B C 1
ATOM 4110 O O . THR B 1 183 ? -21.125 -6 9.367 1 89.69 183 THR B O 1
ATOM 4113 N N . GLY B 1 184 ? -22.688 -4.691 8.438 1 88.38 184 GLY B N 1
ATOM 4114 C CA . GLY B 1 184 ? -22.156 -3.447 8.961 1 88.38 184 GLY B CA 1
ATOM 4115 C C . GLY B 1 184 ? -21.062 -2.852 8.086 1 88.38 184 GLY B C 1
ATOM 4116 O O . GLY B 1 184 ? -20.75 -3.393 7.027 1 88.38 184 GLY B O 1
ATOM 4117 N N . ALA B 1 185 ? -20.5 -1.716 8.477 1 91.12 185 ALA B N 1
ATOM 4118 C CA . ALA B 1 185 ? -19.453 -1.037 7.715 1 91.12 185 ALA B CA 1
ATOM 4119 C C . ALA B 1 185 ? -18.125 -1.763 7.848 1 91.12 185 ALA B C 1
ATOM 4121 O O . ALA B 1 185 ? -17.781 -2.258 8.922 1 91.12 185 ALA B O 1
ATOM 4122 N N . LEU B 1 186 ? -17.422 -1.911 6.812 1 95.25 186 LEU B N 1
ATOM 4123 C CA . LEU B 1 186 ? -16.109 -2.539 6.785 1 95.25 186 LEU B CA 1
ATOM 4124 C C . LEU B 1 186 ? -15.055 -1.607 7.363 1 95.25 186 LEU B C 1
ATOM 4126 O O . LEU B 1 186 ? -15.242 -0.39 7.398 1 95.25 186 LEU B O 1
ATOM 4130 N N . GLU B 1 187 ? -13.984 -2.154 7.871 1 96.69 187 GLU B N 1
ATOM 4131 C CA . GLU B 1 187 ? -12.82 -1.358 8.25 1 96.69 187 GLU B CA 1
ATOM 4132 C C . GLU B 1 187 ? -12.234 -0.637 7.039 1 96.69 187 GLU B C 1
ATOM 4134 O O . GLU B 1 187 ? -12.32 -1.131 5.914 1 96.69 187 GLU B O 1
ATOM 4139 N N . ALA B 1 188 ? -11.641 0.521 7.297 1 98.5 188 ALA B N 1
ATOM 4140 C CA . ALA B 1 188 ? -11.141 1.379 6.223 1 98.5 188 ALA B CA 1
ATOM 4141 C C . ALA B 1 188 ? -10.148 0.631 5.34 1 98.5 188 ALA B C 1
ATOM 4143 O O . ALA B 1 188 ? -10.234 0.689 4.109 1 98.5 188 ALA B O 1
ATOM 4144 N N . ASN B 1 189 ? -9.203 -0.073 5.98 1 98.44 189 ASN B N 1
ATOM 4145 C CA . ASN B 1 189 ? -8.188 -0.782 5.207 1 98.44 189 ASN B CA 1
ATOM 4146 C C . ASN B 1 189 ? -8.789 -1.942 4.422 1 98.44 189 ASN B C 1
ATOM 4148 O O . ASN B 1 189 ? -8.312 -2.275 3.334 1 98.44 189 ASN B O 1
ATOM 4152 N N . VAL B 1 190 ? -9.805 -2.584 4.941 1 97.75 190 VAL B N 1
ATOM 4153 C CA . VAL B 1 190 ? -10.508 -3.641 4.219 1 97.75 190 VAL B CA 1
ATOM 4154 C C . VAL B 1 190 ? -11.172 -3.062 2.977 1 97.75 190 VAL B C 1
ATOM 4156 O O . VAL B 1 190 ? -11.109 -3.652 1.896 1 97.75 190 VAL B O 1
ATOM 4159 N N . GLU B 1 191 ? -11.812 -1.861 3.084 1 98.25 191 GLU B N 1
ATOM 4160 C CA . GLU B 1 191 ? -12.406 -1.203 1.923 1 98.25 191 GLU B CA 1
ATOM 4161 C C . GLU B 1 191 ? -11.352 -0.918 0.855 1 98.25 191 GLU B C 1
ATOM 4163 O O . GLU B 1 191 ? -11.617 -1.068 -0.34 1 98.25 191 GLU B O 1
ATOM 4168 N N . LEU B 1 192 ? -10.188 -0.524 1.298 1 98.56 192 LEU B N 1
ATOM 4169 C CA . LEU B 1 192 ? -9.094 -0.271 0.363 1 98.56 192 LEU B CA 1
ATOM 4170 C C . LEU B 1 192 ? -8.664 -1.557 -0.334 1 98.56 192 LEU B C 1
ATOM 4172 O O . LEU B 1 192 ? -8.453 -1.567 -1.548 1 98.56 192 LEU B O 1
ATOM 4176 N N . GLY B 1 193 ? -8.469 -2.648 0.457 1 98.38 193 GLY B N 1
ATOM 4177 C CA . GLY B 1 193 ? -8.125 -3.93 -0.138 1 98.38 193 GLY B CA 1
ATOM 4178 C C . GLY B 1 193 ? -9.141 -4.41 -1.152 1 98.38 193 GLY B C 1
ATOM 4179 O O . GLY B 1 193 ? -8.781 -4.941 -2.205 1 98.38 193 GLY B O 1
ATOM 4180 N N . LEU B 1 194 ? -10.414 -4.223 -0.854 1 98.25 194 LEU B N 1
ATOM 4181 C CA . LEU B 1 194 ? -11.477 -4.609 -1.773 1 98.25 194 LEU B CA 1
ATOM 4182 C C . LEU B 1 194 ? -11.445 -3.752 -3.033 1 98.25 194 LEU B C 1
ATOM 4184 O O . LEU B 1 194 ? -11.719 -4.246 -4.133 1 98.25 194 LEU B O 1
ATOM 4188 N N . ALA B 1 195 ? -11.156 -2.473 -2.873 1 98.56 195 ALA B N 1
ATOM 4189 C CA . ALA B 1 195 ? -11 -1.608 -4.039 1 98.56 195 ALA B CA 1
ATOM 4190 C C . ALA B 1 195 ? -9.852 -2.086 -4.922 1 98.56 195 ALA B C 1
ATOM 4192 O O . ALA B 1 195 ? -9.953 -2.064 -6.152 1 98.56 195 ALA B O 1
ATOM 4193 N N . ALA B 1 196 ? -8.766 -2.486 -4.305 1 98.69 196 ALA B N 1
ATOM 4194 C CA . ALA B 1 196 ? -7.641 -3.047 -5.047 1 98.69 196 ALA B CA 1
ATOM 4195 C C . ALA B 1 196 ? -8.055 -4.305 -5.809 1 98.69 196 ALA B C 1
ATOM 4197 O O . ALA B 1 196 ? -7.664 -4.496 -6.961 1 98.69 196 ALA B O 1
ATOM 4198 N N . ALA B 1 197 ? -8.812 -5.172 -5.141 1 98.56 197 ALA B N 1
ATOM 4199 C CA . ALA B 1 197 ? -9.297 -6.387 -5.785 1 98.56 197 ALA B CA 1
ATOM 4200 C C . ALA B 1 197 ? -10.141 -6.059 -7.016 1 98.56 197 ALA B C 1
ATOM 4202 O O . ALA B 1 197 ? -10.016 -6.711 -8.055 1 98.56 197 ALA B O 1
ATOM 4203 N N . LYS B 1 198 ? -10.961 -5.098 -6.902 1 98.56 198 LYS B N 1
ATOM 4204 C CA . LYS B 1 198 ? -11.789 -4.68 -8.031 1 98.56 198 LYS B CA 1
ATOM 4205 C C . LYS B 1 198 ? -10.93 -4.152 -9.18 1 98.56 198 LYS B C 1
ATOM 4207 O O . LYS B 1 198 ? -11.227 -4.402 -10.344 1 98.56 198 LYS B O 1
ATOM 4212 N N . VAL B 1 199 ? -9.914 -3.373 -8.875 1 98.75 199 VAL B N 1
ATOM 4213 C CA . VAL B 1 199 ? -8.992 -2.857 -9.891 1 98.75 199 VAL B CA 1
ATOM 4214 C C . VAL B 1 199 ? -8.344 -4.02 -10.633 1 98.75 199 VAL B C 1
ATOM 4216 O O . VAL B 1 199 ? -8.195 -3.977 -11.859 1 98.75 199 VAL B O 1
ATOM 4219 N N . THR B 1 200 ? -7.945 -5.09 -9.898 1 98.56 200 THR B N 1
ATOM 4220 C CA . THR B 1 200 ? -7.355 -6.25 -10.555 1 98.56 200 THR B CA 1
ATOM 4221 C C . THR B 1 200 ? -8.328 -6.844 -11.578 1 98.56 200 THR B C 1
ATOM 4223 O O . THR B 1 200 ? -7.953 -7.086 -12.727 1 98.56 200 THR B O 1
ATOM 4226 N N . LYS B 1 201 ? -9.547 -7.082 -11.156 1 98.19 201 LYS B N 1
ATOM 4227 C CA . LYS B 1 201 ? -10.562 -7.656 -12.031 1 98.19 201 LYS B CA 1
ATOM 4228 C C . LYS B 1 201 ? -10.766 -6.793 -13.273 1 98.19 201 LYS B C 1
ATOM 4230 O O . LYS B 1 201 ? -10.75 -7.297 -14.398 1 98.19 201 LYS B O 1
ATOM 4235 N N . ASP B 1 202 ? -10.945 -5.48 -13.086 1 98.31 202 ASP B N 1
ATOM 4236 C CA . ASP B 1 202 ? -11.25 -4.57 -14.188 1 98.31 202 ASP B CA 1
ATOM 4237 C C . ASP B 1 202 ? -10.117 -4.547 -15.203 1 98.31 202 ASP B C 1
ATOM 4239 O O . ASP B 1 202 ? -10.359 -4.633 -16.406 1 98.31 202 ASP B O 1
ATOM 4243 N N . ILE B 1 203 ? -8.891 -4.465 -14.758 1 98.62 203 ILE B N 1
ATOM 4244 C CA . ILE B 1 203 ? -7.746 -4.402 -15.656 1 98.62 203 ILE B CA 1
ATOM 4245 C C . ILE B 1 203 ? -7.598 -5.727 -16.406 1 98.62 203 ILE B C 1
ATOM 4247 O O . ILE B 1 203 ? -7.418 -5.742 -17.625 1 98.62 203 ILE B O 1
ATOM 4251 N N . LEU B 1 204 ? -7.688 -6.848 -15.68 1 98.44 204 LEU B N 1
ATOM 4252 C CA . LEU B 1 204 ? -7.398 -8.141 -16.281 1 98.44 204 LEU B CA 1
ATOM 4253 C C . LEU B 1 204 ? -8.492 -8.539 -17.266 1 98.44 204 LEU B C 1
ATOM 4255 O O . LEU B 1 204 ? -8.203 -9.086 -18.344 1 98.44 204 LEU B O 1
ATOM 4259 N N . LEU B 1 205 ? -9.742 -8.328 -16.922 1 97.5 205 LEU B N 1
ATOM 4260 C CA . LEU B 1 205 ? -10.805 -8.641 -17.859 1 97.5 205 LEU B CA 1
ATOM 4261 C C . LEU B 1 205 ? -10.695 -7.777 -19.109 1 97.5 205 LEU B C 1
ATOM 4263 O O . LEU B 1 205 ? -11.039 -8.219 -20.219 1 97.5 205 LEU B O 1
ATOM 4267 N N . ARG B 1 206 ? -10.125 -6.547 -18.969 1 97.06 206 ARG B N 1
ATOM 4268 C CA . ARG B 1 206 ? -10 -5.602 -20.078 1 97.06 206 ARG B CA 1
ATOM 4269 C C . ARG B 1 206 ? -8.766 -5.91 -20.922 1 97.06 206 ARG B C 1
ATOM 4271 O O . ARG B 1 206 ? -8.82 -5.848 -22.156 1 97.06 206 ARG B O 1
ATOM 4278 N N . ASP B 1 207 ? -7.656 -6.281 -20.297 1 98.06 207 ASP B N 1
ATOM 4279 C CA . ASP B 1 207 ? -6.363 -6.141 -20.969 1 98.06 207 ASP B CA 1
ATOM 4280 C C . ASP B 1 207 ? -5.719 -7.504 -21.203 1 98.06 207 ASP B C 1
ATOM 4282 O O . ASP B 1 207 ? -4.727 -7.609 -21.938 1 98.06 207 ASP B O 1
ATOM 4286 N N . THR B 1 208 ? -6.266 -8.633 -20.688 1 98.25 208 THR B N 1
ATOM 4287 C CA . THR B 1 208 ? -5.59 -9.922 -20.688 1 98.25 208 THR B CA 1
ATOM 4288 C C . THR B 1 208 ? -5.281 -10.367 -22.125 1 98.25 208 THR B C 1
ATOM 4290 O O . THR B 1 208 ? -4.145 -10.711 -22.438 1 98.25 208 THR B O 1
ATOM 4293 N N . HIS B 1 209 ? -6.254 -10.336 -23.016 1 97.75 209 HIS B N 1
ATOM 4294 C CA . HIS B 1 209 ? -6.082 -10.812 -24.375 1 97.75 209 HIS B CA 1
ATOM 4295 C C . HIS B 1 209 ? -4.965 -10.062 -25.094 1 97.75 209 HIS B C 1
ATOM 4297 O O . HIS B 1 209 ? -4.074 -10.68 -25.688 1 97.75 209 HIS B O 1
ATOM 4303 N N . ALA B 1 210 ? -4.996 -8.773 -25.016 1 97.69 210 ALA B N 1
ATOM 4304 C CA . ALA B 1 210 ? -3.996 -7.934 -25.672 1 97.69 210 ALA B CA 1
ATOM 4305 C C . ALA B 1 210 ? -2.619 -8.133 -25.047 1 97.69 210 ALA B C 1
ATOM 4307 O O . ALA B 1 210 ? -1.602 -8.102 -25.734 1 97.69 210 ALA B O 1
ATOM 4308 N N . ALA B 1 211 ? -2.568 -8.281 -23.75 1 98.19 211 ALA B N 1
ATOM 4309 C CA . ALA B 1 211 ? -1.297 -8.469 -23.047 1 98.19 211 ALA B CA 1
ATOM 4310 C C . ALA B 1 211 ? -0.635 -9.781 -23.453 1 98.19 211 ALA B C 1
ATOM 4312 O O . ALA B 1 211 ? 0.583 -9.836 -23.641 1 98.19 211 ALA B O 1
ATOM 4313 N N . LEU B 1 212 ? -1.464 -10.82 -23.547 1 97.88 212 LEU B N 1
ATOM 4314 C CA . LEU B 1 212 ? -0.945 -12.109 -23.969 1 97.88 212 LEU B CA 1
ATOM 4315 C C . LEU B 1 212 ? -0.424 -12.047 -25.406 1 97.88 212 LEU B C 1
ATOM 4317 O O . LEU B 1 212 ? 0.608 -12.641 -25.719 1 97.88 212 LEU B O 1
ATOM 4321 N N . ALA B 1 213 ? -1.11 -11.352 -26.25 1 96.88 213 ALA B N 1
ATOM 4322 C CA . ALA B 1 213 ? -0.67 -11.172 -27.641 1 96.88 213 ALA B CA 1
ATOM 4323 C C . ALA B 1 213 ? 0.657 -10.422 -27.703 1 96.88 213 ALA B C 1
ATOM 4325 O O . ALA B 1 213 ? 1.545 -10.789 -28.469 1 96.88 213 ALA B O 1
ATOM 4326 N N . THR B 1 214 ? 0.75 -9.398 -26.938 1 96.38 214 THR B N 1
ATOM 4327 C CA . THR B 1 214 ? 1.976 -8.609 -26.859 1 96.38 214 THR B CA 1
ATOM 4328 C C . THR B 1 214 ? 3.137 -9.461 -26.359 1 96.38 214 THR B C 1
ATOM 4330 O O . THR B 1 214 ? 4.242 -9.391 -26.891 1 96.38 214 THR B O 1
ATOM 4333 N N . HIS B 1 215 ? 2.926 -10.195 -25.344 1 97.56 215 HIS B N 1
ATOM 4334 C CA . HIS B 1 215 ? 3.926 -11.102 -24.781 1 97.56 215 HIS B CA 1
ATOM 4335 C C . HIS B 1 215 ? 4.398 -12.109 -25.828 1 97.56 215 HIS B C 1
ATOM 4337 O O . HIS B 1 215 ? 5.598 -12.383 -25.938 1 97.56 215 HIS B O 1
ATOM 4343 N N . ALA B 1 216 ? 3.461 -12.617 -26.562 1 96.75 216 ALA B N 1
ATOM 4344 C CA . ALA B 1 216 ? 3.775 -13.594 -27.594 1 96.75 216 ALA B CA 1
ATOM 4345 C C . ALA B 1 216 ? 4.691 -13 -28.656 1 96.75 216 ALA B C 1
ATOM 4347 O O . ALA B 1 216 ? 5.52 -13.703 -29.25 1 96.75 216 ALA B O 1
ATOM 4348 N N . LEU B 1 217 ? 4.617 -11.711 -28.875 1 97 217 LEU B N 1
ATOM 4349 C CA . LEU B 1 217 ? 5.43 -11.023 -29.875 1 97 217 LEU B CA 1
ATOM 4350 C C . LEU B 1 217 ? 6.785 -10.633 -29.297 1 97 217 LEU B C 1
ATOM 4352 O O . LEU B 1 217 ? 7.676 -10.203 -30.031 1 97 217 LEU B O 1
ATOM 4356 N N . GLY B 1 218 ? 6.93 -10.75 -28 1 96.75 218 GLY B N 1
ATOM 4357 C CA . GLY B 1 218 ? 8.188 -10.406 -27.359 1 96.75 218 GLY B CA 1
ATOM 4358 C C . GLY B 1 218 ? 8.422 -8.906 -27.281 1 96.75 218 GLY B C 1
ATOM 4359 O O . GLY B 1 218 ? 9.562 -8.445 -27.328 1 96.75 218 GLY B O 1
ATOM 4360 N N . VAL B 1 219 ? 7.312 -8.18 -27.203 1 96.31 219 VAL B N 1
ATOM 4361 C CA . VAL B 1 219 ? 7.434 -6.723 -27.156 1 96.31 219 VAL B CA 1
ATOM 4362 C C . VAL B 1 219 ? 6.906 -6.191 -25.828 1 96.31 219 VAL B C 1
ATOM 4364 O O . VAL B 1 219 ? 6.043 -6.809 -25.203 1 96.31 219 VAL B O 1
ATOM 4367 N N . VAL B 1 220 ? 7.516 -5.082 -25.391 1 97.69 220 VAL B N 1
ATOM 4368 C CA . VAL B 1 220 ? 7.07 -4.398 -24.188 1 97.69 220 VAL B CA 1
ATOM 4369 C C . VAL B 1 220 ? 6.262 -3.16 -24.562 1 97.69 220 VAL B C 1
ATOM 4371 O O . VAL B 1 220 ? 6.742 -2.295 -25.297 1 97.69 220 VAL B O 1
ATOM 4374 N N . ASN B 1 221 ? 5.008 -3.117 -24.141 1 97.25 221 ASN B N 1
ATOM 4375 C CA . ASN B 1 221 ? 4.18 -1.926 -24.281 1 97.25 221 ASN B CA 1
ATOM 4376 C C . ASN B 1 221 ? 3.371 -1.64 -23.031 1 97.25 221 ASN B C 1
ATOM 4378 O O . ASN B 1 221 ? 3.543 -2.311 -22 1 97.25 221 ASN B O 1
ATOM 4382 N N . ASP B 1 222 ? 2.521 -0.644 -23.094 1 96.88 222 ASP B N 1
ATOM 4383 C CA . ASP B 1 222 ? 1.805 -0.181 -21.906 1 96.88 222 ASP B CA 1
ATOM 4384 C C . ASP B 1 222 ? 0.822 -1.239 -21.406 1 96.88 222 ASP B C 1
ATOM 4386 O O . ASP B 1 222 ? 0.598 -1.369 -20.203 1 96.88 222 ASP B O 1
ATOM 4390 N N . THR B 1 223 ? 0.208 -1.925 -22.312 1 97.75 223 THR B N 1
ATOM 4391 C CA . THR B 1 223 ? -0.756 -2.957 -21.938 1 97.75 223 THR B CA 1
ATOM 4392 C C . THR B 1 223 ? -0.071 -4.102 -21.203 1 97.75 223 THR B C 1
ATOM 4394 O O . THR B 1 223 ? -0.571 -4.578 -20.188 1 97.75 223 THR B O 1
ATOM 4397 N N . PHE B 1 224 ? 1.108 -4.539 -21.766 1 98.44 224 PHE B N 1
ATOM 4398 C CA . PHE B 1 224 ? 1.893 -5.574 -21.109 1 98.44 224 PHE B CA 1
ATOM 4399 C C . PHE B 1 224 ? 2.314 -5.129 -19.719 1 98.44 224 PHE B C 1
ATOM 4401 O O . PHE B 1 224 ? 2.121 -5.855 -18.734 1 98.44 224 PHE B O 1
ATOM 4408 N N . LYS B 1 225 ? 2.848 -3.941 -19.609 1 98.5 225 LYS B N 1
ATOM 4409 C CA . LYS B 1 225 ? 3.27 -3.396 -18.328 1 98.5 225 LYS B CA 1
ATOM 4410 C C . LYS B 1 225 ? 2.111 -3.369 -17.328 1 98.5 225 LYS B C 1
ATOM 4412 O O . LYS B 1 225 ? 2.285 -3.695 -16.156 1 98.5 225 LYS B O 1
ATOM 4417 N N . ARG B 1 226 ? 0.957 -2.928 -17.734 1 98.62 226 ARG B N 1
ATOM 4418 C CA . ARG B 1 226 ? -0.216 -2.797 -16.875 1 98.62 226 ARG B CA 1
ATOM 4419 C C . ARG B 1 226 ? -0.618 -4.145 -16.281 1 98.62 226 ARG B C 1
ATOM 4421 O O . ARG B 1 226 ? -0.918 -4.242 -15.094 1 98.62 226 ARG B O 1
ATOM 4428 N N . VAL B 1 227 ? -0.619 -5.141 -17.109 1 98.75 227 VAL B N 1
ATOM 4429 C CA . VAL B 1 227 ? -1.014 -6.465 -16.641 1 98.75 227 VAL B CA 1
ATOM 4430 C C . VAL B 1 227 ? 0.06 -7.023 -15.711 1 98.75 227 VAL B C 1
ATOM 4432 O O . VAL B 1 227 ? -0.253 -7.605 -14.664 1 98.75 227 VAL B O 1
ATOM 4435 N N . VAL B 1 228 ? 1.353 -6.816 -16.031 1 98.81 228 VAL B N 1
ATOM 4436 C CA . VAL B 1 228 ? 2.451 -7.262 -15.18 1 98.81 228 VAL B CA 1
ATOM 4437 C C . VAL B 1 228 ? 2.352 -6.602 -13.812 1 98.81 228 VAL B C 1
ATOM 4439 O O . VAL B 1 228 ? 2.41 -7.277 -12.781 1 98.81 228 VAL B O 1
ATOM 4442 N N . ASP B 1 229 ? 2.125 -5.312 -13.812 1 98.88 229 ASP B N 1
ATOM 4443 C CA . ASP B 1 229 ? 2.033 -4.559 -12.562 1 98.88 229 ASP B CA 1
ATOM 4444 C C . ASP B 1 229 ? 0.801 -4.969 -11.766 1 98.88 229 ASP B C 1
ATOM 4446 O O . ASP B 1 229 ? 0.823 -4.953 -10.531 1 98.88 229 ASP B O 1
ATOM 4450 N N . THR B 1 230 ? -0.266 -5.332 -12.461 1 98.81 230 THR B N 1
ATOM 4451 C CA . THR B 1 230 ? -1.467 -5.824 -11.797 1 98.81 230 THR B CA 1
ATOM 4452 C C . THR B 1 230 ? -1.188 -7.148 -11.086 1 98.81 230 THR B C 1
ATOM 4454 O O . THR B 1 230 ? -1.571 -7.332 -9.93 1 98.81 230 THR B O 1
ATOM 4457 N N . VAL B 1 231 ? -0.474 -8.055 -11.734 1 98.69 231 VAL B N 1
ATOM 4458 C CA . VAL B 1 231 ? -0.168 -9.375 -11.195 1 98.69 231 VAL B CA 1
ATOM 4459 C C . VAL B 1 231 ? 0.738 -9.234 -9.977 1 98.69 231 VAL B C 1
ATOM 4461 O O . VAL B 1 231 ? 0.585 -9.969 -9 1 98.69 231 VAL B O 1
ATOM 4464 N N . PHE B 1 232 ? 1.647 -8.32 -10.039 1 98.69 232 PHE B N 1
ATOM 4465 C CA . PHE B 1 232 ? 2.625 -8.211 -8.961 1 98.69 232 PHE B CA 1
ATOM 4466 C C . PHE B 1 232 ? 2.111 -7.297 -7.855 1 98.69 232 PHE B C 1
ATOM 4468 O O . PHE B 1 232 ? 1.758 -7.762 -6.77 1 98.69 232 PHE B O 1
ATOM 4475 N N . ASN B 1 233 ? 1.893 -6.078 -8.117 1 98.75 233 ASN B N 1
ATOM 4476 C CA . ASN B 1 233 ? 1.796 -5.086 -7.055 1 98.75 233 ASN B CA 1
ATOM 4477 C C . ASN B 1 233 ? 0.344 -4.805 -6.68 1 98.75 233 ASN B C 1
ATOM 4479 O O . ASN B 1 233 ? 0.018 -4.668 -5.5 1 98.75 233 ASN B O 1
ATOM 4483 N N . VAL B 1 234 ? -0.589 -4.609 -7.695 1 98.69 234 VAL B N 1
ATOM 4484 C CA . VAL B 1 234 ? -1.991 -4.359 -7.379 1 98.69 234 VAL B CA 1
ATOM 4485 C C . VAL B 1 234 ? -2.576 -5.559 -6.641 1 98.69 234 VAL B C 1
ATOM 4487 O O . VAL B 1 234 ? -3.271 -5.398 -5.637 1 98.69 234 VAL B O 1
ATOM 4490 N N . ALA B 1 235 ? -2.215 -6.723 -7.133 1 98.25 235 ALA B N 1
ATOM 4491 C CA . ALA B 1 235 ? -2.678 -7.957 -6.496 1 98.25 235 ALA B CA 1
ATOM 4492 C C . ALA B 1 235 ? -2.188 -8.047 -5.055 1 98.25 235 ALA B C 1
ATOM 4494 O O . ALA B 1 235 ? -2.928 -8.469 -4.164 1 98.25 235 ALA B O 1
ATOM 4495 N N . ALA B 1 236 ? -0.957 -7.707 -4.836 1 97.94 236 ALA B N 1
ATOM 4496 C CA . ALA B 1 236 ? -0.376 -7.754 -3.496 1 97.94 236 ALA B CA 1
ATOM 4497 C C . ALA B 1 236 ? -1.151 -6.863 -2.529 1 97.94 236 ALA B C 1
ATOM 4499 O O . ALA B 1 236 ? -1.323 -7.211 -1.357 1 97.94 236 ALA B O 1
ATOM 4500 N N . ALA B 1 237 ? -1.621 -5.727 -2.998 1 98.25 237 ALA B N 1
ATOM 4501 C CA . ALA B 1 237 ? -2.338 -4.766 -2.164 1 98.25 237 ALA B CA 1
ATOM 4502 C C . ALA B 1 237 ? -3.627 -5.371 -1.614 1 98.25 237 ALA B C 1
ATOM 4504 O O . ALA B 1 237 ? -4.051 -5.039 -0.505 1 98.25 237 ALA B O 1
ATOM 4505 N N . VAL B 1 238 ? -4.234 -6.277 -2.307 1 98.06 238 VAL B N 1
ATOM 4506 C CA . VAL B 1 238 ? -5.496 -6.879 -1.884 1 98.06 238 VAL B CA 1
ATOM 4507 C C . VAL B 1 238 ? -5.316 -7.559 -0.529 1 98.06 238 VAL B C 1
ATOM 4509 O O . VAL B 1 238 ? -5.922 -7.148 0.464 1 98.06 238 VAL B O 1
ATOM 4512 N N . GLY B 1 239 ? -4.434 -8.5 -0.489 1 96.19 239 GLY B N 1
ATOM 4513 C CA . GLY B 1 239 ? -4.23 -9.242 0.744 1 96.19 239 GLY B CA 1
ATOM 4514 C C . GLY B 1 239 ? -3.525 -8.438 1.818 1 96.19 239 GLY B C 1
ATOM 4515 O O . GLY B 1 239 ? -3.77 -8.633 3.012 1 96.19 239 GLY B O 1
ATOM 4516 N N . CYS B 1 240 ? -2.656 -7.52 1.404 1 97.31 240 CYS B N 1
ATOM 4517 C CA . CYS B 1 240 ? -1.904 -6.723 2.367 1 97.31 240 CYS B CA 1
ATOM 4518 C C . CYS B 1 240 ? -2.826 -5.781 3.135 1 97.31 240 CYS B C 1
ATOM 4520 O O . CYS B 1 240 ? -2.721 -5.66 4.355 1 97.31 240 CYS B O 1
ATOM 4522 N N . PHE B 1 241 ? -3.803 -5.203 2.475 1 98 241 PHE B N 1
ATOM 4523 C CA . PHE B 1 241 ? -4.66 -4.227 3.135 1 98 241 PHE B CA 1
ATOM 4524 C C . PHE B 1 241 ? -5.887 -4.902 3.738 1 98 241 PHE B C 1
ATOM 4526 O O . PHE B 1 241 ? -6.316 -4.555 4.84 1 98 241 PHE B O 1
ATOM 4533 N N . ALA B 1 242 ? -6.422 -5.875 3.102 1 97.38 242 ALA B N 1
ATOM 4534 C CA . ALA B 1 242 ? -7.684 -6.461 3.553 1 97.38 242 ALA B CA 1
ATOM 4535 C C . ALA B 1 242 ? -7.438 -7.609 4.523 1 97.38 242 ALA B C 1
ATOM 4537 O O . ALA B 1 242 ? -8.375 -8.133 5.129 1 97.38 242 ALA B O 1
ATOM 4538 N N . CYS B 1 243 ? -6.188 -8.062 4.668 1 95.12 243 CYS B N 1
ATOM 4539 C CA . CYS B 1 243 ? -5.836 -9.164 5.555 1 95.12 243 CYS B CA 1
ATOM 4540 C C . CYS B 1 243 ? -6.703 -10.391 5.281 1 95.12 243 CYS B C 1
ATOM 4542 O O . CYS B 1 243 ? -6.824 -10.828 4.137 1 95.12 243 CYS B O 1
ATOM 4544 N N . GLU B 1 244 ? -7.371 -10.914 6.242 1 91.75 244 GLU B N 1
ATOM 4545 C CA . GLU B 1 244 ? -8.125 -12.156 6.098 1 91.75 244 GLU B CA 1
ATOM 4546 C C . GLU B 1 244 ? -9.273 -11.992 5.105 1 91.75 244 GLU B C 1
ATOM 4548 O O . GLU B 1 244 ? -9.742 -12.977 4.523 1 91.75 244 GLU B O 1
ATOM 4553 N N . TYR B 1 245 ? -9.68 -10.773 4.762 1 94.06 245 TYR B N 1
ATOM 4554 C CA . TYR B 1 245 ? -10.812 -10.531 3.881 1 94.06 245 TYR B CA 1
ATOM 4555 C C . TYR B 1 245 ? -10.367 -10.453 2.426 1 94.06 245 TYR B C 1
ATOM 4557 O O . TYR B 1 245 ? -11.195 -10.469 1.513 1 94.06 245 TYR B O 1
ATOM 4565 N N . GLY B 1 246 ? -9.078 -10.312 2.248 1 92.81 246 GLY B N 1
ATOM 4566 C CA . GLY B 1 246 ? -8.539 -10.227 0.899 1 92.81 246 GLY B CA 1
ATOM 4567 C C . GLY B 1 246 ? -7.668 -11.414 0.528 1 92.81 246 GLY B C 1
ATOM 4568 O O . GLY B 1 246 ? -6.848 -11.32 -0.388 1 92.81 246 GLY B O 1
ATOM 4569 N N . ARG B 1 247 ? -7.828 -12.461 1.284 1 88.12 247 ARG B N 1
ATOM 4570 C CA . ARG B 1 247 ? -6.992 -13.633 1.028 1 88.12 247 ARG B CA 1
ATOM 4571 C C . ARG B 1 247 ? -7.793 -14.742 0.354 1 88.12 247 ARG B C 1
ATOM 4573 O O . ARG B 1 247 ? -8.664 -14.469 -0.48 1 88.12 247 ARG B O 1
ATOM 4580 N N . MET B 1 248 ? -7.613 -15.883 0.733 1 92.19 248 MET B N 1
ATOM 4581 C CA . MET B 1 248 ? -8.102 -17.062 0.021 1 92.19 248 MET B CA 1
ATOM 4582 C C . MET B 1 248 ? -9.469 -17.484 0.547 1 92.19 248 MET B C 1
ATOM 4584 O O . MET B 1 248 ? -9.797 -17.234 1.706 1 92.19 248 MET B O 1
ATOM 4588 N N . SER B 1 249 ? -10.305 -17.969 -0.304 1 96.5 249 SER B N 1
ATOM 4589 C CA . SER B 1 249 ? -11.57 -18.594 0.057 1 96.5 249 SER B CA 1
ATOM 4590 C C . SER B 1 249 ? -11.758 -19.906 -0.696 1 96.5 249 SER B C 1
ATOM 4592 O O . SER B 1 249 ? -11.086 -20.906 -0.413 1 96.5 249 SER B O 1
ATOM 4594 N N . GLY B 1 250 ? -12.703 -19.938 -1.607 1 97.62 250 GLY B N 1
ATOM 4595 C CA . GLY B 1 250 ? -13.039 -21.219 -2.215 1 97.62 250 GLY B CA 1
ATOM 4596 C C . GLY B 1 250 ? -12.094 -21.609 -3.336 1 97.62 250 GLY B C 1
ATOM 4597 O O . GLY B 1 250 ? -11.773 -22.781 -3.5 1 97.62 250 GLY B O 1
ATOM 4598 N N . ALA B 1 251 ? -11.656 -20.688 -4.156 1 97.94 251 ALA B N 1
ATOM 4599 C CA . ALA B 1 251 ? -10.781 -20.984 -5.289 1 97.94 251 ALA B CA 1
ATOM 4600 C C . ALA B 1 251 ? -9.469 -21.609 -4.824 1 97.94 251 ALA B C 1
ATOM 4602 O O . ALA B 1 251 ? -9.047 -22.641 -5.355 1 97.94 251 ALA B O 1
ATOM 4603 N N . HIS B 1 252 ? -8.883 -21.062 -3.799 1 96.44 252 HIS B N 1
ATOM 4604 C CA . HIS B 1 252 ? -7.613 -21.562 -3.295 1 96.44 252 HIS B CA 1
ATOM 4605 C C . HIS B 1 252 ? -7.805 -22.891 -2.553 1 96.44 252 HIS B C 1
ATOM 4607 O O . HIS B 1 252 ? -6.914 -23.734 -2.553 1 96.44 252 HIS B O 1
ATOM 4613 N N . ALA B 1 253 ? -8.969 -23 -1.931 1 96.81 253 ALA B N 1
ATOM 4614 C CA . ALA B 1 253 ? -9.266 -24.281 -1.31 1 96.81 253 ALA B CA 1
ATOM 4615 C C . ALA B 1 253 ? -9.25 -25.406 -2.342 1 96.81 253 ALA B C 1
ATOM 4617 O O . ALA B 1 253 ? -8.742 -26.5 -2.07 1 96.81 253 ALA B O 1
ATOM 4618 N N . VAL B 1 254 ? -9.781 -25.156 -3.502 1 97.5 254 VAL B N 1
ATOM 4619 C CA . VAL B 1 254 ? -9.781 -26.125 -4.586 1 97.5 254 VAL B CA 1
ATOM 4620 C C . VAL B 1 254 ? -8.359 -26.344 -5.094 1 97.5 254 VAL B C 1
ATOM 4622 O O . VAL B 1 254 ? -7.941 -27.484 -5.344 1 97.5 254 VAL B O 1
ATOM 4625 N N . HIS B 1 255 ? -7.613 -25.266 -5.27 1 94.5 255 HIS B N 1
ATOM 4626 C CA . HIS B 1 255 ? -6.199 -25.375 -5.621 1 94.5 255 HIS B CA 1
ATOM 4627 C C . HIS B 1 255 ? -5.469 -26.312 -4.656 1 94.5 255 HIS B C 1
ATOM 4629 O O . HIS B 1 255 ? -4.742 -27.203 -5.086 1 94.5 255 HIS B O 1
ATOM 4635 N N . ASN B 1 256 ? -5.629 -26.062 -3.361 1 94.25 256 ASN B N 1
ATOM 4636 C CA . ASN B 1 256 ? -4.957 -26.859 -2.35 1 94.25 256 ASN B CA 1
ATOM 4637 C C . ASN B 1 256 ? -5.367 -28.328 -2.441 1 94.25 256 ASN B C 1
ATOM 4639 O O . ASN B 1 256 ? -4.531 -29.219 -2.279 1 94.25 256 ASN B O 1
ATOM 4643 N N . ALA B 1 257 ? -6.617 -28.547 -2.697 1 95.38 257 ALA B N 1
ATOM 4644 C CA . ALA B 1 257 ? -7.121 -29.906 -2.85 1 95.38 257 ALA B CA 1
ATOM 4645 C C . ALA B 1 257 ? -6.496 -30.578 -4.062 1 95.38 257 ALA B C 1
ATOM 4647 O O . ALA B 1 257 ? -6.195 -31.781 -4.023 1 95.38 257 ALA B O 1
ATOM 4648 N N . LEU B 1 258 ? -6.293 -29.859 -5.113 1 95.31 258 LEU B N 1
ATOM 4649 C CA . LEU B 1 258 ? -5.727 -30.391 -6.348 1 95.31 258 LEU B CA 1
ATOM 4650 C C . LEU B 1 258 ? -4.277 -30.812 -6.141 1 95.31 258 LEU B C 1
ATOM 4652 O O . LEU B 1 258 ? -3.764 -31.672 -6.863 1 95.31 258 LEU B O 1
ATOM 4656 N N . SER B 1 259 ? -3.609 -30.219 -5.148 1 90.38 259 SER B N 1
ATOM 4657 C CA . SER B 1 259 ? -2.201 -30.516 -4.914 1 90.38 259 SER B CA 1
ATOM 4658 C C . SER B 1 259 ? -2.01 -31.953 -4.43 1 90.38 259 SER B C 1
ATOM 4660 O O . SER B 1 259 ? -0.89 -32.469 -4.418 1 90.38 259 SER B O 1
ATOM 4662 N N . GLN B 1 260 ? -3.156 -32.625 -4.031 1 91.25 260 GLN B N 1
ATOM 4663 C CA . GLN B 1 260 ? -3.09 -34.031 -3.6 1 91.25 260 GLN B CA 1
ATOM 4664 C C . GLN B 1 260 ? -2.797 -34.938 -4.773 1 91.25 260 GLN B C 1
ATOM 4666 O O . GLN B 1 260 ? -2.434 -36.094 -4.578 1 91.25 260 GLN B O 1
ATOM 4671 N N . PHE B 1 261 ? -3.033 -34.406 -5.957 1 94.06 261 PHE B N 1
ATOM 4672 C CA . PHE B 1 261 ? -2.811 -35.188 -7.168 1 94.06 261 PHE B CA 1
ATOM 4673 C C . PHE B 1 261 ? -1.461 -34.844 -7.793 1 94.06 261 PHE B C 1
ATOM 4675 O O . PHE B 1 261 ? -1.25 -33.719 -8.258 1 94.06 261 PHE B O 1
ATOM 4682 N N . ALA B 1 262 ? -0.651 -35.781 -7.902 1 90.81 262 ALA B N 1
ATOM 4683 C CA . ALA B 1 262 ? 0.721 -35.562 -8.359 1 90.81 262 ALA B CA 1
ATOM 4684 C C . ALA B 1 262 ? 0.748 -35 -9.773 1 90.81 262 ALA B C 1
ATOM 4686 O O . ALA B 1 262 ? 1.629 -34.188 -10.102 1 90.81 262 ALA B O 1
ATOM 4687 N N . GLU B 1 263 ? -0.246 -35.406 -10.586 1 92.12 263 GLU B N 1
ATOM 4688 C CA . GLU B 1 263 ? -0.301 -34.969 -11.977 1 92.12 263 GLU B CA 1
ATOM 4689 C C . GLU B 1 263 ? -0.458 -33.438 -12.062 1 92.12 263 GLU B C 1
ATOM 4691 O O . GLU B 1 263 ? -0.044 -32.812 -13.047 1 92.12 263 GLU B O 1
ATOM 4696 N N . THR B 1 264 ? -1.027 -32.875 -11.039 1 91.44 264 THR B N 1
ATOM 4697 C CA . THR B 1 264 ? -1.329 -31.438 -11.094 1 91.44 264 THR B CA 1
ATOM 4698 C C . THR B 1 264 ? -0.12 -30.609 -10.672 1 91.44 264 THR B C 1
ATOM 4700 O O . THR B 1 264 ? -0.129 -29.391 -10.789 1 91.44 264 THR B O 1
ATOM 4703 N N . HIS B 1 265 ? 0.931 -31.203 -10.234 1 86.38 265 HIS B N 1
ATOM 4704 C CA . HIS B 1 265 ? 2.105 -30.484 -9.75 1 86.38 265 HIS B CA 1
ATOM 4705 C C . HIS B 1 265 ? 2.801 -29.75 -10.891 1 86.38 265 HIS B C 1
ATOM 4707 O O . HIS B 1 265 ? 3.543 -28.797 -10.648 1 86.38 265 HIS B O 1
ATOM 4713 N N . THR B 1 266 ? 2.541 -30.156 -12.102 1 86.44 266 THR B N 1
ATOM 4714 C CA . THR B 1 266 ? 3.156 -29.516 -13.258 1 86.44 266 THR B CA 1
ATOM 4715 C C . THR B 1 266 ? 2.316 -28.344 -13.734 1 86.44 266 THR B C 1
ATOM 4717 O O . THR B 1 266 ? 2.758 -27.562 -14.586 1 86.44 266 THR B O 1
ATOM 4720 N N . ILE B 1 267 ? 1.12 -28.281 -13.242 1 90.25 267 ILE B N 1
ATOM 4721 C CA . ILE B 1 267 ? 0.235 -27.172 -13.578 1 90.25 267 ILE B CA 1
ATOM 4722 C C . ILE B 1 267 ? 0.539 -25.969 -12.688 1 90.25 267 ILE B C 1
ATOM 4724 O O . ILE B 1 267 ? 0.69 -26.109 -11.469 1 90.25 267 ILE B O 1
ATOM 4728 N N . GLU B 1 268 ? 0.666 -24.812 -13.289 1 90.81 268 GLU B N 1
ATOM 4729 C CA . GLU B 1 268 ? 0.979 -23.594 -12.539 1 90.81 268 GLU B CA 1
ATOM 4730 C C . GLU B 1 268 ? -0.066 -23.328 -11.453 1 90.81 268 GLU B C 1
ATOM 4732 O O . GLU B 1 268 ? -1.256 -23.578 -11.664 1 90.81 268 GLU B O 1
ATOM 4737 N N . HIS B 1 269 ? 0.375 -22.891 -10.312 1 89.38 269 HIS B N 1
ATOM 4738 C CA . HIS B 1 269 ? -0.476 -22.531 -9.18 1 89.38 269 HIS B CA 1
ATOM 4739 C C . HIS B 1 269 ? -1.702 -21.75 -9.641 1 89.38 269 HIS B C 1
ATOM 4741 O O . HIS B 1 269 ? -2.836 -22.156 -9.359 1 89.38 269 HIS B O 1
ATOM 4747 N N . GLY B 1 270 ? -1.526 -20.688 -10.375 1 93.25 270 GLY B N 1
ATOM 4748 C CA . GLY B 1 270 ? -2.596 -19.781 -10.781 1 93.25 270 GLY B CA 1
ATOM 4749 C C . GLY B 1 270 ? -3.625 -20.438 -11.68 1 93.25 270 GLY B C 1
ATOM 4750 O O . GLY B 1 270 ? -4.809 -20.109 -11.625 1 93.25 270 GLY B O 1
ATOM 4751 N N . VAL B 1 271 ? -3.16 -21.328 -12.516 1 92.88 271 VAL B N 1
ATOM 4752 C CA . VAL B 1 271 ? -4.051 -22.047 -13.422 1 92.88 271 VAL B CA 1
ATOM 4753 C C . VAL B 1 271 ? -4.988 -22.938 -12.617 1 92.88 271 VAL B C 1
ATOM 4755 O O . VAL B 1 271 ? -6.184 -23.031 -12.914 1 92.88 271 VAL B O 1
ATOM 4758 N N . LYS B 1 272 ? -4.48 -23.578 -11.633 1 94.25 272 LYS B N 1
ATOM 4759 C CA . LYS B 1 272 ? -5.328 -24.375 -10.742 1 94.25 272 LYS B CA 1
ATOM 4760 C C . LYS B 1 272 ? -6.312 -23.484 -9.984 1 94.25 272 LYS B C 1
ATOM 4762 O O . LYS B 1 272 ? -7.465 -23.875 -9.766 1 94.25 272 LYS B O 1
ATOM 4767 N N . VAL B 1 273 ? -5.855 -22.344 -9.586 1 95.25 273 VAL B N 1
ATOM 4768 C CA . VAL B 1 273 ? -6.723 -21.406 -8.883 1 95.25 273 VAL B CA 1
ATOM 4769 C C . VAL B 1 273 ? -7.863 -20.969 -9.797 1 95.25 273 VAL B C 1
ATOM 4771 O O . VAL B 1 273 ? -9 -20.828 -9.352 1 95.25 273 VAL B O 1
ATOM 4774 N N . ALA B 1 274 ? -7.535 -20.734 -11.039 1 95.69 274 ALA B N 1
ATOM 4775 C CA . ALA B 1 274 ? -8.57 -20.328 -11.984 1 95.69 274 ALA B CA 1
ATOM 4776 C C . ALA B 1 274 ? -9.656 -21.391 -12.094 1 95.69 274 ALA B C 1
ATOM 4778 O O . ALA B 1 274 ? -10.852 -21.062 -12.148 1 95.69 274 ALA B O 1
ATOM 4779 N N . TYR B 1 275 ? -9.266 -22.625 -12.203 1 97.38 275 TYR B N 1
ATOM 4780 C CA . TYR B 1 275 ? -10.266 -23.688 -12.195 1 97.38 275 TYR B CA 1
ATOM 4781 C C . TYR B 1 275 ? -11.055 -23.688 -10.898 1 97.38 275 TYR B C 1
ATOM 4783 O O . TYR B 1 275 ? -12.281 -23.844 -10.906 1 97.38 275 TYR B O 1
ATOM 4791 N N . GLY B 1 276 ? -10.344 -23.547 -9.82 1 98.19 276 GLY B N 1
ATOM 4792 C CA . GLY B 1 276 ? -11 -23.453 -8.523 1 98.19 276 GLY B CA 1
ATOM 4793 C C . GLY B 1 276 ? -12 -22.312 -8.445 1 98.19 276 GLY B C 1
ATOM 4794 O O . GLY B 1 276 ? -13.023 -22.438 -7.766 1 98.19 276 GLY B O 1
ATOM 4795 N N . LEU B 1 277 ? -11.688 -21.25 -9.094 1 98.25 277 LEU B N 1
ATOM 4796 C CA . LEU B 1 277 ? -12.57 -20.094 -9.133 1 98.25 277 LEU B CA 1
ATOM 4797 C C . LEU B 1 277 ? -13.906 -20.438 -9.789 1 98.25 277 LEU B C 1
ATOM 4799 O O . LEU B 1 277 ? -14.969 -20.031 -9.305 1 98.25 277 LEU B O 1
ATOM 4803 N N . LEU B 1 278 ? -13.836 -21.203 -10.883 1 98.56 278 LEU B N 1
ATOM 4804 C CA . LEU B 1 278 ? -15.062 -21.656 -11.539 1 98.56 278 LEU B CA 1
ATOM 4805 C C . LEU B 1 278 ? -15.898 -22.516 -10.602 1 98.56 278 LEU B C 1
ATOM 4807 O O . LEU B 1 278 ? -17.109 -22.312 -10.5 1 98.56 278 LEU B O 1
ATOM 4811 N N . VAL B 1 279 ? -15.242 -23.375 -9.898 1 98.69 279 VAL B N 1
ATOM 4812 C CA . VAL B 1 279 ? -15.914 -24.281 -8.969 1 98.69 279 VAL B CA 1
ATOM 4813 C C . VAL B 1 279 ? -16.547 -23.469 -7.832 1 98.69 279 VAL B C 1
ATOM 4815 O O . VAL B 1 279 ? -17.688 -23.719 -7.449 1 98.69 279 VAL B O 1
ATOM 4818 N N . MET B 1 280 ? -15.781 -22.531 -7.293 1 98.69 280 MET B N 1
ATOM 4819 C CA . MET B 1 280 ? -16.281 -21.688 -6.203 1 98.69 280 MET B CA 1
ATOM 4820 C C . MET B 1 280 ? -17.516 -20.922 -6.629 1 98.69 280 MET B C 1
ATOM 4822 O O . MET B 1 280 ? -18.516 -20.906 -5.906 1 98.69 280 MET B O 1
ATOM 4826 N N . LEU B 1 281 ? -17.469 -20.266 -7.809 1 98.56 281 LEU B N 1
ATOM 4827 C CA . LEU B 1 281 ? -18.578 -19.469 -8.297 1 98.56 281 LEU B CA 1
ATOM 4828 C C . LEU B 1 281 ? -19.812 -20.344 -8.516 1 98.56 281 LEU B C 1
ATOM 4830 O O . LEU B 1 281 ? -20.938 -19.938 -8.195 1 98.56 281 LEU B O 1
ATOM 4834 N N . ALA B 1 282 ? -19.578 -21.516 -9.047 1 98.56 282 ALA B N 1
ATOM 4835 C CA . ALA B 1 282 ? -20.688 -22.453 -9.234 1 98.56 282 ALA B CA 1
ATOM 4836 C C . ALA B 1 282 ? -21.297 -22.844 -7.891 1 98.56 282 ALA B C 1
ATOM 4838 O O . ALA B 1 282 ? -22.531 -22.875 -7.75 1 98.56 282 ALA B O 1
ATOM 4839 N N . ALA B 1 283 ? -20.469 -23.172 -6.949 1 98.56 283 ALA B N 1
ATOM 4840 C CA . ALA B 1 283 ? -20.953 -23.547 -5.621 1 98.56 283 ALA B CA 1
ATOM 4841 C C . ALA B 1 283 ? -21.734 -22.422 -4.973 1 98.56 283 ALA B C 1
ATOM 4843 O O . ALA B 1 283 ? -22.641 -22.656 -4.172 1 98.56 283 ALA B O 1
ATOM 4844 N N . MET B 1 284 ? -21.391 -21.203 -5.312 1 98.12 284 MET B N 1
ATOM 4845 C CA . MET B 1 284 ? -22.047 -20.016 -4.773 1 98.12 284 MET B CA 1
ATOM 4846 C C . MET B 1 284 ? -23.375 -19.766 -5.488 1 98.12 284 MET B C 1
ATOM 4848 O O . MET B 1 284 ? -24.125 -18.875 -5.102 1 98.12 284 MET B O 1
ATOM 4852 N N . GLY B 1 285 ? -23.641 -20.453 -6.527 1 97.5 285 GLY B N 1
ATOM 4853 C CA . GLY B 1 285 ? -24.859 -20.281 -7.301 1 97.5 285 GLY B CA 1
ATOM 4854 C C . GLY B 1 285 ? -24.781 -19.141 -8.297 1 97.5 285 GLY B C 1
ATOM 4855 O O . GLY B 1 285 ? -25.797 -18.609 -8.75 1 97.5 285 GLY B O 1
ATOM 4856 N N . GLU B 1 286 ? -23.578 -18.688 -8.594 1 97.69 286 GLU B N 1
ATOM 4857 C CA . GLU B 1 286 ? -23.375 -17.594 -9.523 1 97.69 286 GLU B CA 1
ATOM 4858 C C . GLU B 1 286 ? -23.219 -18.094 -10.961 1 97.69 286 GLU B C 1
ATOM 4860 O O . GLU B 1 286 ? -22.172 -17.891 -11.586 1 97.69 286 GLU B O 1
ATOM 4865 N N . GLU B 1 287 ? -24.203 -18.656 -11.5 1 96.69 287 GLU B N 1
ATOM 4866 C CA . GLU B 1 287 ? -24.188 -19.359 -12.789 1 96.69 287 GLU B CA 1
ATOM 4867 C C . GLU B 1 287 ? -23.734 -18.422 -13.906 1 96.69 287 GLU B C 1
ATOM 4869 O O . GLU B 1 287 ? -22.922 -18.812 -14.758 1 96.69 287 GLU B O 1
ATOM 4874 N N . GLY B 1 288 ? -24.359 -17.234 -13.945 1 97.69 288 GLY B N 1
ATOM 4875 C CA . GLY B 1 288 ? -24 -16.281 -14.977 1 97.69 288 GLY B CA 1
ATOM 4876 C C . GLY B 1 288 ? -22.531 -15.898 -14.938 1 97.69 288 GLY B C 1
ATOM 4877 O O . GLY B 1 288 ? -21.859 -15.859 -15.977 1 97.69 288 GLY B O 1
ATOM 4878 N N . GLU B 1 289 ? -22.062 -15.609 -13.773 1 97.69 289 GLU B N 1
ATOM 4879 C CA . GLU B 1 289 ? -20.656 -15.242 -13.617 1 97.69 289 GLU B CA 1
ATOM 4880 C C . GLU B 1 289 ? -19.734 -16.406 -13.938 1 97.69 289 GLU B C 1
ATOM 4882 O O . GLU B 1 289 ? -18.641 -16.219 -14.477 1 97.69 289 GLU B O 1
ATOM 4887 N N . THR B 1 290 ? -20.125 -17.641 -13.539 1 98.31 290 THR B N 1
ATOM 4888 C CA . THR B 1 290 ? -19.359 -18.828 -13.883 1 98.31 290 THR B CA 1
ATOM 4889 C C . THR B 1 290 ? -19.188 -18.953 -15.391 1 98.31 290 THR B C 1
ATOM 4891 O O . THR B 1 290 ? -18.062 -19.172 -15.875 1 98.31 290 THR B O 1
ATOM 4894 N N . GLN B 1 291 ? -20.25 -18.734 -16.125 1 98.31 291 GLN B N 1
ATOM 4895 C CA . GLN B 1 291 ? -20.188 -18.828 -17.578 1 98.31 291 GLN B CA 1
ATOM 4896 C C . GLN B 1 291 ? -19.281 -17.734 -18.156 1 98.31 291 GLN B C 1
ATOM 4898 O O . GLN B 1 291 ? -18.5 -18 -19.062 1 98.31 291 GLN B O 1
ATOM 4903 N N . LYS B 1 292 ? -19.484 -16.578 -17.625 1 97.88 292 LYS B N 1
ATOM 4904 C CA . LYS B 1 292 ? -18.656 -15.461 -18.078 1 97.88 292 LYS B CA 1
ATOM 4905 C C . LYS B 1 292 ? -17.172 -15.789 -17.938 1 97.88 292 LYS B C 1
ATOM 4907 O O . LYS B 1 292 ? -16.375 -15.516 -18.828 1 97.88 292 LYS B O 1
ATOM 4912 N N . LEU B 1 293 ? -16.75 -16.375 -16.812 1 98.12 293 LEU B N 1
ATOM 4913 C CA . LEU B 1 293 ? -15.352 -16.672 -16.562 1 98.12 293 LEU B CA 1
ATOM 4914 C C . LEU B 1 293 ? -14.898 -17.891 -17.359 1 98.12 293 LEU B C 1
ATOM 4916 O O . LEU B 1 293 ? -13.734 -17.984 -17.75 1 98.12 293 LEU B O 1
ATOM 4920 N N . ILE B 1 294 ? -15.805 -18.844 -17.625 1 98.25 294 ILE B N 1
ATOM 4921 C CA . 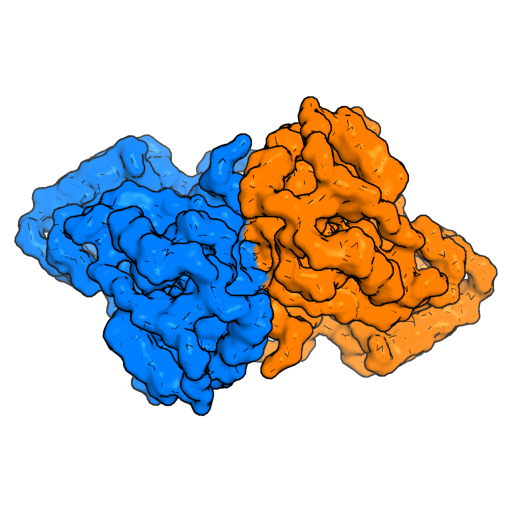ILE B 1 294 ? -15.477 -19.938 -18.531 1 98.25 294 ILE B CA 1
ATOM 4922 C C . ILE B 1 294 ? -15.133 -19.375 -19.906 1 98.25 294 ILE B C 1
ATOM 4924 O O . ILE B 1 294 ? -14.125 -19.766 -20.516 1 98.25 294 ILE B O 1
ATOM 4928 N N . ASP B 1 295 ? -15.945 -18.438 -20.406 1 97.94 295 ASP B N 1
ATOM 4929 C CA . ASP B 1 295 ? -15.688 -17.828 -21.703 1 97.94 295 ASP B CA 1
ATOM 4930 C C . ASP B 1 295 ? -14.375 -17.047 -21.703 1 97.94 295 ASP B C 1
ATOM 4932 O O . ASP B 1 295 ? -13.625 -17.078 -22.672 1 97.94 295 ASP B O 1
ATOM 4936 N N . TYR B 1 296 ? -14.148 -16.375 -20.641 1 97.69 296 TYR B N 1
ATOM 4937 C CA . TYR B 1 296 ? -12.891 -15.672 -20.438 1 97.69 296 TYR B CA 1
ATOM 4938 C C . TYR B 1 296 ? -11.703 -16.625 -20.547 1 97.69 296 TYR B C 1
ATOM 4940 O O . TYR B 1 296 ? -10.719 -16.328 -21.219 1 97.69 296 TYR B O 1
ATOM 4948 N N . CYS B 1 297 ? -11.789 -17.828 -19.828 1 97.25 297 CYS B N 1
ATOM 4949 C CA . CYS B 1 297 ? -10.742 -18.828 -19.875 1 97.25 297 CYS B CA 1
ATOM 4950 C C . CYS B 1 297 ? -10.57 -19.391 -21.281 1 97.25 297 CYS B C 1
ATOM 4952 O O . CYS B 1 297 ? -9.445 -19.516 -21.781 1 97.25 297 CYS B O 1
ATOM 4954 N N . LYS B 1 298 ? -11.648 -19.656 -21.969 1 96.38 298 LYS B N 1
ATOM 4955 C CA . LYS B 1 298 ? -11.609 -20.172 -23.344 1 96.38 298 LYS B CA 1
ATOM 4956 C C . LYS B 1 298 ? -10.93 -19.188 -24.281 1 96.38 298 LYS B C 1
ATOM 4958 O O . LYS B 1 298 ? -10.031 -19.547 -25.047 1 96.38 298 LYS B O 1
ATOM 4963 N N . ASP B 1 299 ? -11.312 -17.969 -24.125 1 95.75 299 ASP B N 1
ATOM 4964 C CA . ASP B 1 299 ? -10.828 -16.922 -25.016 1 95.75 299 ASP B CA 1
ATOM 4965 C C . ASP B 1 299 ? -9.328 -16.703 -24.859 1 95.75 299 ASP B C 1
ATOM 4967 O O . ASP B 1 299 ? -8.648 -16.266 -25.781 1 95.75 299 ASP B O 1
ATOM 4971 N N . ASN B 1 300 ? -8.812 -17.031 -23.703 1 96.5 300 ASN B N 1
ATOM 4972 C CA . ASN B 1 300 ? -7.422 -16.703 -23.422 1 96.5 300 ASN B CA 1
ATOM 4973 C C . ASN B 1 300 ? -6.562 -17.953 -23.312 1 96.5 300 ASN B C 1
ATOM 4975 O O . ASN B 1 300 ? -5.375 -17.875 -23 1 96.5 300 ASN B O 1
ATOM 4979 N N . GLY B 1 301 ? -7.191 -19.109 -23.469 1 93.56 301 GLY B N 1
ATOM 4980 C CA . GLY B 1 301 ? -6.453 -20.359 -23.5 1 93.56 301 GLY B CA 1
ATOM 4981 C C . GLY B 1 301 ? -6.137 -20.891 -22.109 1 93.56 301 GLY B C 1
ATOM 4982 O O . GLY B 1 301 ? -5.133 -21.578 -21.906 1 93.56 301 GLY B O 1
ATOM 4983 N N . PHE B 1 302 ? -6.945 -20.531 -21.109 1 95.88 302 PHE B N 1
ATOM 4984 C CA . PHE B 1 302 ? -6.781 -21.031 -19.75 1 95.88 302 PHE B CA 1
ATOM 4985 C C . PHE B 1 302 ? -7.582 -22.312 -19.547 1 95.88 302 PHE B C 1
ATOM 4987 O O . PHE B 1 302 ? -8.422 -22.656 -20.375 1 95.88 302 PHE B O 1
ATOM 4994 N N . ILE B 1 303 ? -7.297 -23.016 -18.484 1 94.88 303 ILE B N 1
ATOM 4995 C CA . ILE B 1 303 ? -8.016 -24.234 -18.141 1 94.88 303 ILE B CA 1
ATOM 4996 C C . ILE B 1 303 ? -9.422 -23.891 -17.656 1 94.88 303 ILE B C 1
ATOM 4998 O O . ILE B 1 303 ? -9.602 -22.953 -16.875 1 94.88 303 ILE B O 1
ATOM 5002 N N . TYR B 1 304 ? -10.422 -24.641 -18.109 1 96.38 304 TYR B N 1
ATOM 5003 C CA . TYR B 1 304 ? -11.805 -24.391 -17.719 1 96.38 304 TYR B CA 1
ATOM 5004 C C . TYR B 1 304 ? -12.562 -25.703 -17.531 1 96.38 304 TYR B C 1
ATOM 5006 O O . TYR B 1 304 ? -13.773 -25.688 -17.266 1 96.38 304 TYR B O 1
ATOM 5014 N N . SER B 1 305 ? -11.789 -26.891 -17.672 1 96 305 SER B N 1
ATOM 5015 C CA . SER B 1 305 ? -12.445 -28.188 -17.531 1 96 305 SER B CA 1
ATOM 5016 C C . SER B 1 305 ? -11.562 -29.172 -16.781 1 96 305 SER B C 1
ATOM 5018 O O . SER B 1 305 ? -10.344 -29.016 -16.734 1 96 305 SER B O 1
ATOM 5020 N N . TRP B 1 306 ? -12.25 -30.219 -16.219 1 96 306 TRP B N 1
ATOM 5021 C CA . TRP B 1 306 ? -11.57 -31.234 -15.422 1 96 306 TRP B CA 1
ATOM 5022 C C . TRP B 1 306 ? -10.547 -31.984 -16.266 1 96 306 TRP B C 1
ATOM 5024 O O . TRP B 1 306 ? -9.445 -32.281 -15.789 1 96 306 TRP B O 1
ATOM 5034 N N . GLN B 1 307 ? -10.859 -32.25 -17.516 1 94.31 307 GLN B N 1
ATOM 5035 C CA . GLN B 1 307 ? -10 -33 -18.406 1 94.31 307 GLN B CA 1
ATOM 5036 C C . GLN B 1 307 ? -8.641 -32.344 -18.594 1 94.31 307 GLN B C 1
ATOM 5038 O O . GLN B 1 307 ? -7.617 -33 -18.703 1 94.31 307 GLN B O 1
ATOM 5043 N N . GLN B 1 308 ? -8.656 -31.078 -18.547 1 95.12 308 GLN B N 1
ATOM 5044 C CA . GLN B 1 308 ? -7.441 -30.312 -18.781 1 95.12 308 GLN B CA 1
ATOM 5045 C C . GLN B 1 308 ? -6.492 -30.406 -17.594 1 95.12 308 GLN B C 1
ATOM 5047 O O . GLN B 1 308 ? -5.316 -30.047 -17.688 1 95.12 308 GLN B O 1
ATOM 5052 N N . LEU B 1 309 ? -6.906 -30.891 -16.438 1 95 309 LEU B N 1
ATOM 5053 C CA . LEU B 1 309 ? -6.086 -31.062 -15.25 1 95 309 LEU B CA 1
ATOM 5054 C C . LEU B 1 309 ? -5.258 -32.344 -15.32 1 95 309 LEU B C 1
ATOM 5056 O O . LEU B 1 309 ? -4.301 -32.5 -14.555 1 95 309 LEU B O 1
ATOM 5060 N N . GLU B 1 310 ? -5.715 -33.281 -16.156 1 94.31 310 GLU B N 1
ATOM 5061 C CA . GLU B 1 310 ? -4.984 -34.5 -16.484 1 94.31 310 GLU B CA 1
ATOM 5062 C C . GLU B 1 310 ? -4.836 -35.406 -15.266 1 94.31 310 GLU B C 1
ATOM 5064 O O . GLU B 1 310 ? -3.805 -36.062 -15.094 1 94.31 310 GLU B O 1
ATOM 5069 N N . VAL B 1 311 ? -5.82 -35.312 -14.414 1 95.38 311 VAL B N 1
ATOM 5070 C CA . VAL B 1 311 ? -5.875 -36.25 -13.281 1 95.38 311 VAL B CA 1
ATOM 5071 C C . VAL B 1 311 ? -6.152 -37.656 -13.781 1 95.38 311 VAL B C 1
ATOM 5073 O O . VAL B 1 311 ? -7.09 -37.875 -14.547 1 95.38 311 VAL B O 1
ATOM 5076 N N . GLN B 1 312 ? -5.289 -38.594 -13.375 1 94.88 312 GLN B N 1
ATOM 5077 C CA . GLN B 1 312 ? -5.367 -39.969 -13.906 1 94.88 312 GLN B CA 1
ATOM 5078 C C . GLN B 1 312 ? -6.465 -40.75 -13.203 1 94.88 312 GLN B C 1
ATOM 5080 O O . GLN B 1 312 ? -7.09 -41.625 -13.812 1 94.88 312 GLN B O 1
ATOM 5085 N N . GLU B 1 313 ? -6.629 -40.5 -11.992 1 94.69 313 GLU B N 1
ATOM 5086 C CA . GLU B 1 313 ? -7.688 -41.188 -11.25 1 94.69 313 GLU B CA 1
ATOM 5087 C C . GLU B 1 313 ? -9.055 -40.906 -11.883 1 94.69 313 GLU B C 1
ATOM 5089 O O . GLU B 1 313 ? -9.273 -39.875 -12.508 1 94.69 313 GLU B O 1
ATOM 5094 N N . ASP B 1 314 ? -9.906 -41.906 -11.742 1 95.81 314 ASP B N 1
ATOM 5095 C CA . ASP B 1 314 ? -11.258 -41.75 -12.25 1 95.81 314 ASP B CA 1
ATOM 5096 C C . ASP B 1 314 ? -11.898 -40.469 -11.695 1 95.81 314 ASP B C 1
ATOM 5098 O O . ASP B 1 314 ? -11.719 -40.156 -10.516 1 95.81 314 ASP B O 1
ATOM 5102 N N . MET B 1 315 ? -12.648 -39.781 -12.531 1 95.88 315 MET B N 1
ATOM 5103 C CA . MET B 1 315 ? -13.125 -38.438 -12.195 1 95.88 315 MET B CA 1
ATOM 5104 C C . MET B 1 315 ? -14.008 -38.469 -10.953 1 95.88 315 MET B C 1
ATOM 5106 O O . MET B 1 315 ? -13.883 -37.625 -10.07 1 95.88 315 MET B O 1
ATOM 5110 N N . ALA B 1 316 ? -14.93 -39.469 -10.883 1 96.81 316 ALA B N 1
ATOM 5111 C CA . ALA B 1 316 ? -15.852 -39.531 -9.75 1 96.81 316 ALA B CA 1
ATOM 5112 C C . ALA B 1 316 ? -15.102 -39.656 -8.43 1 96.81 316 ALA B C 1
ATOM 5114 O O . ALA B 1 316 ? -15.406 -38.938 -7.465 1 96.81 316 ALA B O 1
ATOM 5115 N N . THR B 1 317 ? -14.164 -40.5 -8.398 1 97.88 317 THR B N 1
ATOM 5116 C CA . THR B 1 317 ? -13.359 -40.719 -7.199 1 97.88 317 THR B CA 1
ATOM 5117 C C . THR B 1 317 ? -12.5 -39.5 -6.887 1 97.88 317 THR B C 1
ATOM 5119 O O . THR B 1 317 ? -12.414 -39.062 -5.73 1 97.88 317 THR B O 1
ATOM 5122 N N . ALA B 1 318 ? -11.883 -38.969 -7.949 1 97.69 318 ALA B N 1
ATOM 5123 C CA . ALA B 1 318 ? -11 -37.812 -7.773 1 97.69 318 ALA B CA 1
ATOM 5124 C C . ALA B 1 318 ? -11.773 -36.594 -7.277 1 97.69 318 ALA B C 1
ATOM 5126 O O . ALA B 1 318 ? -11.312 -35.875 -6.391 1 97.69 318 ALA B O 1
ATOM 5127 N N . VAL B 1 319 ? -12.93 -36.406 -7.867 1 98.12 319 VAL B N 1
ATOM 5128 C CA . VAL B 1 319 ? -13.766 -35.25 -7.5 1 98.12 319 VAL B CA 1
ATOM 5129 C C . VAL B 1 319 ? -14.242 -35.406 -6.055 1 98.12 319 VAL B C 1
ATOM 5131 O O . VAL B 1 319 ? -14.32 -34.438 -5.312 1 98.12 319 VAL B O 1
ATOM 5134 N N . ALA B 1 320 ? -14.578 -36.625 -5.672 1 98.06 320 ALA B N 1
ATOM 5135 C CA . ALA B 1 320 ? -14.969 -36.875 -4.285 1 98.06 320 ALA B CA 1
ATOM 5136 C C . ALA B 1 320 ? -13.836 -36.531 -3.324 1 98.06 320 ALA B C 1
ATOM 5138 O O . ALA B 1 320 ? -14.062 -35.906 -2.281 1 98.06 320 ALA B O 1
ATOM 5139 N N . LYS B 1 321 ? -12.648 -36.969 -3.67 1 97.5 321 LYS B N 1
ATOM 5140 C CA . LYS B 1 321 ? -11.469 -36.656 -2.859 1 97.5 321 LYS B CA 1
ATOM 5141 C C . LYS B 1 321 ? -11.234 -35.156 -2.77 1 97.5 321 LYS B C 1
ATOM 5143 O O . LYS B 1 321 ? -10.953 -34.625 -1.688 1 97.5 321 LYS B O 1
ATOM 5148 N N . LEU B 1 322 ? -11.312 -34.531 -3.904 1 97.88 322 LEU B N 1
ATOM 5149 C CA . LEU B 1 322 ? -11.156 -33.062 -3.971 1 97.88 322 LEU B CA 1
ATOM 5150 C C . LEU B 1 322 ? -12.172 -32.375 -3.078 1 97.88 322 LEU B C 1
ATOM 5152 O O . LEU B 1 322 ? -11.82 -31.469 -2.307 1 97.88 322 LEU B O 1
ATOM 5156 N N . ALA B 1 323 ? -13.367 -32.75 -3.223 1 98.5 323 ALA B N 1
ATOM 5157 C CA . ALA B 1 323 ? -14.469 -32.125 -2.49 1 98.5 323 ALA B CA 1
ATOM 5158 C C . ALA B 1 323 ? -14.305 -32.312 -0.985 1 98.5 323 ALA B C 1
ATOM 5160 O O . ALA B 1 323 ? -14.539 -31.391 -0.207 1 98.5 323 ALA B O 1
ATOM 5161 N N . ASP B 1 324 ? -13.914 -33.5 -0.565 1 98.12 324 ASP B N 1
ATOM 5162 C CA . ASP B 1 324 ? -13.688 -33.781 0.85 1 98.12 324 ASP B CA 1
ATOM 5163 C C . ASP B 1 324 ? -12.609 -32.875 1.429 1 98.12 324 ASP B C 1
ATOM 5165 O O . ASP B 1 324 ? -12.766 -32.344 2.533 1 98.12 324 ASP B O 1
ATOM 5169 N N . PHE B 1 325 ? -11.625 -32.688 0.661 1 97 325 PHE B N 1
ATOM 5170 C CA . PHE B 1 325 ? -10.516 -31.859 1.098 1 97 325 PHE B CA 1
ATOM 5171 C C . PHE B 1 325 ? -10.922 -30.391 1.131 1 97 325 PHE B C 1
ATOM 5173 O O . PHE B 1 325 ? -10.75 -29.719 2.148 1 97 325 PHE B O 1
ATOM 5180 N N . ALA B 1 326 ? -11.484 -29.906 0.056 1 97.69 326 ALA B N 1
ATOM 5181 C CA . ALA B 1 326 ? -11.781 -28.484 -0.113 1 97.69 326 ALA B CA 1
ATOM 5182 C C . ALA B 1 326 ? -12.844 -28.031 0.884 1 97.69 326 ALA B C 1
ATOM 5184 O O . ALA B 1 326 ? -12.828 -26.891 1.342 1 97.69 326 ALA B O 1
ATOM 5185 N N . ALA B 1 327 ? -13.75 -28.922 1.218 1 97.94 327 ALA B N 1
ATOM 5186 C CA . ALA B 1 327 ? -14.859 -28.578 2.104 1 97.94 327 ALA B CA 1
ATOM 5187 C C . ALA B 1 327 ? -14.5 -28.844 3.562 1 97.94 327 ALA B C 1
ATOM 5189 O O . ALA B 1 327 ? -15.312 -28.609 4.461 1 97.94 327 ALA B O 1
ATOM 5190 N N . SER B 1 328 ? -13.312 -29.359 3.812 1 96.44 328 SER B N 1
ATOM 5191 C CA . SER B 1 328 ? -12.938 -29.719 5.18 1 96.44 328 SER B CA 1
ATOM 5192 C C . SER B 1 328 ? -12.805 -28.469 6.051 1 96.44 328 SER B C 1
ATOM 5194 O O . SER B 1 328 ? -12.68 -27.359 5.535 1 96.44 328 SER B O 1
ATOM 5196 N N . ASP B 1 329 ? -12.734 -28.641 7.406 1 93.38 329 ASP B N 1
ATOM 5197 C CA . ASP B 1 329 ? -12.672 -27.547 8.375 1 93.38 329 ASP B CA 1
ATOM 5198 C C . ASP B 1 329 ? -11.305 -26.859 8.328 1 93.38 329 ASP B C 1
ATOM 5200 O O . ASP B 1 329 ? -11.148 -25.75 8.844 1 93.38 329 ASP B O 1
ATOM 5204 N N . LYS B 1 330 ? -10.406 -27.469 7.645 1 91.5 330 LYS B N 1
ATOM 5205 C CA . LYS B 1 330 ? -9.047 -26.922 7.605 1 91.5 330 LYS B CA 1
ATOM 5206 C C . LYS B 1 330 ? -8.852 -26.031 6.391 1 91.5 330 LYS B C 1
ATOM 5208 O O . LYS B 1 330 ? -7.816 -25.375 6.254 1 91.5 330 LYS B O 1
ATOM 5213 N N . GLU B 1 331 ? -9.891 -26.016 5.543 1 93.75 331 GLU B N 1
ATOM 5214 C CA . GLU B 1 331 ? -9.758 -25.25 4.309 1 93.75 331 GLU B CA 1
ATOM 5215 C C . GLU B 1 331 ? -10.695 -24.031 4.305 1 93.75 331 GLU B C 1
ATOM 5217 O O . GLU B 1 331 ? -11.57 -23.922 5.16 1 93.75 331 GLU B O 1
ATOM 5222 N N . THR B 1 332 ? -10.516 -23.234 3.262 1 95.75 332 THR B N 1
ATOM 5223 C CA . THR B 1 332 ? -11.102 -21.906 3.295 1 95.75 332 THR B CA 1
ATOM 5224 C C . THR B 1 332 ? -12.375 -21.859 2.457 1 95.75 332 THR B C 1
ATOM 5226 O O . THR B 1 332 ? -13.016 -20.812 2.342 1 95.75 332 THR B O 1
ATOM 5229 N N . PHE B 1 333 ? -12.828 -22.969 1.885 1 97.88 333 PHE B N 1
ATOM 5230 C CA . PHE B 1 333 ? -14.008 -22.938 1.023 1 97.88 333 PHE B CA 1
ATOM 5231 C C . PHE B 1 333 ? -15.219 -22.422 1.783 1 97.88 333 PHE B C 1
ATOM 5233 O O . PHE B 1 333 ? -16.078 -21.734 1.21 1 97.88 333 PHE B O 1
ATOM 5240 N N . LYS B 1 334 ? -15.305 -22.656 3.076 1 96.81 334 LYS B N 1
ATOM 5241 C CA . LYS B 1 334 ? -16.406 -22.281 3.947 1 96.81 334 LYS B CA 1
ATOM 5242 C C . LYS B 1 334 ? -16.531 -20.75 4.031 1 96.81 334 LYS B C 1
ATOM 5244 O O . LYS B 1 334 ? -17.594 -20.234 4.395 1 96.81 334 LYS B O 1
ATOM 5249 N N . LEU B 1 335 ? -15.492 -20.062 3.701 1 96.25 335 LEU B N 1
ATOM 5250 C CA . LEU B 1 335 ? -15.555 -18.609 3.719 1 96.25 335 LEU B CA 1
ATOM 5251 C C . LEU B 1 335 ? -16.406 -18.078 2.564 1 96.25 335 LEU B C 1
ATOM 5253 O O . LEU B 1 335 ? -17.047 -17.047 2.689 1 96.25 335 LEU B O 1
ATOM 5257 N N . ALA B 1 336 ? -16.359 -18.766 1.455 1 97.5 336 ALA B N 1
ATOM 5258 C CA . ALA B 1 336 ? -17.172 -18.406 0.301 1 97.5 336 ALA B CA 1
ATOM 5259 C C . ALA B 1 336 ? -18.609 -18.938 0.45 1 97.5 336 ALA B C 1
ATOM 5261 O O . ALA B 1 336 ? -19.562 -18.234 0.139 1 97.5 336 ALA B O 1
ATOM 5262 N N . VAL B 1 337 ? -18.688 -20.141 0.897 1 97.69 337 VAL B N 1
ATOM 5263 C CA . VAL B 1 337 ? -19.969 -20.828 1.104 1 97.69 337 VAL B CA 1
ATOM 5264 C C . VAL B 1 337 ? -20.062 -21.328 2.541 1 97.69 337 VAL B C 1
ATOM 5266 O O . VAL B 1 337 ? -19.734 -22.484 2.816 1 97.69 337 VAL B O 1
ATOM 5269 N N . PRO B 1 338 ? -20.594 -20.469 3.443 1 96.38 338 PRO B N 1
ATOM 5270 C CA . PRO B 1 338 ? -20.719 -20.922 4.832 1 96.38 338 PRO B CA 1
ATOM 5271 C C . PRO B 1 338 ? -21.484 -22.234 4.965 1 96.38 338 PRO B C 1
ATOM 5273 O O . PRO B 1 338 ? -22.578 -22.375 4.426 1 96.38 338 PRO B O 1
ATOM 5276 N N . GLY B 1 339 ? -20.953 -23.172 5.641 1 96.06 339 GLY B N 1
ATOM 5277 C CA . GLY B 1 339 ? -21.594 -24.484 5.816 1 96.06 339 GLY B CA 1
ATOM 5278 C C . GLY B 1 339 ? -21.422 -25.391 4.613 1 96.06 339 GLY B C 1
ATOM 5279 O O . GLY B 1 339 ? -22.156 -26.359 4.465 1 96.06 339 GLY B O 1
ATOM 5280 N N . VAL B 1 340 ? -20.484 -25.125 3.779 1 97.88 340 VAL B N 1
ATOM 5281 C CA . VAL B 1 340 ? -20.266 -25.891 2.553 1 97.88 340 VAL B CA 1
ATOM 5282 C C . VAL B 1 340 ? -20.078 -27.375 2.887 1 97.88 340 VAL B C 1
ATOM 5284 O O . VAL B 1 340 ? -19.438 -27.703 3.883 1 97.88 340 VAL B O 1
ATOM 5287 N N . THR B 1 341 ? -20.656 -28.25 2.07 1 98.12 341 THR B N 1
ATOM 5288 C CA . THR B 1 341 ? -20.5 -29.703 2.195 1 98.12 341 THR B CA 1
ATOM 5289 C C . THR B 1 341 ? -19.734 -30.266 1.004 1 98.12 341 THR B C 1
ATOM 5291 O O . THR B 1 341 ? -19.672 -29.641 -0.053 1 98.12 341 THR B O 1
ATOM 5294 N N . PRO B 1 342 ? -19.094 -31.438 1.258 1 98.44 342 PRO B N 1
ATOM 5295 C CA . PRO B 1 342 ? -18.438 -32.062 0.118 1 98.44 342 PRO B CA 1
ATOM 5296 C C . PRO B 1 342 ? -19.359 -32.281 -1.075 1 98.44 342 PRO B C 1
ATOM 5298 O O . PRO B 1 342 ? -18.953 -32.094 -2.225 1 98.44 342 PRO B O 1
ATOM 5301 N N . GLU B 1 343 ? -20.609 -32.625 -0.816 1 98.31 343 GLU B N 1
ATOM 5302 C CA . GLU B 1 343 ? -21.578 -32.844 -1.882 1 98.31 343 GLU B CA 1
ATOM 5303 C C . GLU B 1 343 ? -21.812 -31.562 -2.701 1 98.31 343 GLU B C 1
ATOM 5305 O O . GLU B 1 343 ? -21.969 -31.625 -3.92 1 98.31 343 GLU B O 1
ATOM 5310 N N . GLN B 1 344 ? -21.812 -30.469 -2.076 1 98.31 344 GLN B N 1
ATOM 5311 C CA . GLN B 1 344 ? -22 -29.188 -2.77 1 98.31 344 GLN B CA 1
ATOM 5312 C C . GLN B 1 344 ? -20.812 -28.891 -3.686 1 98.31 344 GLN B C 1
ATOM 5314 O O . GLN B 1 344 ? -21 -28.391 -4.797 1 98.31 344 GLN B O 1
ATOM 5319 N N . VAL B 1 345 ? -19.609 -29.156 -3.189 1 98.69 345 VAL B N 1
ATOM 5320 C CA . VAL B 1 345 ? -18.406 -28.922 -3.994 1 98.69 345 VAL B CA 1
ATOM 5321 C C . VAL B 1 345 ? -18.406 -29.875 -5.188 1 98.69 345 VAL B C 1
ATOM 5323 O O . VAL B 1 345 ? -18.078 -29.484 -6.309 1 98.69 345 VAL B O 1
ATOM 5326 N N . GLN B 1 346 ? -18.797 -31.156 -4.938 1 98.56 346 GLN B N 1
ATOM 5327 C CA . GLN B 1 346 ? -18.906 -32.125 -6.035 1 98.56 346 GLN B CA 1
ATOM 5328 C C . GLN B 1 346 ? -19.891 -31.625 -7.102 1 98.56 346 GLN B C 1
ATOM 5330 O O . GLN B 1 346 ? -19.562 -31.641 -8.289 1 98.56 346 GLN B O 1
ATOM 5335 N N . ALA B 1 347 ? -21.031 -31.25 -6.656 1 98.44 347 ALA B N 1
ATOM 5336 C CA . ALA B 1 347 ? -22.062 -30.75 -7.578 1 98.44 347 ALA B CA 1
ATOM 5337 C C . ALA B 1 347 ? -21.547 -29.562 -8.383 1 98.44 347 ALA B C 1
ATOM 5339 O O . ALA B 1 347 ? -21.875 -29.422 -9.562 1 98.44 347 ALA B O 1
ATOM 5340 N N . ALA B 1 348 ? -20.828 -28.688 -7.734 1 98.69 348 ALA B N 1
ATOM 5341 C CA . ALA B 1 348 ? -20.266 -27.516 -8.391 1 98.69 348 ALA B CA 1
ATOM 5342 C C . ALA B 1 348 ? -19.281 -27.906 -9.492 1 98.69 348 ALA B C 1
ATOM 5344 O O . ALA B 1 348 ? -19.266 -27.297 -10.562 1 98.69 348 ALA B O 1
ATOM 5345 N N . VAL B 1 349 ? -18.422 -28.891 -9.195 1 98.5 349 VAL B N 1
ATOM 5346 C CA . VAL B 1 349 ? -17.484 -29.375 -10.211 1 98.5 349 VAL B CA 1
ATOM 5347 C C . VAL B 1 349 ? -18.266 -29.859 -11.43 1 98.5 349 VAL B C 1
ATOM 5349 O O . VAL B 1 349 ? -17.938 -29.5 -12.57 1 98.5 349 VAL B O 1
ATOM 5352 N N . TYR B 1 350 ? -19.25 -30.625 -11.195 1 98.25 350 TYR B N 1
ATOM 5353 C CA . TYR B 1 350 ? -20.031 -31.172 -12.305 1 98.25 350 TYR B CA 1
ATOM 5354 C C . TYR B 1 350 ? -20.797 -30.078 -13.031 1 98.25 350 TYR B C 1
ATOM 5356 O O . TYR B 1 350 ? -20.984 -30.156 -14.25 1 98.25 350 TYR B O 1
ATOM 5364 N N . GLN B 1 351 ? -21.234 -29.109 -12.328 1 98.19 351 GLN B N 1
ATOM 5365 C CA . GLN B 1 351 ? -21.875 -27.984 -12.977 1 98.19 351 GLN B CA 1
ATOM 5366 C C . GLN B 1 351 ? -20.906 -27.25 -13.906 1 98.19 351 GLN B C 1
ATOM 5368 O O . GLN B 1 351 ? -21.281 -26.859 -15.016 1 98.19 351 GLN B O 1
ATOM 5373 N N . VAL B 1 352 ? -19.688 -26.969 -13.391 1 98.38 352 VAL B N 1
ATOM 5374 C CA . VAL B 1 352 ? -18.672 -26.328 -14.219 1 98.38 352 VAL B CA 1
ATOM 5375 C C . VAL B 1 352 ? -18.438 -27.141 -15.484 1 98.38 352 VAL B C 1
ATOM 5377 O O . VAL B 1 352 ? -18.375 -26.594 -16.578 1 98.38 352 VAL B O 1
ATOM 5380 N N . GLU B 1 353 ? -18.391 -28.484 -15.367 1 97.81 353 GLU B N 1
ATOM 5381 C CA . GLU B 1 353 ? -18.156 -29.359 -16.516 1 97.81 353 GLU B CA 1
ATOM 5382 C C . GLU B 1 353 ? -19.328 -29.297 -17.5 1 97.81 353 GLU B C 1
ATOM 5384 O O . GLU B 1 353 ? -19.125 -29.344 -18.703 1 97.81 353 GLU B O 1
ATOM 5389 N N . ALA B 1 354 ? -20.438 -29.188 -17 1 97.44 354 ALA B N 1
ATOM 5390 C CA . ALA B 1 354 ? -21.625 -29.078 -17.859 1 97.44 354 ALA B CA 1
ATOM 5391 C C . ALA B 1 354 ? -21.641 -27.766 -18.609 1 97.44 354 ALA B C 1
ATOM 5393 O O . ALA B 1 354 ? -22 -27.719 -19.797 1 97.44 354 ALA B O 1
ATOM 5394 N N . GLN B 1 355 ? -21.297 -26.641 -17.938 1 97 355 GLN B N 1
ATOM 5395 C CA . GLN B 1 355 ? -21.297 -25.312 -18.547 1 97 355 GLN B CA 1
ATOM 5396 C C . GLN B 1 355 ? -20.156 -25.172 -19.547 1 97 355 GLN B C 1
ATOM 5398 O O . GLN B 1 355 ? -20.266 -24.391 -20.5 1 97 355 GLN B O 1
ATOM 5403 N N . ALA B 1 356 ? -19.125 -25.859 -19.297 1 95.38 356 ALA B N 1
ATOM 5404 C CA . ALA B 1 356 ? -17.938 -25.719 -20.125 1 95.38 356 ALA B CA 1
ATOM 5405 C C . ALA B 1 356 ? -18.125 -26.422 -21.469 1 95.38 356 ALA B C 1
ATOM 5407 O O . ALA B 1 356 ? -17.328 -26.234 -22.391 1 95.38 356 ALA B O 1
ATOM 5408 N N . LYS B 1 357 ? -19.094 -27.297 -21.672 1 89.94 357 LYS B N 1
ATOM 5409 C CA . LYS B 1 357 ? -19.375 -27.984 -22.938 1 89.94 357 LYS B CA 1
ATOM 5410 C C . LYS B 1 357 ? -19.969 -27.016 -23.969 1 89.94 357 LYS B C 1
ATOM 5412 O O . LYS B 1 357 ? -20.719 -26.109 -23.609 1 89.94 357 LYS B O 1
#

Nearest PDB structures (foldseek):
  1jq5-assembly1_A  TM=8.918E-01  e=1.613E-26  Geobacillus stearothermophilus
  8k1g-assembly1_A  TM=8.757E-01  e=1.698E-26  Klebsiella pneumoniae
  1jqa-assembly1_A  TM=8.694E-01  e=1.712E-25  Geobacillus stearothermophilus
  4mca-assembly1_A  TM=8.689E-01  e=1.712E-25  Serratia plymuthica A30
  1ta9-assembly1_B  TM=8.882E-01  e=6.846E-25  Schizosaccharomyces pombe

Solvent-accessible surface area (backbone atoms only — not comparable to full-atom values): 34442 Å² total; per-residue (Å²): 136,58,76,71,65,43,25,34,20,34,18,29,30,42,42,73,37,79,62,28,52,65,51,49,65,66,61,51,68,80,53,90,35,55,32,36,38,25,47,71,69,35,43,51,53,48,58,73,61,42,79,62,83,72,80,90,50,52,78,44,73,67,88,84,41,24,18,70,68,55,17,52,52,50,29,65,76,47,66,77,35,51,29,34,36,18,33,18,41,42,51,48,24,28,24,38,49,51,17,16,53,76,57,75,34,43,29,34,25,31,52,41,41,53,36,48,27,34,51,22,33,32,46,27,74,30,19,36,82,86,62,40,80,66,48,77,46,79,51,78,57,30,22,51,27,27,40,36,25,43,65,52,40,34,69,31,63,63,66,34,41,52,9,8,52,30,38,37,47,42,39,29,59,27,18,48,36,39,53,71,74,57,79,81,85,72,52,41,47,37,52,42,8,52,42,25,17,48,49,35,36,56,48,46,77,68,39,44,66,60,22,52,53,36,37,76,70,59,46,85,49,71,56,38,50,28,52,53,41,26,27,26,50,42,42,22,34,10,33,20,32,19,17,76,50,24,40,73,9,24,20,48,16,37,29,59,28,45,53,76,38,75,62,37,68,80,50,48,70,13,40,42,23,36,39,14,36,37,29,35,32,34,56,66,66,36,55,70,60,29,50,53,50,40,50,52,20,61,75,65,72,47,60,53,48,71,74,75,50,56,64,82,61,57,62,72,61,46,40,50,52,31,16,49,46,15,41,29,92,88,35,33,21,39,51,44,36,75,83,48,43,37,66,48,45,38,52,10,45,54,48,38,48,59,67,61,103,134,56,77,71,65,44,26,33,21,34,19,27,31,43,41,74,38,78,62,26,52,67,50,49,65,65,61,51,67,79,53,88,36,56,34,33,40,25,48,70,69,36,41,52,53,48,57,72,61,40,78,62,84,72,81,92,50,50,78,44,73,68,86,83,41,24,18,70,69,54,18,52,53,52,30,65,78,46,66,76,36,51,28,33,34,18,32,18,40,42,52,49,25,27,25,38,48,50,18,18,53,76,58,74,34,42,29,35,25,31,52,43,42,52,37,47,26,34,50,23,32,31,46,28,76,29,20,36,83,87,62,43,81,67,47,78,46,78,51,76,59,31,24,50,27,26,42,36,24,42,64,52,40,36,70,29,63,63,68,34,41,51,9,9,52,30,38,39,46,42,41,28,59,27,16,48,36,38,52,71,76,57,80,79,84,73,52,40,46,37,53,43,8,51,43,24,16,47,50,33,36,56,48,46,77,70,38,44,66,61,22,53,53,35,36,74,70,59,46,86,49,70,58,39,50,28,53,53,41,26,28,26,49,42,42,22,35,10,32,20,32,18,18,77,48,25,39,75,11,24,20,47,16,37,31,58,28,45,54,76,38,73,60,38,69,80,51,46,70,13,40,42,22,37,39,14,35,39,28,34,32,36,55,65,66,35,58,69,60,28,50,51,52,42,52,53,20,60,75,66,71,47,61,55,48,71,76,75,50,54,63,81,61,57,63,72,60,45,42,50,54,30,13,48,48,16,41,31,93,89,36,34,22,40,50,44,35,76,82,48,42,37,67,49,45,37,52,10,46,52,48,40,47,60,67,61,103

Sequence (714 aa):
MEFVQVVRSTPGQYISEKGALASLAGILKNFERPYIITGEKSYAAFLKHLPQPLEGVPVLRYDHTASYEDMDRLADLAADADVIVAVGGGKLCDTAKGTADRLHCEVVTVPTIVGTCAPTTPVAAVYHPNGVFNDVAYFKRTPYACVVDLDLLVESPKRYFEGGICDTVAKWYEAESITRHLTGALEANVELGLAAAKVTKDILLRDTHAALATHALGVVNDTFKRVVDTVFNVAAAVGCFACEYGRMSGAHAVHNALSQFAETHTIEHGVKVAYGLLVMLAAMGEEGETQKLIDYCKDNGFIYSWQQLEVQEDMATAVAKLADFAASDKETFKLAVPGVTPEQVQAAVYQVEAQAKMEFVQVVRSTPGQYISEKGALASLAGILKNFERPYIITGEKSYAAFLKHLPQPLEGVPVLRYDHTASYEDMDRLADLAADADVIVAVGGGKLCDTAKGTADRLHCEVVTVPTIVGTCAPTTPVAAVYHPNGVFNDVAYFKRTPYACVVDLDLLVESPKRYFEGGICDTVAKWYEAESITRHLTGALEANVELGLAAAKVTKDILLRDTHAALATHALGVVNDTFKRVVDTVFNVAAAVGCFACEYGRMSGAHAVHNALSQFAETHTIEHGVKVAYGLLVMLAAMGEEGETQKLIDYCKDNGFIYSWQQLEVQEDMATAVAKLADFAASDKETFKLAVPGVTPEQVQAAVYQVEAQAK